Protein AF-K0SUC0-F1 (afdb_monomer_lite)

Sequence (479 aa):
MQIVLECLIGWDPQTQTCESGIFGDVEAYGLAVEEQARYTLHAHMILWIKNFSDIRRLLFSRDLNERTAARKEYLSYIGKVLCASYGKELVLEHSGCNENQTVTLSVDDLTCDNELLRRTRHKDHCSDIEGKVFRCPHCNVTFSSDDILNMSYQNEITTTGSSVELPLTTERQQIASIRFPYDILLEGHDQQNSPEDPLWKSPSVRRCILNNTENEHDSSHRRGCFKGGKAECRFVLPKMDSDDFELYEDLGEDDKNVVTVHHLDGTTSEIAPYSVIAQRDMGSQYLNEHNPVLTEVFGANSNVQVGNPAHLFYNTLYTSKNTQNDDQSKYVSIATSIIRRIARTQQEARSQQDGSQDQADYLEGLCRFLSGMTAAISKDIVSSTMAHWLLTHNGSRFMFSCGFQEVPLGQMLDTLLGKDVRTFRVRRNYSKLEGKSVTWGDSASNNYIYRPDELGRLCLYELTMKWAISFLQEVQGDE

Organism: Thalassiosira oceanica (NCBI:txid159749)

Structure (mmCIF, N/CA/C/O backbone):
data_AF-K0SUC0-F1
#
_entry.id   AF-K0SUC0-F1
#
loop_
_atom_site.group_PDB
_atom_site.id
_atom_site.type_symbol
_atom_site.label_atom_id
_atom_site.label_alt_id
_atom_site.label_comp_id
_atom_site.label_asym_id
_atom_site.label_entity_id
_atom_site.label_seq_id
_atom_site.pdbx_PDB_ins_code
_atom_site.Cartn_x
_atom_site.Cartn_y
_atom_site.Cartn_z
_atom_site.occupancy
_atom_site.B_iso_or_equiv
_atom_site.auth_seq_id
_atom_site.auth_comp_id
_atom_site.auth_asym_id
_atom_site.auth_atom_id
_atom_site.pdbx_PDB_model_num
ATOM 1 N N . MET A 1 1 ? 6.038 14.715 9.969 1.00 76.12 1 MET A N 1
ATOM 2 C CA . MET A 1 1 ? 4.697 14.096 9.893 1.00 76.12 1 MET A CA 1
ATOM 3 C C . MET A 1 1 ? 3.592 15.130 9.737 1.00 76.12 1 MET A C 1
ATOM 5 O O . MET A 1 1 ? 2.746 14.932 8.886 1.00 76.12 1 MET A O 1
ATOM 9 N N . GLN A 1 2 ? 3.621 16.251 10.465 1.00 81.06 2 GLN A N 1
ATOM 10 C CA . GLN A 1 2 ? 2.636 17.330 10.291 1.00 81.06 2 GLN A CA 1
ATOM 11 C C . GLN A 1 2 ? 2.524 17.838 8.840 1.00 81.06 2 GLN A C 1
ATOM 13 O O . GLN A 1 2 ? 1.424 17.912 8.320 1.00 81.06 2 GLN A O 1
ATOM 18 N N . ILE A 1 3 ? 3.649 18.036 8.141 1.00 86.75 3 ILE A N 1
ATOM 19 C CA . ILE A 1 3 ? 3.659 18.391 6.705 1.00 86.75 3 ILE A CA 1
ATOM 20 C C . ILE A 1 3 ? 2.937 17.343 5.838 1.00 86.75 3 ILE A C 1
ATOM 22 O O . ILE A 1 3 ? 2.262 17.696 4.882 1.00 86.75 3 ILE A O 1
ATOM 26 N N . VAL A 1 4 ? 3.045 16.051 6.169 1.00 88.19 4 VAL A N 1
ATOM 27 C CA . VAL A 1 4 ? 2.321 14.988 5.446 1.00 88.19 4 VAL A CA 1
ATOM 28 C C . VAL A 1 4 ? 0.815 15.154 5.649 1.00 88.19 4 VAL A C 1
ATOM 30 O O . VAL A 1 4 ? 0.055 15.069 4.690 1.00 88.19 4 VAL A O 1
ATOM 33 N N . LEU A 1 5 ? 0.390 15.414 6.889 1.00 89.69 5 LEU A N 1
ATOM 34 C CA . LEU A 1 5 ? -1.017 15.623 7.228 1.00 89.69 5 LEU A CA 1
ATOM 35 C C . LEU A 1 5 ? -1.576 16.869 6.532 1.00 89.69 5 LEU A C 1
ATOM 37 O O . LEU A 1 5 ? -2.586 16.774 5.848 1.00 89.69 5 LEU A O 1
ATOM 41 N N . GLU A 1 6 ? -0.899 18.005 6.648 1.00 90.56 6 GLU A N 1
ATOM 42 C CA . GLU A 1 6 ? -1.398 19.284 6.138 1.00 90.56 6 GLU A CA 1
ATOM 43 C C . GLU A 1 6 ? -1.256 19.400 4.616 1.00 90.56 6 GLU A C 1
ATOM 45 O O . GLU A 1 6 ? -2.215 19.749 3.940 1.00 90.56 6 GLU A O 1
ATOM 50 N N . CYS A 1 7 ? -0.090 19.079 4.047 1.00 89.94 7 CYS A N 1
ATOM 51 C CA . CYS A 1 7 ? 0.188 19.363 2.635 1.00 89.94 7 CYS A CA 1
ATOM 52 C C . CYS A 1 7 ? -0.196 18.228 1.683 1.00 89.94 7 CYS A C 1
ATOM 54 O O . CYS A 1 7 ? -0.546 18.497 0.539 1.00 89.94 7 CYS A O 1
ATOM 56 N N . LEU A 1 8 ? -0.091 16.965 2.112 1.00 91.31 8 LEU A N 1
ATOM 57 C CA . LEU A 1 8 ? -0.379 15.820 1.238 1.00 91.31 8 LEU A CA 1
ATOM 58 C C . LEU A 1 8 ? -1.776 15.269 1.485 1.00 91.31 8 LEU A C 1
ATOM 60 O O . LEU A 1 8 ? -2.523 15.035 0.542 1.00 91.31 8 LEU A O 1
ATOM 64 N N . ILE A 1 9 ? -2.147 15.077 2.749 1.00 93.31 9 ILE A N 1
ATOM 65 C CA . ILE A 1 9 ? -3.487 14.609 3.113 1.00 93.31 9 ILE A CA 1
ATOM 66 C C . ILE A 1 9 ? -4.503 15.760 3.078 1.00 93.31 9 ILE A C 1
ATOM 68 O O . ILE A 1 9 ? -5.688 15.500 2.897 1.00 93.31 9 ILE A O 1
ATOM 72 N N . GLY A 1 10 ? -4.058 17.016 3.188 1.00 93.19 10 GLY A N 1
ATOM 73 C CA . GLY A 1 10 ? -4.947 18.179 3.191 1.00 93.19 10 GLY A CA 1
ATOM 74 C C . GLY A 1 10 ? -5.704 18.346 4.508 1.00 93.19 10 GLY A C 1
ATOM 75 O O . GLY A 1 10 ? -6.775 18.938 4.512 1.00 93.19 10 GLY A O 1
ATOM 76 N N . TRP A 1 11 ? -5.222 17.761 5.609 1.00 93.75 11 TRP A N 1
ATOM 77 C CA . TRP A 1 11 ? -5.876 17.807 6.916 1.00 93.75 11 TRP A CA 1
ATOM 78 C C . TRP A 1 11 ? -5.492 19.063 7.698 1.00 93.75 11 TRP A C 1
ATOM 80 O O . TRP A 1 11 ? -4.319 19.263 8.015 1.00 93.75 11 TRP A O 1
ATOM 90 N N . ASP A 1 12 ? -6.488 19.842 8.110 1.00 90.31 12 ASP A N 1
ATOM 91 C CA . ASP A 1 12 ? -6.321 20.975 9.014 1.00 90.31 12 ASP A CA 1
ATOM 92 C C . ASP A 1 12 ? -6.558 20.542 10.478 1.00 90.31 12 ASP A C 1
ATOM 94 O O . ASP A 1 12 ? -7.688 20.223 10.874 1.00 90.31 12 ASP A O 1
ATOM 98 N N . PRO A 1 13 ? -5.514 20.543 11.329 1.00 83.56 13 PRO A N 1
ATOM 99 C CA . PRO A 1 13 ? -5.636 20.149 12.728 1.00 83.56 13 PRO A CA 1
ATOM 100 C C . PRO A 1 13 ? -6.450 21.130 13.586 1.00 83.56 13 PRO A C 1
ATOM 102 O O . PRO A 1 13 ? -6.903 20.733 14.660 1.00 83.56 13 PRO A O 1
ATOM 105 N N . GLN A 1 14 ? -6.633 22.386 13.161 1.00 85.81 14 GLN A N 1
ATOM 106 C CA . GLN A 1 14 ? -7.388 23.389 13.917 1.00 85.81 14 GLN A CA 1
ATOM 107 C C . GLN A 1 14 ? -8.890 23.236 13.707 1.00 85.81 14 GLN A C 1
ATOM 109 O O . GLN A 1 14 ? -9.653 23.225 14.673 1.00 85.81 14 GLN A O 1
ATOM 114 N N . THR A 1 15 ? -9.313 23.112 12.451 1.00 87.31 15 THR A N 1
ATOM 115 C CA . THR A 1 15 ? -10.730 22.937 12.109 1.00 87.31 15 THR A CA 1
ATOM 116 C C . THR A 1 15 ? -11.180 21.480 12.188 1.00 87.31 15 THR A C 1
ATOM 118 O O . THR A 1 15 ? -12.382 21.232 12.248 1.00 87.31 15 THR A O 1
ATOM 121 N N . GLN A 1 16 ? -10.238 20.527 12.231 1.00 87.12 16 GLN A N 1
ATOM 122 C CA . GLN A 1 16 ? -10.493 19.087 12.106 1.00 87.12 16 GLN A CA 1
ATOM 123 C C . GLN A 1 16 ? -11.248 18.745 10.816 1.00 87.12 16 GLN A C 1
ATOM 125 O O . GLN A 1 16 ? -12.161 17.920 10.807 1.00 87.12 16 GLN A O 1
ATOM 130 N N . THR A 1 17 ? -10.875 19.414 9.726 1.00 87.12 17 THR A N 1
ATOM 131 C CA . THR A 1 17 ? -11.455 19.202 8.398 1.00 87.12 17 THR A CA 1
ATOM 132 C C . THR A 1 17 ? -10.366 18.964 7.359 1.00 87.12 17 THR A C 1
ATOM 134 O O . THR A 1 17 ? -9.182 19.151 7.635 1.00 87.12 17 THR A O 1
ATOM 137 N N . CYS A 1 18 ? -10.761 18.507 6.171 1.00 89.50 18 CYS A N 1
ATOM 138 C CA . CYS A 1 18 ? -9.850 18.251 5.066 1.00 89.50 18 CYS A CA 1
ATOM 139 C C . CYS A 1 18 ? -10.210 19.113 3.851 1.00 89.50 18 CYS A C 1
ATOM 141 O O . CYS A 1 18 ? -11.348 19.077 3.381 1.00 89.50 18 CYS A O 1
ATOM 143 N N . GLU A 1 19 ? -9.229 19.843 3.322 1.00 80.19 19 GLU A N 1
ATOM 144 C CA . GLU A 1 19 ? -9.287 20.508 2.019 1.00 80.19 19 GLU A CA 1
ATOM 145 C C . GLU A 1 19 ? -8.678 19.566 0.962 1.00 80.19 19 GLU A C 1
ATOM 147 O O . GLU A 1 19 ? -7.542 19.753 0.545 1.00 80.19 19 GLU A O 1
ATOM 152 N N . SER A 1 20 ? -9.409 18.497 0.602 1.00 82.31 20 SER A N 1
ATOM 153 C CA . SER A 1 20 ? -9.094 17.484 -0.432 1.00 82.31 20 SER A CA 1
ATOM 154 C C . SER A 1 20 ? -7.599 17.289 -0.766 1.00 82.31 20 SER A C 1
ATOM 156 O O . SER A 1 20 ? -7.081 17.898 -1.705 1.00 82.31 20 SER A O 1
ATOM 158 N N . GLY A 1 21 ? -6.921 16.364 -0.083 1.00 91.56 21 GLY A N 1
ATOM 159 C CA . GLY A 1 21 ? -5.536 15.987 -0.399 1.00 91.56 21 GLY A CA 1
ATOM 160 C C . GLY A 1 21 ? -5.390 14.948 -1.519 1.00 91.56 21 GLY A C 1
ATOM 161 O O . GLY A 1 21 ? -6.333 14.621 -2.240 1.00 91.56 21 GLY A O 1
ATOM 162 N N . ILE A 1 22 ? -4.200 14.345 -1.624 1.00 93.69 22 ILE A N 1
ATOM 163 C CA . ILE A 1 22 ? -3.859 13.327 -2.642 1.00 93.69 22 ILE A CA 1
ATOM 164 C C . ILE A 1 22 ? -4.702 12.044 -2.537 1.00 93.69 22 ILE A C 1
ATOM 166 O O . ILE A 1 22 ? -4.750 11.254 -3.476 1.00 93.69 22 ILE A O 1
ATOM 170 N N . PHE A 1 23 ? -5.359 11.827 -1.393 1.00 93.81 23 PHE A N 1
ATOM 171 C CA . PHE A 1 23 ? -6.271 10.706 -1.147 1.00 93.81 23 PHE A CA 1
ATOM 172 C C . PHE A 1 23 ? -7.756 11.096 -1.253 1.00 93.81 23 PHE A C 1
ATOM 174 O O . PHE A 1 23 ? -8.616 10.237 -1.049 1.00 93.81 23 PHE A O 1
ATOM 181 N N . GLY A 1 24 ? -8.061 12.355 -1.588 1.00 92.69 24 GLY A N 1
ATOM 182 C CA . GLY A 1 24 ? -9.407 12.932 -1.599 1.00 92.69 24 GLY A CA 1
ATOM 183 C C . GLY A 1 24 ? -9.829 13.514 -0.246 1.00 92.69 24 GLY A C 1
ATOM 184 O O . GLY A 1 24 ? -8.990 13.866 0.583 1.00 92.69 24 GLY A O 1
ATOM 185 N N . ASP A 1 25 ? -11.143 13.607 -0.032 1.00 92.88 25 ASP A N 1
ATOM 186 C CA . ASP A 1 25 ? -11.742 14.133 1.199 1.00 92.88 25 ASP A CA 1
ATOM 187 C C . ASP A 1 25 ? -11.561 13.143 2.360 1.00 92.88 25 ASP A C 1
ATOM 189 O O . ASP A 1 25 ? -12.255 12.124 2.449 1.00 92.88 25 ASP A O 1
ATOM 193 N N . VAL A 1 26 ? -10.637 13.447 3.270 1.00 93.94 26 VAL A N 1
ATOM 194 C CA . VAL A 1 26 ? -10.390 12.650 4.478 1.00 93.94 26 VAL A CA 1
ATOM 195 C C . VAL A 1 26 ? -11.264 13.150 5.630 1.00 93.94 26 VAL A C 1
ATOM 197 O O . VAL A 1 26 ? -11.228 14.321 5.984 1.00 93.94 26 VAL A O 1
ATOM 200 N N . GLU A 1 27 ? -12.036 12.258 6.249 1.00 92.44 27 GLU A N 1
ATOM 201 C CA . GLU A 1 27 ? -12.904 12.566 7.399 1.00 92.44 27 GLU A CA 1
ATOM 202 C C . GLU A 1 27 ? -12.230 12.281 8.743 1.00 92.44 27 GLU A C 1
ATOM 204 O O . GLU A 1 27 ? -12.572 12.882 9.759 1.00 92.44 27 GLU A O 1
ATOM 209 N N . ALA A 1 28 ? -11.268 11.359 8.760 1.00 91.00 28 ALA A N 1
ATOM 210 C CA . ALA A 1 28 ? -10.472 11.058 9.939 1.00 91.00 28 ALA A CA 1
ATOM 211 C C . ALA A 1 28 ? -9.139 10.413 9.555 1.00 91.00 28 ALA A C 1
ATOM 213 O O . ALA A 1 28 ? -9.003 9.812 8.485 1.00 91.00 28 ALA A O 1
ATOM 214 N N . TYR A 1 29 ? -8.171 10.464 10.466 1.00 90.88 29 TYR A N 1
ATOM 215 C CA . TYR A 1 29 ? -6.943 9.690 10.361 1.00 90.88 29 TYR A CA 1
ATOM 216 C C . TYR A 1 29 ? -6.497 9.127 11.711 1.00 90.88 29 TYR A C 1
ATOM 218 O O . TYR A 1 29 ? -6.812 9.644 12.786 1.00 90.88 29 TYR A O 1
ATOM 226 N N . GLY A 1 30 ? -5.708 8.061 11.631 1.00 88.62 30 GLY A N 1
ATOM 227 C CA . GLY A 1 30 ? -5.003 7.455 12.748 1.00 88.62 30 GLY A CA 1
ATOM 228 C C . GLY A 1 30 ? -3.561 7.203 12.346 1.00 88.62 30 GLY A C 1
ATOM 229 O O . GLY A 1 30 ? -3.296 6.720 11.250 1.00 88.62 30 GLY A O 1
ATOM 230 N N . LEU A 1 31 ? -2.631 7.550 13.224 1.00 88.19 31 LEU A N 1
ATOM 231 C CA . LEU A 1 31 ? -1.199 7.417 13.013 1.00 88.19 31 LEU A CA 1
ATOM 232 C C . LEU A 1 31 ? -0.595 6.646 14.183 1.00 88.19 31 LEU A C 1
ATOM 234 O O . LEU A 1 31 ? -0.812 7.004 15.340 1.00 88.19 31 LEU A O 1
ATOM 238 N N . ALA A 1 32 ? 0.221 5.647 13.868 1.00 86.81 32 ALA A N 1
ATOM 239 C CA . ALA A 1 32 ? 1.063 4.941 14.820 1.00 86.81 32 ALA A CA 1
ATOM 240 C C . ALA A 1 32 ? 2.524 5.009 14.371 1.00 86.81 32 ALA A C 1
ATOM 242 O O . ALA A 1 32 ? 2.859 4.556 13.277 1.00 86.81 32 ALA A O 1
ATOM 243 N N . VAL A 1 33 ? 3.396 5.557 15.220 1.00 86.19 33 VAL A N 1
ATOM 244 C CA . VAL A 1 33 ? 4.835 5.646 14.948 1.00 86.19 33 VAL A CA 1
ATOM 245 C C . VAL A 1 33 ? 5.586 4.555 15.708 1.00 86.19 33 VAL A C 1
ATOM 247 O O . VAL A 1 33 ? 5.510 4.463 16.934 1.00 86.19 33 VAL A O 1
ATOM 250 N N . GLU A 1 34 ? 6.336 3.733 14.976 1.00 81.88 34 GLU A N 1
ATOM 251 C CA . GLU A 1 34 ? 7.233 2.713 15.519 1.00 81.88 34 GLU A CA 1
ATOM 252 C C . GLU A 1 34 ? 8.703 3.040 15.219 1.00 81.88 34 GLU A C 1
ATOM 254 O O . GLU A 1 34 ? 9.037 3.715 14.243 1.00 81.88 34 GLU A O 1
ATOM 259 N N . GLU A 1 35 ? 9.604 2.562 16.079 1.00 76.62 35 GLU A N 1
ATOM 260 C CA . GLU A 1 35 ? 11.030 2.561 15.764 1.00 76.62 35 GLU A CA 1
ATOM 261 C C . GLU A 1 35 ? 11.346 1.417 14.809 1.00 76.62 35 GLU A C 1
ATOM 263 O O . GLU A 1 35 ? 11.025 0.259 15.076 1.00 76.62 35 GLU A O 1
ATOM 268 N N . GLN A 1 36 ? 12.064 1.731 13.736 1.00 72.62 36 GLN A N 1
ATOM 269 C CA . GLN A 1 36 ? 12.606 0.741 12.826 1.00 72.62 36 GLN A CA 1
ATOM 270 C C . GLN A 1 36 ? 14.129 0.721 12.945 1.00 72.62 36 GLN A C 1
ATOM 272 O O . GLN A 1 36 ? 14.815 1.726 12.731 1.00 72.62 36 GLN A O 1
ATOM 277 N N . ALA A 1 37 ? 14.646 -0.445 13.346 1.00 64.31 37 ALA A N 1
ATOM 278 C CA . ALA A 1 37 ? 16.068 -0.706 13.570 1.00 64.31 37 ALA A CA 1
ATOM 279 C C . ALA A 1 37 ? 16.767 0.291 14.523 1.00 64.31 37 ALA A C 1
ATOM 281 O O . ALA A 1 37 ? 17.986 0.411 14.479 1.00 64.31 37 ALA A O 1
ATOM 282 N N . ARG A 1 38 ? 16.021 0.993 15.394 1.00 62.38 38 ARG A N 1
ATOM 283 C CA . ARG A 1 38 ? 16.499 2.018 16.354 1.00 62.38 38 ARG A CA 1
ATOM 284 C C . ARG A 1 38 ? 17.142 3.276 15.745 1.00 62.38 38 ARG A C 1
ATOM 286 O O . ARG A 1 38 ? 17.586 4.140 16.498 1.00 62.38 38 ARG A O 1
ATOM 293 N N . TYR A 1 39 ? 17.194 3.407 14.420 1.00 68.06 39 TYR A N 1
ATOM 294 C CA . TYR A 1 39 ? 17.781 4.575 13.742 1.00 68.06 39 TYR A CA 1
ATOM 295 C C . TYR A 1 39 ? 16.729 5.456 13.073 1.00 68.06 39 TYR A C 1
ATOM 297 O O . TYR A 1 39 ? 16.889 6.671 13.001 1.00 68.06 39 TYR A O 1
ATOM 305 N N . THR A 1 40 ? 15.635 4.850 12.623 1.00 78.50 40 THR A N 1
ATOM 306 C CA . THR A 1 40 ? 14.606 5.514 11.819 1.00 78.50 40 THR A CA 1
ATOM 307 C C . THR A 1 40 ? 13.237 5.359 12.460 1.00 78.50 40 THR A C 1
ATOM 309 O O . THR A 1 40 ? 12.992 4.392 13.184 1.00 78.50 40 THR A O 1
ATOM 312 N N . LEU A 1 41 ? 12.354 6.320 12.204 1.00 84.44 41 LEU A N 1
ATOM 313 C CA . LEU A 1 41 ? 10.943 6.216 12.557 1.00 84.44 41 LEU A CA 1
ATOM 314 C C . LEU A 1 41 ? 10.169 5.712 11.347 1.00 84.44 41 LEU A C 1
ATOM 316 O O . LEU A 1 41 ? 10.426 6.144 10.225 1.00 84.44 41 LEU A O 1
ATOM 320 N N . HIS A 1 42 ? 9.213 4.830 11.595 1.00 85.38 42 HIS A N 1
ATOM 321 C CA . HIS A 1 42 ? 8.289 4.329 10.595 1.00 85.38 42 HIS A CA 1
ATOM 322 C C . HIS A 1 42 ? 6.860 4.590 11.066 1.00 85.38 42 HIS A C 1
ATOM 324 O O . HIS A 1 42 ? 6.545 4.432 12.245 1.00 85.38 42 HIS A O 1
ATOM 330 N N . ALA A 1 43 ? 6.007 5.038 10.154 1.00 85.75 43 ALA A N 1
ATOM 331 C CA . ALA A 1 43 ? 4.662 5.486 10.464 1.00 85.75 43 ALA A CA 1
ATOM 332 C C . ALA A 1 43 ? 3.629 4.637 9.730 1.00 85.75 43 ALA A C 1
ATOM 334 O O . ALA A 1 43 ? 3.645 4.556 8.506 1.00 85.75 43 ALA A O 1
ATOM 335 N N . HIS A 1 44 ? 2.697 4.066 10.486 1.00 87.81 44 HIS A N 1
ATOM 336 C CA . HIS A 1 44 ? 1.508 3.412 9.955 1.00 87.81 44 HIS A CA 1
ATOM 337 C C . HIS A 1 44 ? 0.348 4.396 10.010 1.00 87.81 44 HIS A C 1
ATOM 339 O O . HIS A 1 44 ? -0.011 4.864 11.092 1.00 87.81 44 HIS A O 1
ATOM 345 N N . MET A 1 45 ? -0.267 4.688 8.866 1.00 88.50 45 MET A N 1
ATOM 346 C CA . MET A 1 45 ? -1.401 5.611 8.767 1.00 88.50 45 MET A CA 1
ATOM 347 C C . MET A 1 45 ? -2.668 4.877 8.319 1.00 88.50 45 MET A C 1
ATOM 349 O O . MET A 1 45 ? -2.615 4.015 7.447 1.00 88.50 45 MET A O 1
ATOM 353 N N . ILE A 1 46 ? -3.805 5.207 8.930 1.00 89.75 46 ILE A N 1
ATOM 354 C CA . ILE A 1 46 ? -5.149 4.855 8.454 1.00 89.75 46 ILE A CA 1
ATOM 355 C C . ILE A 1 46 ? -5.840 6.156 8.090 1.00 89.75 46 ILE A C 1
ATOM 357 O O . ILE A 1 46 ? -5.849 7.076 8.906 1.00 89.75 46 ILE A O 1
ATOM 361 N N . LEU A 1 47 ? -6.438 6.210 6.905 1.00 90.44 47 LEU A N 1
ATOM 362 C CA . LEU A 1 47 ? -7.252 7.331 6.454 1.00 90.44 47 LEU A CA 1
ATOM 363 C C . LEU A 1 47 ? -8.692 6.851 6.260 1.00 90.44 47 LEU A C 1
ATOM 365 O O . LEU A 1 47 ? -8.929 5.815 5.634 1.00 90.44 47 LEU A O 1
ATOM 369 N N . TRP A 1 48 ? -9.648 7.601 6.797 1.00 90.62 48 TRP A N 1
ATOM 370 C CA . TRP A 1 48 ? -11.068 7.413 6.530 1.00 90.62 48 TRP A CA 1
ATOM 371 C C . TRP A 1 48 ? -11.473 8.389 5.443 1.00 90.62 48 TRP A C 1
ATOM 373 O O . TRP A 1 48 ? -11.483 9.596 5.661 1.00 90.62 48 TRP A O 1
ATOM 383 N N . ILE A 1 49 ? -11.768 7.850 4.268 1.00 92.44 49 ILE A N 1
ATOM 384 C CA . ILE A 1 49 ? -12.143 8.635 3.098 1.00 92.44 49 ILE A CA 1
ATOM 385 C C . ILE A 1 49 ? -13.662 8.771 3.071 1.00 92.44 49 ILE A C 1
ATOM 387 O O . ILE A 1 49 ? -14.384 7.780 3.247 1.00 92.44 49 ILE A O 1
ATOM 391 N N . LYS A 1 50 ? -14.138 9.992 2.838 1.00 92.31 50 LYS A N 1
ATOM 392 C CA . LYS A 1 50 ? -15.558 10.331 2.772 1.00 92.31 50 LYS A CA 1
ATOM 393 C C . LYS A 1 50 ? -16.310 9.418 1.808 1.00 92.31 50 LYS A C 1
ATOM 395 O O . LYS A 1 50 ? -15.831 9.135 0.712 1.00 92.31 50 LYS A O 1
ATOM 400 N N . ASN A 1 51 ? -17.485 8.940 2.221 1.00 91.38 51 ASN A N 1
ATOM 401 C CA . ASN A 1 51 ? -18.365 8.019 1.476 1.00 91.38 51 ASN A CA 1
ATOM 402 C C . ASN A 1 51 ? -17.746 6.658 1.085 1.00 91.38 51 ASN A C 1
ATOM 404 O O . ASN A 1 51 ? -18.439 5.795 0.544 1.00 91.38 51 ASN A O 1
ATOM 408 N N . PHE A 1 52 ? -16.469 6.396 1.380 1.00 91.06 52 PHE A N 1
ATOM 409 C CA . PHE A 1 52 ? -15.806 5.159 0.960 1.00 91.06 52 PHE A CA 1
ATOM 410 C C . PHE A 1 52 ? -16.431 3.923 1.617 1.00 91.06 52 PHE A C 1
ATOM 412 O O . PHE A 1 52 ? -16.488 2.844 1.026 1.00 91.06 52 PHE A O 1
ATOM 419 N N . SER A 1 53 ? -16.949 4.070 2.841 1.00 87.31 53 SER A N 1
ATOM 420 C CA . SER A 1 53 ? -17.673 2.989 3.511 1.00 87.31 53 SER A CA 1
ATOM 421 C C . SER A 1 53 ? -19.000 2.653 2.829 1.00 87.31 53 SER A C 1
ATOM 423 O O . SER A 1 53 ? -19.340 1.473 2.736 1.00 87.31 53 SER A O 1
ATOM 425 N N . ASP A 1 54 ? -19.711 3.656 2.314 1.00 89.25 54 ASP A N 1
ATOM 426 C CA . ASP A 1 54 ? -20.963 3.451 1.584 1.00 89.25 54 ASP A CA 1
ATOM 427 C C . ASP A 1 54 ? -20.709 2.750 0.255 1.00 89.25 54 ASP A C 1
ATOM 429 O O . ASP A 1 54 ? -21.370 1.757 -0.046 1.00 89.25 54 ASP A O 1
ATOM 433 N N . ILE A 1 55 ? -19.686 3.186 -0.488 1.00 92.44 55 ILE A N 1
ATOM 434 C CA . ILE A 1 55 ? -19.263 2.522 -1.726 1.00 92.44 55 ILE A CA 1
ATOM 435 C C . ILE A 1 55 ? -18.921 1.055 -1.447 1.00 92.44 55 ILE A C 1
ATOM 437 O O . ILE A 1 55 ? -19.429 0.178 -2.141 1.00 92.44 55 ILE A O 1
ATOM 441 N N . ARG A 1 56 ? -18.139 0.758 -0.393 1.00 89.69 56 ARG A N 1
ATOM 442 C CA . ARG A 1 56 ? -17.811 -0.629 -0.004 1.00 89.69 56 ARG A CA 1
ATOM 443 C C . ARG A 1 56 ? -19.047 -1.480 0.275 1.00 89.69 56 ARG A C 1
ATOM 445 O O . ARG A 1 56 ? -19.080 -2.636 -0.132 1.00 89.69 56 ARG A O 1
ATOM 452 N N . ARG A 1 57 ? -20.061 -0.928 0.948 1.00 88.56 57 ARG A N 1
ATOM 453 C CA . ARG A 1 57 ? -21.337 -1.626 1.175 1.00 88.56 57 ARG A CA 1
ATOM 454 C C . ARG A 1 57 ? -22.044 -1.912 -0.152 1.00 88.56 57 ARG A C 1
ATOM 456 O O . ARG A 1 57 ? -22.569 -3.005 -0.345 1.00 88.56 57 ARG A O 1
ATOM 463 N N . LEU A 1 58 ? -22.038 -0.948 -1.069 1.00 92.94 58 LEU A N 1
ATOM 464 C CA . LEU A 1 58 ? -22.686 -1.068 -2.374 1.00 92.94 58 LEU A CA 1
ATOM 465 C C . LEU A 1 58 ? -21.959 -2.023 -3.338 1.00 92.94 58 LEU A C 1
ATOM 467 O O . LEU A 1 58 ? -22.613 -2.552 -4.234 1.00 92.94 58 LEU A O 1
ATOM 471 N N . LEU A 1 59 ? -20.674 -2.349 -3.122 1.00 92.81 59 LEU A N 1
ATOM 472 C CA . LEU A 1 59 ? -19.953 -3.387 -3.893 1.00 92.81 59 LEU A CA 1
ATOM 473 C C . LEU A 1 59 ? -20.654 -4.755 -3.886 1.00 92.81 59 LEU A C 1
ATOM 475 O O . LEU A 1 59 ? -20.445 -5.559 -4.802 1.00 92.81 59 LEU A O 1
ATOM 479 N N . PHE A 1 60 ? -21.491 -4.988 -2.873 1.00 91.62 60 PHE A N 1
ATOM 480 C CA . PHE A 1 60 ? -22.269 -6.205 -2.656 1.00 91.62 60 PHE A CA 1
ATOM 481 C C . PHE A 1 60 ? -23.779 -5.925 -2.616 1.00 91.62 60 PHE A C 1
ATOM 483 O O . PHE A 1 60 ? -24.544 -6.698 -2.037 1.00 91.62 60 PHE A O 1
ATOM 490 N N . SER A 1 61 ? -24.238 -4.820 -3.223 1.00 91.94 61 SER A N 1
ATOM 491 C CA . SER A 1 61 ? -25.677 -4.553 -3.319 1.00 91.94 61 SER A CA 1
ATOM 492 C C . SER A 1 61 ? -26.392 -5.700 -4.044 1.00 91.94 61 SER A C 1
ATOM 494 O O . SER A 1 61 ? -25.860 -6.330 -4.969 1.00 91.94 61 SER A O 1
ATOM 496 N N . ARG A 1 62 ? -27.626 -5.972 -3.607 1.00 90.75 62 ARG A N 1
ATOM 497 C CA . ARG A 1 62 ? -28.544 -6.888 -4.299 1.00 90.75 62 ARG A CA 1
ATOM 498 C C . ARG A 1 62 ? -29.032 -6.282 -5.614 1.00 90.75 62 ARG A C 1
ATOM 500 O O . ARG A 1 62 ? -29.380 -7.030 -6.524 1.00 90.75 62 ARG A O 1
ATOM 507 N N . ASP A 1 63 ? -29.042 -4.954 -5.711 1.00 94.56 63 ASP A N 1
ATOM 508 C CA . ASP A 1 63 ? -29.321 -4.246 -6.952 1.00 94.56 63 ASP A CA 1
ATOM 509 C C . ASP A 1 63 ? -28.073 -4.258 -7.847 1.00 94.56 63 ASP A C 1
ATOM 511 O O . ASP A 1 63 ? -26.995 -3.792 -7.470 1.00 94.56 63 ASP A O 1
ATOM 515 N N . LEU A 1 64 ? -28.223 -4.816 -9.049 1.00 94.94 64 LEU A N 1
ATOM 516 C CA . LEU A 1 64 ? -27.130 -4.948 -10.008 1.00 94.94 64 LEU A CA 1
ATOM 517 C C . LEU A 1 64 ? -26.610 -3.588 -10.497 1.00 94.94 64 LEU A C 1
ATOM 519 O O . LEU A 1 64 ? -25.410 -3.448 -10.717 1.00 94.94 64 LEU A O 1
ATOM 523 N N . ASN A 1 65 ? -27.484 -2.595 -10.671 1.00 97.00 65 ASN A N 1
ATOM 524 C CA . ASN A 1 65 ? -27.093 -1.275 -11.159 1.00 97.00 65 ASN A CA 1
ATOM 525 C C . ASN A 1 65 ? -26.302 -0.522 -10.092 1.00 97.00 65 ASN A C 1
ATOM 527 O O . ASN A 1 65 ? -25.243 0.023 -10.399 1.00 97.00 65 ASN A O 1
ATOM 531 N N . GLU A 1 66 ? -26.776 -0.544 -8.841 1.00 96.38 66 GLU A N 1
ATOM 532 C CA . GLU A 1 66 ? -26.036 0.028 -7.710 1.00 96.38 66 GLU A CA 1
ATOM 533 C C . GLU A 1 66 ? -24.669 -0.637 -7.562 1.00 96.38 66 GLU A C 1
ATOM 535 O O . GLU A 1 66 ? -23.653 0.046 -7.434 1.00 96.38 66 GLU A O 1
ATOM 540 N N . ARG A 1 67 ? -24.633 -1.972 -7.638 1.00 95.12 67 ARG A N 1
ATOM 541 C CA . ARG A 1 67 ? -23.400 -2.745 -7.510 1.00 95.12 67 ARG A CA 1
ATOM 542 C C . ARG A 1 67 ? -22.392 -2.424 -8.606 1.00 95.12 67 ARG A C 1
ATOM 544 O O . ARG A 1 67 ? -21.222 -2.187 -8.312 1.00 95.12 67 ARG A O 1
ATOM 551 N N . THR A 1 68 ? -22.825 -2.393 -9.863 1.00 96.19 68 THR A N 1
ATOM 552 C CA . THR A 1 68 ? -21.952 -2.064 -10.996 1.00 96.19 68 THR A CA 1
ATOM 553 C C . THR A 1 68 ? -21.456 -0.619 -10.922 1.00 96.19 68 THR A C 1
ATOM 555 O O . THR A 1 68 ? -20.272 -0.370 -11.155 1.00 96.19 68 THR A O 1
ATOM 558 N N . ALA A 1 69 ? -22.322 0.331 -10.553 1.00 97.19 69 ALA A N 1
ATOM 559 C CA . ALA A 1 69 ? -21.932 1.727 -10.372 1.00 97.19 69 ALA A CA 1
ATOM 560 C C . ALA A 1 69 ? -20.896 1.882 -9.248 1.00 97.19 69 ALA A C 1
ATOM 562 O O . ALA A 1 69 ? -19.851 2.497 -9.463 1.00 97.19 69 ALA A O 1
ATOM 563 N N . ALA A 1 70 ? -21.134 1.248 -8.096 1.00 96.25 70 ALA A N 1
ATOM 564 C CA . ALA A 1 70 ? -20.218 1.271 -6.963 1.00 96.25 70 ALA A CA 1
ATOM 565 C C . ALA A 1 70 ? -18.861 0.646 -7.301 1.00 96.25 70 ALA A C 1
ATOM 567 O O . ALA A 1 70 ? -17.832 1.220 -6.961 1.00 96.25 70 ALA A O 1
ATOM 568 N N . ARG A 1 71 ? -18.830 -0.488 -8.016 1.00 95.44 71 ARG A N 1
ATOM 569 C CA . ARG A 1 71 ? -17.573 -1.115 -8.467 1.00 95.44 71 ARG A CA 1
ATOM 570 C C . ARG A 1 71 ? -16.777 -0.195 -9.383 1.00 95.44 71 ARG A C 1
ATOM 572 O O . ARG A 1 71 ? -15.575 -0.045 -9.192 1.00 95.44 71 ARG A O 1
ATOM 579 N N . LYS A 1 72 ? -17.444 0.457 -10.337 1.00 96.25 72 LYS A N 1
ATOM 580 C CA . LYS A 1 72 ? -16.799 1.417 -11.238 1.00 96.25 72 LYS A CA 1
ATOM 581 C C . LYS A 1 72 ? -16.206 2.600 -10.471 1.00 96.25 72 LYS A C 1
ATOM 583 O O . LYS A 1 72 ? -15.060 2.968 -10.713 1.00 96.25 72 LYS A O 1
ATOM 588 N N . GLU A 1 73 ? -16.969 3.193 -9.557 1.00 95.94 73 GLU A N 1
ATOM 589 C CA . GLU A 1 73 ? -16.510 4.330 -8.752 1.00 95.94 73 GLU A CA 1
ATOM 590 C C . GLU A 1 73 ? -15.355 3.939 -7.822 1.00 95.94 73 GLU A C 1
ATOM 592 O O . GLU A 1 73 ? -14.345 4.637 -7.748 1.00 95.94 73 GLU A O 1
ATOM 597 N N . TYR A 1 74 ? -15.463 2.775 -7.186 1.00 95.06 74 TYR A N 1
ATOM 598 C CA . TYR A 1 74 ? -14.444 2.212 -6.312 1.00 95.06 74 TYR A CA 1
ATOM 599 C C . TYR A 1 74 ? -13.114 1.971 -7.032 1.00 95.06 74 TYR A C 1
ATOM 601 O O . TYR A 1 74 ? -12.073 2.441 -6.575 1.00 95.06 74 TYR A O 1
ATOM 609 N N . LEU A 1 75 ? -13.139 1.283 -8.176 1.00 95.19 75 LEU A N 1
ATOM 610 C CA . LEU A 1 75 ? -11.936 1.006 -8.965 1.00 95.19 75 LEU A CA 1
ATOM 611 C C . LEU A 1 75 ? -11.359 2.296 -9.564 1.00 95.19 75 LEU A C 1
ATOM 613 O O . LEU A 1 75 ? -10.145 2.481 -9.558 1.00 95.19 75 LEU A O 1
ATOM 617 N N . SER A 1 76 ? -12.216 3.237 -9.982 1.00 94.94 76 SER A N 1
ATOM 618 C CA . SER A 1 76 ? -11.780 4.560 -10.443 1.00 94.94 76 SER A CA 1
ATOM 619 C C . SER A 1 76 ? -11.069 5.357 -9.349 1.00 94.94 76 SER A C 1
ATOM 621 O O . SER A 1 76 ? -10.080 6.027 -9.637 1.00 94.94 76 SER A O 1
ATOM 623 N N . TYR A 1 77 ? -11.542 5.296 -8.102 1.00 94.62 77 TYR A N 1
ATOM 624 C CA . TYR A 1 77 ? -10.842 5.905 -6.974 1.00 94.62 77 TYR A CA 1
ATOM 625 C C . TYR A 1 77 ? -9.484 5.240 -6.740 1.00 94.62 77 TYR A C 1
ATOM 627 O O . TYR A 1 77 ? -8.478 5.936 -6.628 1.00 94.62 77 TYR A O 1
ATOM 635 N N . ILE A 1 78 ? -9.437 3.905 -6.712 1.00 94.00 78 ILE A N 1
ATOM 636 C CA . ILE A 1 78 ? -8.193 3.170 -6.465 1.00 94.00 78 ILE A CA 1
ATOM 637 C C . ILE A 1 78 ? -7.139 3.486 -7.526 1.00 94.00 78 ILE A C 1
ATOM 639 O O . ILE A 1 78 ? -6.005 3.784 -7.160 1.00 94.00 78 ILE A O 1
ATOM 643 N N . GLY A 1 79 ? -7.515 3.526 -8.806 1.00 93.69 79 GLY A N 1
ATOM 644 C CA . GLY A 1 79 ? -6.598 3.886 -9.890 1.00 93.69 79 GLY A CA 1
ATOM 645 C C . GLY A 1 79 ? -6.058 5.320 -9.828 1.00 93.69 79 GLY A C 1
ATOM 646 O O . GLY A 1 79 ? -5.064 5.621 -10.476 1.00 93.69 79 GLY A O 1
ATOM 647 N N . LYS A 1 80 ? -6.662 6.215 -9.030 1.00 93.38 80 LYS A N 1
ATOM 648 C CA . LYS A 1 80 ? -6.109 7.559 -8.772 1.00 93.38 80 LYS A CA 1
ATOM 649 C C . LYS A 1 80 ? -5.051 7.569 -7.673 1.00 93.38 80 LYS A C 1
ATOM 651 O O . LYS A 1 80 ? -4.233 8.483 -7.638 1.00 93.38 80 LYS A O 1
ATOM 656 N N . VAL A 1 81 ? -5.096 6.609 -6.748 1.00 94.00 81 VAL A N 1
ATOM 657 C CA . VAL A 1 81 ? -4.261 6.613 -5.535 1.00 94.00 81 VAL A CA 1
ATOM 658 C C . VAL A 1 81 ? -3.229 5.490 -5.498 1.00 94.00 81 VAL A C 1
ATOM 660 O O . VAL A 1 81 ? -2.308 5.569 -4.686 1.00 94.00 81 VAL A O 1
ATOM 663 N N . LEU A 1 82 ? -3.357 4.471 -6.349 1.00 94.25 82 LEU A N 1
ATOM 664 C CA . LEU A 1 82 ? -2.413 3.366 -6.484 1.00 94.25 82 LEU A CA 1
ATOM 665 C C . LEU A 1 82 ? -1.852 3.287 -7.903 1.00 94.25 82 LEU A C 1
ATOM 667 O O . LEU A 1 82 ? -2.559 3.492 -8.883 1.00 94.25 82 LEU A O 1
ATOM 671 N N . CYS A 1 83 ? -0.584 2.913 -7.983 1.00 94.44 83 CYS A N 1
ATOM 672 C CA . CYS A 1 83 ? 0.149 2.579 -9.189 1.00 94.44 83 CYS A CA 1
ATOM 673 C C . CYS A 1 83 ? 0.920 1.277 -8.950 1.00 94.44 83 CYS A C 1
ATOM 675 O O . CYS A 1 83 ? 1.429 1.032 -7.853 1.00 94.44 83 CYS A O 1
ATOM 677 N N . ALA A 1 84 ? 1.003 0.440 -9.979 1.00 95.12 84 ALA A N 1
ATOM 678 C CA . ALA A 1 84 ? 1.791 -0.786 -9.971 1.00 95.12 84 ALA A CA 1
ATOM 679 C C . ALA A 1 84 ? 2.518 -1.024 -11.306 1.00 95.12 84 ALA A C 1
ATOM 681 O O . ALA A 1 84 ? 2.910 -2.157 -11.593 1.00 95.12 84 ALA A O 1
ATOM 682 N N . SER A 1 85 ? 2.713 0.042 -12.092 1.00 94.94 85 SER A N 1
ATOM 683 C CA . SER A 1 85 ? 3.336 0.003 -13.418 1.00 94.94 85 SER A CA 1
ATOM 684 C C . SER A 1 85 ? 4.471 1.016 -13.565 1.00 94.94 85 SER A C 1
ATOM 686 O O . SER A 1 85 ? 4.415 2.105 -12.994 1.00 94.94 85 SER A O 1
ATOM 688 N N . TYR A 1 86 ? 5.467 0.682 -14.388 1.00 93.94 86 TYR A N 1
ATOM 689 C CA . TYR A 1 86 ? 6.438 1.650 -14.911 1.00 93.94 86 TYR A CA 1
ATOM 690 C C . TYR A 1 86 ? 5.840 2.546 -16.008 1.00 93.94 86 TYR A C 1
ATOM 692 O O . TYR A 1 86 ? 6.236 3.706 -16.116 1.00 93.94 86 TYR A O 1
ATOM 700 N N . GLY A 1 87 ? 4.868 2.015 -16.758 1.00 87.12 87 GLY A N 1
ATOM 701 C CA . GLY A 1 87 ? 4.167 2.675 -17.861 1.00 87.12 87 GLY A CA 1
ATOM 702 C C . GLY A 1 87 ? 4.250 1.873 -19.167 1.00 87.12 87 GLY A C 1
ATOM 703 O O . GLY A 1 87 ? 5.268 1.238 -19.449 1.00 87.12 87 GLY A O 1
ATOM 704 N N . LYS A 1 88 ? 3.185 1.901 -19.979 1.00 84.62 88 LYS A N 1
ATOM 705 C CA . LYS A 1 88 ? 3.127 1.232 -21.300 1.00 84.62 88 LYS A CA 1
ATOM 706 C C . LYS A 1 88 ? 3.951 1.944 -22.376 1.00 84.62 88 LYS A C 1
ATOM 708 O O . LYS A 1 88 ? 4.207 1.392 -23.441 1.00 84.62 88 LYS A O 1
ATOM 713 N N . GLU A 1 89 ? 4.367 3.181 -22.119 1.00 87.81 89 GLU A N 1
ATOM 714 C CA . GLU A 1 89 ? 5.127 4.012 -23.053 1.00 87.81 89 GLU A CA 1
ATOM 715 C C . GLU A 1 89 ? 6.590 3.580 -23.236 1.00 87.81 89 GLU A C 1
ATOM 717 O O . GLU A 1 89 ? 7.307 4.180 -24.038 1.00 87.81 89 GLU A O 1
ATOM 722 N N . LEU A 1 90 ? 7.049 2.564 -22.500 1.00 91.81 90 LEU A N 1
ATOM 723 C CA . LEU A 1 90 ? 8.419 2.079 -22.588 1.00 91.81 90 LEU A CA 1
ATOM 724 C C . LEU A 1 90 ? 8.698 1.455 -23.959 1.00 91.81 90 LEU A C 1
ATOM 726 O O . LEU A 1 90 ? 8.105 0.452 -24.363 1.00 91.81 90 LEU A O 1
ATOM 730 N N . VAL A 1 91 ? 9.664 2.056 -24.647 1.00 94.00 91 VAL A N 1
ATOM 731 C CA . VAL A 1 91 ? 10.226 1.570 -25.907 1.00 94.00 91 VAL A CA 1
ATOM 732 C C . VAL A 1 91 ? 11.562 0.906 -25.609 1.00 94.00 91 VAL A C 1
ATOM 734 O O . VAL A 1 91 ? 12.403 1.504 -24.943 1.00 94.00 91 VAL A O 1
ATOM 737 N N . LEU A 1 92 ? 11.749 -0.321 -26.086 1.00 95.06 92 LEU A N 1
ATOM 738 C CA . LEU A 1 92 ? 12.878 -1.190 -25.771 1.00 95.06 92 LEU A CA 1
ATOM 739 C C . LEU A 1 92 ? 13.787 -1.348 -26.988 1.00 95.06 92 LEU A C 1
ATOM 741 O O . LEU A 1 92 ? 13.321 -1.745 -28.055 1.00 95.06 92 LEU A O 1
ATOM 745 N N . GLU A 1 93 ? 15.087 -1.119 -26.822 1.00 94.62 93 GLU A N 1
ATOM 746 C CA . GLU A 1 93 ? 16.093 -1.442 -27.836 1.00 94.62 93 GLU A CA 1
ATOM 747 C C . GLU A 1 93 ? 16.705 -2.826 -27.555 1.00 94.62 93 GLU A C 1
ATOM 749 O O . GLU A 1 93 ? 17.630 -2.972 -26.754 1.00 94.62 93 GLU A O 1
ATOM 754 N N . HIS A 1 94 ? 16.189 -3.869 -28.213 1.00 93.31 94 HIS A N 1
ATOM 755 C CA . HIS A 1 94 ? 16.694 -5.236 -28.082 1.00 93.31 94 HIS A CA 1
ATOM 756 C C . HIS A 1 94 ? 17.744 -5.534 -29.162 1.00 93.31 94 HIS A C 1
ATOM 758 O O . HIS A 1 94 ? 17.426 -5.856 -30.311 1.00 93.31 94 HIS A O 1
ATOM 764 N N . SER A 1 95 ? 19.019 -5.448 -28.782 1.00 89.25 95 SER A N 1
ATOM 765 C CA . SER A 1 95 ? 20.145 -5.858 -29.626 1.00 89.25 95 SER A CA 1
ATOM 766 C C . SER A 1 95 ? 20.309 -7.383 -29.662 1.00 89.25 95 SER A C 1
ATOM 768 O O . SER A 1 95 ? 20.001 -8.087 -28.699 1.00 89.25 95 SER A O 1
ATOM 770 N N . GLY A 1 96 ? 20.808 -7.917 -30.781 1.00 85.06 96 GLY A N 1
ATOM 771 C CA . GLY A 1 96 ? 21.084 -9.355 -30.898 1.00 85.06 96 GLY A CA 1
ATOM 772 C C . GLY A 1 96 ? 19.867 -10.225 -31.235 1.00 85.06 96 GLY A C 1
ATOM 773 O O . GLY A 1 96 ? 19.962 -11.451 -31.182 1.00 85.06 96 GLY A O 1
ATOM 774 N N . CYS A 1 97 ? 18.731 -9.627 -31.595 1.00 88.12 97 CYS A N 1
ATOM 775 C CA . CYS A 1 97 ? 17.527 -10.354 -31.975 1.00 88.12 97 CYS A CA 1
ATOM 776 C C . CYS A 1 97 ? 17.715 -11.050 -33.334 1.00 88.12 97 CYS A C 1
ATOM 778 O O . CYS A 1 97 ? 18.277 -10.454 -34.249 1.00 88.12 97 CYS A O 1
ATOM 780 N N . ASN A 1 98 ? 17.248 -12.299 -33.475 1.00 79.19 98 ASN A N 1
ATOM 781 C CA . ASN A 1 98 ? 17.262 -13.075 -34.728 1.00 79.19 98 ASN A CA 1
ATOM 782 C C . ASN A 1 98 ? 18.559 -12.929 -35.552 1.00 79.19 98 ASN A C 1
ATOM 784 O O . ASN A 1 98 ? 18.545 -12.366 -36.643 1.00 79.19 98 ASN A O 1
ATOM 788 N N . GLU A 1 99 ? 19.676 -13.450 -35.037 1.00 73.19 99 GLU A N 1
ATOM 789 C CA . GLU A 1 99 ? 20.980 -13.430 -35.728 1.00 73.19 99 GLU A CA 1
ATOM 790 C C . GLU A 1 99 ? 21.586 -12.013 -35.893 1.00 73.19 99 GLU A C 1
ATOM 792 O O . GLU A 1 99 ? 22.109 -11.661 -36.949 1.00 73.19 99 GLU A O 1
ATOM 797 N N . ASN A 1 100 ? 21.599 -11.232 -34.801 1.00 77.88 100 ASN A N 1
ATOM 798 C CA . ASN A 1 100 ? 22.289 -9.935 -34.634 1.00 77.88 100 ASN A CA 1
ATOM 799 C C . ASN A 1 100 ? 21.600 -8.679 -35.194 1.00 77.88 100 ASN A C 1
ATOM 801 O O . ASN A 1 100 ? 22.271 -7.679 -35.454 1.00 77.88 100 ASN A O 1
ATOM 805 N N . GLN A 1 101 ? 20.276 -8.675 -35.326 1.00 85.88 101 GLN A N 1
ATOM 806 C CA . GLN A 1 101 ? 19.536 -7.441 -35.592 1.00 85.88 101 GLN A CA 1
ATOM 807 C C . GLN A 1 101 ? 19.209 -6.711 -34.286 1.00 85.88 101 GLN A C 1
ATOM 809 O O . GLN A 1 101 ? 18.899 -7.329 -33.268 1.00 85.88 101 GLN A O 1
ATOM 814 N N . THR A 1 102 ? 19.269 -5.382 -34.318 1.00 89.94 102 THR A N 1
ATOM 815 C CA . THR A 1 102 ? 18.671 -4.551 -33.270 1.00 89.94 102 THR A CA 1
ATOM 816 C C . THR A 1 102 ? 17.226 -4.288 -33.650 1.00 89.94 102 THR A C 1
ATOM 818 O O . THR A 1 102 ? 16.959 -3.789 -34.745 1.00 89.94 102 THR A O 1
ATOM 821 N N . VAL A 1 103 ? 16.303 -4.645 -32.762 1.00 92.31 103 VAL A N 1
ATOM 822 C CA . VAL A 1 103 ? 14.869 -4.411 -32.942 1.00 92.31 103 VAL A CA 1
ATOM 823 C C . VAL A 1 103 ? 14.350 -3.500 -31.843 1.00 92.31 103 VAL A C 1
ATOM 825 O O . VAL A 1 103 ? 14.771 -3.590 -30.691 1.00 92.31 103 VAL A O 1
ATOM 828 N N . THR A 1 104 ? 13.418 -2.633 -32.215 1.00 93.50 104 THR A N 1
ATOM 829 C CA . THR A 1 104 ? 12.678 -1.799 -31.275 1.00 93.50 104 THR A CA 1
ATOM 830 C C . THR A 1 104 ? 11.365 -2.497 -30.940 1.00 93.50 104 THR A C 1
ATOM 832 O O . THR A 1 104 ? 10.625 -2.855 -31.856 1.00 93.50 104 THR A O 1
ATOM 835 N N . LEU A 1 105 ? 11.090 -2.704 -29.653 1.00 93.12 105 LEU A N 1
ATOM 836 C CA . LEU A 1 105 ? 9.878 -3.364 -29.154 1.00 93.12 105 LEU A CA 1
ATOM 837 C C . LEU A 1 105 ? 9.126 -2.437 -28.198 1.00 93.12 105 LEU A C 1
ATOM 839 O O . LEU A 1 105 ? 9.741 -1.626 -27.507 1.00 93.12 105 LEU A O 1
ATOM 843 N N . SER A 1 106 ? 7.810 -2.580 -28.124 1.00 93.56 106 SER A N 1
ATOM 844 C CA . SER A 1 106 ? 7.032 -2.125 -26.972 1.00 93.56 106 SER A CA 1
ATOM 845 C C . SER A 1 106 ? 7.092 -3.179 -25.864 1.00 93.56 106 SER A C 1
ATOM 847 O O . SER A 1 106 ? 7.272 -4.369 -26.130 1.00 93.56 106 SER A O 1
ATOM 849 N N . VAL A 1 107 ? 6.901 -2.765 -24.610 1.00 92.19 107 VAL A N 1
ATOM 850 C CA . VAL A 1 107 ? 6.688 -3.714 -23.506 1.00 92.19 107 VAL A CA 1
ATOM 851 C C . VAL A 1 107 ? 5.498 -4.643 -23.755 1.00 92.19 107 VAL A C 1
ATOM 853 O O . VAL A 1 107 ? 5.579 -5.813 -23.391 1.00 92.19 107 VAL A O 1
ATOM 856 N N . ASP A 1 108 ? 4.454 -4.174 -24.445 1.00 92.00 108 ASP A N 1
ATOM 857 C CA . ASP A 1 108 ? 3.261 -4.971 -24.767 1.00 92.00 108 ASP A CA 1
ATOM 858 C C . ASP A 1 108 ? 3.540 -6.074 -25.811 1.00 92.00 108 ASP A C 1
ATOM 860 O O . ASP A 1 108 ? 2.764 -7.021 -25.934 1.00 92.00 108 ASP A O 1
ATOM 864 N N . ASP A 1 109 ? 4.663 -6.002 -26.538 1.00 91.88 109 ASP A N 1
ATOM 865 C CA . ASP A 1 109 ? 5.079 -7.060 -27.470 1.00 91.88 109 ASP A CA 1
ATOM 866 C C . ASP A 1 109 ? 5.669 -8.281 -26.739 1.00 91.88 109 ASP A C 1
ATOM 868 O O . ASP A 1 109 ? 5.828 -9.359 -27.324 1.00 91.88 109 ASP A O 1
ATOM 872 N N . LEU A 1 110 ? 6.052 -8.125 -25.467 1.00 93.88 110 LEU A N 1
ATOM 873 C CA . LEU A 1 110 ? 6.653 -9.192 -24.676 1.00 93.88 110 LEU A CA 1
ATOM 874 C C . LEU A 1 110 ? 5.601 -10.205 -24.225 1.00 93.88 110 LEU A C 1
ATOM 876 O O . LEU A 1 110 ? 4.427 -9.905 -24.040 1.00 93.88 110 LEU A O 1
ATOM 880 N N . THR A 1 111 ? 6.050 -11.434 -23.984 1.00 93.75 111 THR A N 1
ATOM 881 C CA . THR A 1 111 ? 5.192 -12.488 -23.430 1.00 93.75 111 THR A CA 1
ATOM 882 C C . THR A 1 111 ? 5.672 -12.908 -22.049 1.00 93.75 111 THR A C 1
ATOM 884 O O . THR A 1 111 ? 6.873 -12.945 -21.778 1.00 93.75 111 THR A O 1
ATOM 887 N N . CYS A 1 112 ? 4.734 -13.250 -21.169 1.00 93.62 112 CYS A N 1
ATOM 888 C CA . CYS A 1 112 ? 5.014 -13.706 -19.813 1.00 93.62 112 CYS A CA 1
ATOM 889 C C . CYS A 1 112 ? 4.107 -14.896 -19.472 1.00 93.62 112 CYS A C 1
ATOM 891 O O . CYS A 1 112 ? 2.930 -14.911 -19.824 1.00 93.62 112 CYS A O 1
ATOM 893 N N . ASP A 1 113 ? 4.666 -15.924 -18.830 1.00 92.56 113 ASP A N 1
ATOM 894 C CA . ASP A 1 113 ? 3.945 -17.159 -18.501 1.00 92.56 113 ASP A CA 1
ATOM 895 C C . ASP A 1 113 ? 3.583 -17.215 -17.015 1.00 92.56 113 ASP A C 1
ATOM 897 O O . ASP A 1 113 ? 4.444 -17.082 -16.144 1.00 92.56 113 ASP A O 1
ATOM 901 N N . ASN A 1 114 ? 2.308 -17.465 -16.719 1.00 91.31 114 ASN A N 1
ATOM 902 C CA . ASN A 1 114 ? 1.793 -17.481 -15.353 1.00 91.31 114 ASN A CA 1
ATOM 903 C C . ASN A 1 114 ? 2.398 -18.622 -14.513 1.00 91.31 114 ASN A C 1
ATOM 905 O O . ASN A 1 114 ? 2.660 -18.445 -13.322 1.00 91.31 114 ASN A O 1
ATOM 909 N N . GLU A 1 115 ? 2.689 -19.777 -15.120 1.00 92.50 115 GLU A N 1
ATOM 910 C CA . GLU A 1 115 ? 3.340 -20.872 -14.390 1.00 92.50 115 GLU A CA 1
ATOM 911 C C . GLU A 1 115 ? 4.788 -20.510 -14.032 1.00 92.50 115 GLU A C 1
ATOM 913 O O . GLU A 1 115 ? 5.235 -20.746 -12.905 1.00 92.50 115 GLU A O 1
ATOM 918 N N . LEU A 1 116 ? 5.508 -19.847 -14.944 1.00 93.56 116 LEU A N 1
ATOM 919 C CA . LEU A 1 116 ? 6.823 -19.283 -14.649 1.00 93.56 116 LEU A CA 1
ATOM 920 C C . LEU A 1 116 ? 6.754 -18.260 -13.503 1.00 93.56 116 LEU A C 1
ATOM 922 O O . LEU A 1 116 ? 7.523 -18.377 -12.546 1.00 93.56 116 LEU A O 1
ATOM 926 N N . LEU A 1 117 ? 5.800 -17.321 -13.538 1.00 94.88 117 LEU A N 1
ATOM 927 C CA . LEU A 1 117 ? 5.588 -16.358 -12.450 1.00 94.88 117 LEU A CA 1
ATOM 928 C C . LEU A 1 117 ? 5.346 -17.067 -11.118 1.00 94.88 117 LEU A C 1
ATOM 930 O O . LEU A 1 117 ? 5.990 -16.741 -10.122 1.00 94.88 117 LEU A O 1
ATOM 934 N N . ARG A 1 118 ? 4.482 -18.084 -11.079 1.00 93.31 118 ARG A N 1
ATOM 935 C CA . ARG A 1 118 ? 4.234 -18.854 -9.857 1.00 93.31 118 ARG A CA 1
ATOM 936 C C . ARG A 1 118 ? 5.507 -19.510 -9.328 1.00 93.31 118 ARG A C 1
ATOM 938 O O . ARG A 1 118 ? 5.794 -19.396 -8.136 1.00 93.31 118 ARG A O 1
ATOM 945 N N . ARG A 1 119 ? 6.308 -20.133 -10.197 1.00 93.94 119 ARG A N 1
ATOM 946 C CA . ARG A 1 119 ? 7.589 -20.740 -9.804 1.00 93.94 119 ARG A CA 1
ATOM 947 C C . ARG A 1 119 ? 8.543 -19.714 -9.201 1.00 93.94 119 ARG A C 1
ATOM 949 O O . ARG A 1 119 ? 9.145 -20.003 -8.173 1.00 93.94 119 ARG A O 1
ATOM 956 N N 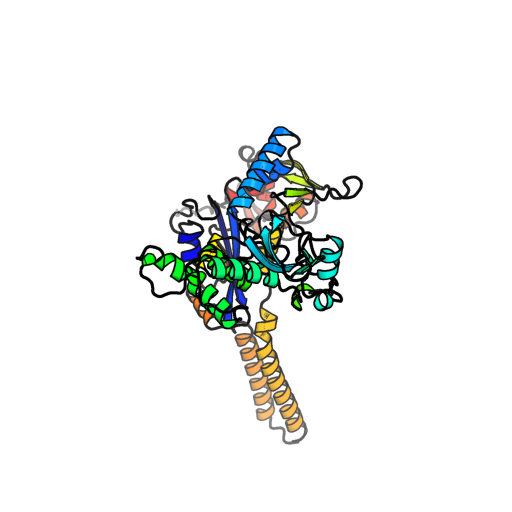. THR A 1 120 ? 8.624 -18.502 -9.750 1.00 94.94 120 THR A N 1
ATOM 957 C CA . THR A 1 120 ? 9.473 -17.442 -9.171 1.00 94.94 120 THR A CA 1
ATOM 958 C C . THR A 1 120 ? 9.026 -16.945 -7.797 1.00 94.94 120 THR A C 1
ATOM 960 O O . THR A 1 120 ? 9.812 -16.308 -7.100 1.00 94.94 120 THR A O 1
ATOM 963 N N . ARG A 1 121 ? 7.791 -17.226 -7.359 1.00 95.81 121 ARG A N 1
ATOM 964 C CA . ARG A 1 121 ? 7.351 -16.924 -5.985 1.00 95.81 121 ARG A CA 1
ATOM 965 C C . ARG A 1 121 ? 7.921 -17.917 -4.981 1.00 95.81 121 ARG A C 1
ATOM 967 O O . ARG A 1 121 ? 7.956 -17.608 -3.791 1.00 95.81 121 ARG A O 1
ATOM 974 N N . HIS A 1 122 ? 8.310 -19.108 -5.431 1.00 95.31 122 HIS A N 1
ATOM 975 C CA . HIS A 1 122 ? 8.750 -20.195 -4.573 1.00 95.31 122 HIS A CA 1
ATOM 976 C C . HIS A 1 122 ? 10.219 -20.033 -4.171 1.00 95.31 122 HIS A C 1
ATOM 978 O O . HIS A 1 122 ? 11.089 -19.810 -5.014 1.00 95.31 122 HIS A O 1
ATOM 984 N N . LYS A 1 123 ? 10.503 -20.215 -2.880 1.00 93.69 123 LYS A N 1
ATOM 985 C CA . LYS A 1 123 ? 11.827 -20.018 -2.274 1.00 93.69 123 LYS A CA 1
ATOM 986 C C . LYS A 1 123 ? 12.944 -20.826 -2.940 1.00 93.69 123 LYS A C 1
ATOM 988 O O . LYS A 1 123 ? 14.074 -20.360 -3.005 1.00 93.69 123 LYS A O 1
ATOM 993 N N . ASP A 1 124 ? 12.624 -22.026 -3.410 1.00 92.62 124 ASP A N 1
ATOM 994 C CA . ASP A 1 124 ? 13.613 -22.942 -3.991 1.00 92.62 124 ASP A CA 1
ATOM 995 C C . ASP A 1 124 ? 13.855 -22.706 -5.490 1.00 92.62 124 ASP A C 1
ATOM 997 O O . ASP A 1 124 ? 14.713 -23.356 -6.072 1.00 92.62 124 ASP A O 1
ATOM 1001 N N . HIS A 1 125 ? 13.084 -21.827 -6.135 1.00 92.44 125 HIS A N 1
ATOM 1002 C CA . HIS A 1 125 ? 13.147 -21.620 -7.588 1.00 92.44 125 HIS A CA 1
ATOM 1003 C C . HIS A 1 125 ? 13.435 -20.173 -7.979 1.00 92.44 125 HIS A C 1
ATOM 1005 O O . HIS A 1 125 ? 13.914 -19.928 -9.083 1.00 92.44 125 HIS A O 1
ATOM 1011 N N . CYS A 1 126 ? 13.149 -19.208 -7.103 1.00 92.06 126 CYS A N 1
ATOM 1012 C CA . CYS A 1 126 ? 13.310 -17.792 -7.416 1.00 92.06 126 CYS A CA 1
ATOM 1013 C C . CYS A 1 126 ? 14.749 -17.421 -7.796 1.00 92.06 126 CYS A C 1
ATOM 1015 O O . CYS A 1 126 ? 14.953 -16.678 -8.752 1.00 92.06 126 CYS A O 1
ATOM 1017 N N . SER A 1 127 ? 15.737 -17.987 -7.098 1.00 90.06 127 SER A N 1
ATOM 1018 C CA . SER A 1 127 ? 17.154 -17.734 -7.366 1.00 90.06 127 SER A CA 1
ATOM 1019 C C . SER A 1 127 ? 17.624 -18.302 -8.703 1.00 90.06 127 SER A C 1
ATOM 1021 O O . SER A 1 127 ? 18.448 -17.670 -9.345 1.00 90.06 127 SER A O 1
ATOM 1023 N N . ASP A 1 128 ? 17.084 -19.441 -9.144 1.00 91.69 128 ASP A N 1
ATOM 1024 C CA . ASP A 1 128 ? 17.487 -20.076 -10.408 1.00 91.69 128 ASP A CA 1
ATOM 1025 C C . ASP A 1 128 ? 16.930 -19.338 -11.635 1.00 91.69 128 ASP A C 1
ATOM 1027 O O . ASP A 1 128 ? 17.510 -19.393 -12.716 1.00 91.69 128 ASP A O 1
ATOM 1031 N N . ILE A 1 129 ? 15.775 -18.682 -11.483 1.00 92.44 129 ILE A N 1
ATOM 1032 C CA . ILE A 1 129 ? 15.097 -17.961 -12.571 1.00 92.44 129 ILE A CA 1
ATOM 1033 C C . ILE A 1 129 ? 15.619 -16.520 -12.694 1.00 92.44 129 ILE A C 1
ATOM 1035 O O . ILE A 1 129 ? 15.500 -15.917 -13.758 1.00 92.44 129 ILE A O 1
ATOM 1039 N N . GLU A 1 130 ? 16.193 -15.958 -11.623 1.00 93.31 130 GLU A N 1
ATOM 1040 C CA . GLU A 1 130 ? 16.801 -14.614 -11.605 1.00 93.31 130 GLU A CA 1
ATOM 1041 C C . GLU A 1 130 ? 15.849 -13.499 -12.087 1.00 93.31 130 GLU A C 1
ATOM 1043 O O . GLU A 1 130 ? 16.264 -12.511 -12.684 1.00 93.31 130 GLU A O 1
ATOM 1048 N N . GLY A 1 131 ? 14.539 -13.671 -11.886 1.00 94.19 131 GLY A N 1
ATOM 1049 C CA . GLY A 1 131 ? 13.526 -12.715 -12.344 1.00 94.19 131 GLY A CA 1
ATOM 1050 C C . GLY A 1 131 ? 13.309 -12.654 -13.858 1.00 94.19 131 GLY A C 1
ATOM 1051 O O . GLY A 1 131 ? 12.524 -11.823 -14.307 1.00 94.19 131 GLY A O 1
ATOM 1052 N N . LYS A 1 132 ? 13.945 -13.528 -14.651 1.00 96.25 132 LYS A N 1
ATOM 1053 C CA . LYS A 1 132 ? 13.832 -13.549 -16.116 1.00 96.25 132 LYS A CA 1
ATOM 1054 C C . LYS A 1 132 ? 12.514 -14.176 -16.577 1.00 96.25 132 LYS A C 1
ATOM 1056 O O . LYS A 1 132 ? 12.465 -15.336 -16.986 1.00 96.25 132 LYS A O 1
ATOM 1061 N N . VAL A 1 133 ? 11.429 -13.417 -16.452 1.00 96.00 133 VAL A N 1
ATOM 1062 C CA . VAL A 1 133 ? 10.051 -13.886 -16.688 1.00 96.00 133 VAL A CA 1
ATOM 1063 C C . VAL A 1 133 ? 9.459 -13.426 -18.019 1.00 96.00 133 VAL A C 1
ATOM 1065 O O . VAL A 1 133 ? 8.492 -14.019 -18.496 1.00 96.00 133 VAL A O 1
ATOM 1068 N N . PHE A 1 134 ? 10.063 -12.416 -18.639 1.00 96.12 134 PHE A N 1
ATOM 1069 C CA . PHE A 1 134 ? 9.628 -11.845 -19.910 1.00 96.12 134 PHE A CA 1
ATOM 1070 C C . PHE A 1 134 ? 10.299 -12.544 -21.074 1.00 96.12 134 PHE A C 1
ATOM 1072 O O . PHE A 1 134 ? 11.458 -12.918 -20.954 1.00 96.12 134 PHE A O 1
ATOM 1079 N N . ARG A 1 135 ? 9.618 -12.695 -22.208 1.00 95.69 135 ARG A N 1
ATOM 1080 C CA . ARG A 1 135 ? 10.169 -13.321 -23.413 1.00 95.69 135 ARG A CA 1
ATOM 1081 C C . ARG A 1 135 ? 9.974 -12.453 -24.643 1.00 95.69 135 ARG A C 1
ATOM 1083 O O . ARG A 1 135 ? 8.859 -12.010 -24.918 1.00 95.69 135 ARG A O 1
ATOM 1090 N N . CYS A 1 136 ? 11.053 -12.291 -25.410 1.00 94.56 136 CYS A N 1
ATOM 1091 C CA . CYS A 1 136 ? 10.996 -11.705 -26.744 1.00 94.56 136 CYS A CA 1
ATOM 1092 C C . CYS A 1 136 ? 10.139 -12.586 -27.673 1.00 94.56 136 CYS A C 1
ATOM 1094 O O . CYS A 1 136 ? 10.434 -13.782 -27.789 1.00 94.56 136 CYS A O 1
ATOM 1096 N N . PRO A 1 137 ? 9.158 -12.025 -28.402 1.00 91.06 137 PRO A N 1
ATOM 1097 C CA . PRO A 1 137 ? 8.309 -12.795 -29.316 1.00 91.06 137 PRO A CA 1
ATOM 1098 C C . PRO A 1 137 ? 9.064 -13.331 -30.544 1.00 91.06 137 PRO A C 1
ATOM 1100 O O . PRO A 1 137 ? 8.582 -14.235 -31.224 1.00 91.06 137 PRO A O 1
ATOM 1103 N N . HIS A 1 138 ? 10.242 -12.780 -30.849 1.00 91.00 138 HIS A N 1
ATOM 1104 C CA . HIS A 1 138 ? 11.004 -13.110 -32.052 1.00 91.00 138 HIS A CA 1
ATOM 1105 C C . HIS A 1 138 ? 12.076 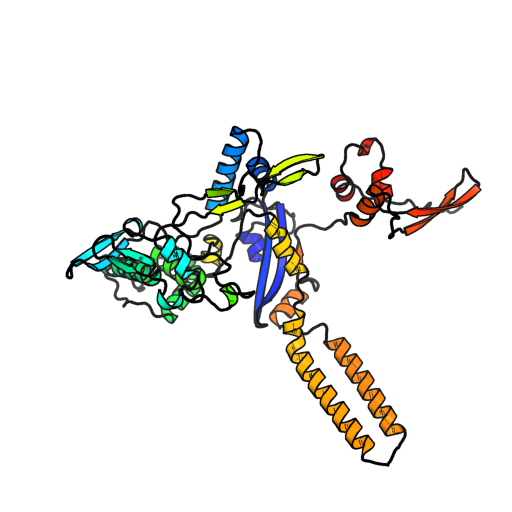-14.175 -31.812 1.00 91.00 138 HIS A C 1
ATOM 1107 O O . HIS A 1 138 ? 12.136 -15.155 -32.550 1.00 91.00 138 HIS A O 1
ATOM 1113 N N . CYS A 1 139 ? 12.905 -14.001 -30.777 1.00 91.44 139 CYS A N 1
ATOM 1114 C CA . CYS A 1 139 ? 14.072 -14.851 -30.520 1.00 91.44 139 CYS A CA 1
ATOM 1115 C C . CYS A 1 139 ? 13.943 -15.726 -29.260 1.00 91.44 139 CYS A C 1
ATOM 1117 O O . CYS A 1 139 ? 14.851 -16.502 -28.967 1.00 91.44 139 CYS A O 1
ATOM 1119 N N . ASN A 1 140 ? 12.838 -15.613 -28.506 1.00 88.56 140 ASN A N 1
ATOM 1120 C CA . ASN A 1 140 ? 12.582 -16.306 -27.233 1.00 88.56 140 ASN A CA 1
ATOM 1121 C C . ASN A 1 140 ? 13.606 -16.053 -26.110 1.00 88.56 140 ASN A C 1
ATOM 1123 O O . ASN A 1 140 ? 13.555 -16.729 -25.080 1.00 88.56 140 ASN A O 1
ATOM 1127 N N . VAL A 1 141 ? 14.509 -15.080 -26.267 1.00 93.25 141 VAL A N 1
ATOM 1128 C CA . VAL A 1 141 ? 15.391 -14.642 -25.178 1.00 93.25 141 VAL A CA 1
ATOM 1129 C C . VAL A 1 141 ? 14.538 -14.109 -24.030 1.00 93.25 141 VAL A C 1
ATOM 1131 O O . VAL A 1 141 ? 13.533 -13.427 -24.252 1.00 93.25 141 VAL A O 1
ATOM 1134 N N . THR A 1 142 ? 14.928 -14.470 -22.808 1.00 95.06 142 THR A N 1
ATOM 1135 C CA . THR A 1 142 ? 14.230 -14.083 -21.584 1.00 95.06 142 THR A CA 1
ATOM 1136 C C . THR A 1 142 ? 14.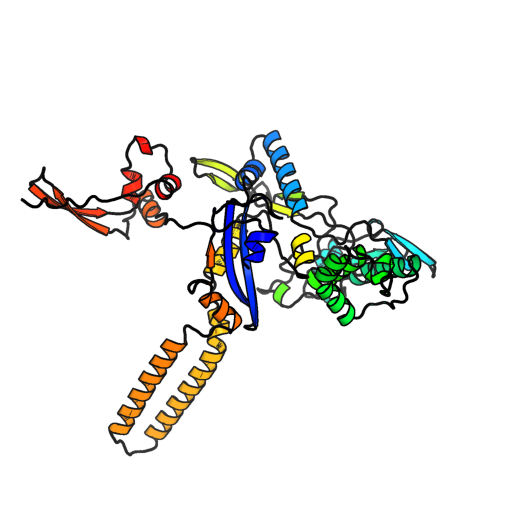862 -12.859 -20.933 1.00 95.06 142 THR A C 1
ATOM 1138 O O . THR A 1 142 ? 16.088 -12.795 -20.845 1.00 95.06 142 THR A O 1
ATOM 1141 N N . PHE A 1 143 ? 14.040 -11.966 -20.392 1.00 96.00 143 PHE A N 1
ATOM 1142 C CA . PHE A 1 143 ? 14.458 -10.728 -19.736 1.00 96.00 143 PHE A CA 1
ATOM 1143 C C . PHE A 1 143 ? 13.889 -10.637 -18.321 1.00 96.00 143 PHE A C 1
ATOM 1145 O O . PHE A 1 143 ? 12.803 -11.154 -18.044 1.00 96.00 143 PHE A O 1
ATOM 1152 N N . SER A 1 144 ? 14.630 -9.978 -17.436 1.00 95.81 144 SER A N 1
ATOM 1153 C CA . SER A 1 144 ? 14.165 -9.472 -16.141 1.00 95.81 144 SER A CA 1
ATOM 1154 C C . SER A 1 144 ? 13.584 -8.055 -16.268 1.00 95.81 144 SER A C 1
ATOM 1156 O O . SER A 1 144 ? 13.697 -7.435 -17.327 1.00 95.81 144 SER A O 1
ATOM 1158 N N . SER A 1 145 ? 12.978 -7.519 -15.200 1.00 94.81 145 SER A N 1
ATOM 1159 C CA . SER A 1 145 ? 12.555 -6.108 -15.170 1.00 94.81 145 SER A CA 1
ATOM 1160 C C . SER A 1 145 ? 13.744 -5.163 -15.401 1.00 94.81 145 SER A C 1
ATOM 1162 O O . SER A 1 145 ? 13.639 -4.218 -16.177 1.00 94.81 145 SER A O 1
ATOM 1164 N N . ASP A 1 146 ? 14.902 -5.455 -14.796 1.00 94.19 146 ASP A N 1
ATOM 1165 C CA . ASP A 1 146 ? 16.129 -4.668 -14.974 1.00 94.19 146 ASP A CA 1
ATOM 1166 C C . ASP A 1 146 ? 16.618 -4.679 -16.428 1.00 94.19 146 ASP A C 1
ATOM 1168 O O . ASP A 1 146 ? 17.066 -3.653 -16.942 1.00 94.19 146 ASP A O 1
ATOM 1172 N N . ASP A 1 147 ? 16.518 -5.819 -17.116 1.00 95.56 147 ASP A N 1
ATOM 1173 C CA . ASP A 1 147 ? 16.866 -5.911 -18.537 1.00 95.56 147 ASP A CA 1
ATOM 1174 C C . ASP A 1 147 ? 15.931 -5.035 -19.386 1.00 95.56 147 ASP A C 1
ATOM 1176 O O . ASP A 1 147 ? 16.397 -4.306 -20.261 1.00 95.56 147 ASP A O 1
ATOM 1180 N N . ILE A 1 148 ? 14.622 -5.058 -19.103 1.00 95.69 148 ILE A N 1
ATOM 1181 C CA . ILE A 1 148 ? 13.622 -4.216 -19.781 1.00 95.69 148 ILE A CA 1
ATOM 1182 C C . ILE A 1 148 ? 13.943 -2.735 -19.586 1.00 95.69 148 ILE A C 1
ATOM 1184 O O . ILE A 1 148 ? 14.003 -1.983 -20.560 1.00 95.69 148 ILE A O 1
ATOM 1188 N N . LEU A 1 149 ? 14.201 -2.314 -18.348 1.00 95.62 149 LEU A N 1
ATOM 1189 C CA . LEU A 1 149 ? 14.525 -0.923 -18.050 1.00 95.62 149 LEU A CA 1
ATOM 1190 C C . LEU A 1 149 ? 15.826 -0.487 -18.732 1.00 95.62 149 LEU A C 1
ATOM 1192 O O . LEU A 1 149 ? 15.857 0.576 -19.345 1.00 95.62 149 LEU A O 1
ATOM 1196 N N . ASN A 1 150 ? 16.875 -1.315 -18.713 1.00 95.31 150 ASN A N 1
ATOM 1197 C CA . ASN A 1 150 ? 18.123 -1.002 -19.412 1.00 95.31 150 ASN A CA 1
ATOM 1198 C C . ASN A 1 150 ? 17.941 -0.927 -20.935 1.00 95.31 150 ASN A C 1
ATOM 1200 O O . ASN A 1 150 ? 18.496 -0.025 -21.557 1.00 95.31 150 ASN A O 1
ATOM 1204 N N . MET A 1 151 ? 17.138 -1.807 -21.546 1.00 95.94 151 MET A N 1
ATOM 1205 C CA . MET A 1 151 ? 16.794 -1.694 -22.971 1.00 95.94 151 MET A CA 1
ATOM 1206 C C . MET A 1 151 ? 16.028 -0.401 -23.270 1.00 95.94 151 MET A C 1
ATOM 1208 O O . MET A 1 151 ? 16.203 0.183 -24.341 1.00 95.94 151 MET A O 1
ATOM 1212 N N . SER A 1 152 ? 15.207 0.072 -22.329 1.00 95.75 152 SER A N 1
ATOM 1213 C CA . SER A 1 152 ? 14.506 1.347 -22.471 1.00 95.75 152 SER A CA 1
ATOM 1214 C C . SER A 1 152 ? 15.430 2.556 -22.333 1.00 95.75 152 SER A C 1
ATOM 1216 O O . SER A 1 152 ? 15.379 3.477 -23.149 1.00 95.75 152 SER A O 1
ATOM 1218 N N . TYR A 1 153 ? 16.352 2.528 -21.369 1.00 95.75 153 TYR A N 1
ATOM 1219 C CA . TYR A 1 153 ? 17.382 3.556 -21.227 1.00 95.75 153 TYR A CA 1
ATOM 1220 C C . TYR A 1 153 ? 18.305 3.594 -22.446 1.00 95.75 153 TYR A C 1
ATOM 1222 O O . TYR A 1 153 ? 18.684 4.676 -22.885 1.00 95.75 153 TYR A O 1
ATOM 1230 N N . GLN A 1 154 ? 18.622 2.436 -23.032 1.00 95.81 154 GLN A N 1
ATOM 1231 C CA . GLN A 1 154 ? 19.423 2.358 -24.250 1.00 95.81 154 GLN A CA 1
ATOM 1232 C C . GLN A 1 154 ? 18.721 3.050 -25.422 1.00 95.81 154 GLN A C 1
ATOM 1234 O O . GLN A 1 154 ? 19.348 3.844 -26.118 1.00 95.81 154 GLN A O 1
ATOM 1239 N N . ASN A 1 155 ? 17.416 2.820 -25.592 1.00 95.06 155 ASN A N 1
ATOM 1240 C CA . ASN A 1 155 ? 16.627 3.506 -26.613 1.00 95.06 155 ASN A CA 1
ATOM 1241 C C . ASN A 1 155 ? 16.650 5.038 -26.427 1.00 95.06 155 ASN A C 1
ATOM 1243 O O . ASN A 1 155 ? 16.820 5.781 -27.399 1.00 95.06 155 ASN A O 1
ATOM 1247 N N . GLU A 1 156 ? 16.520 5.521 -25.186 1.00 94.88 156 GLU A N 1
ATOM 1248 C CA . GLU A 1 156 ? 16.621 6.954 -24.875 1.00 94.88 156 GLU A CA 1
ATOM 1249 C C . GLU A 1 156 ? 18.023 7.499 -25.188 1.00 94.88 156 GLU A C 1
ATOM 1251 O O . GLU A 1 156 ? 18.150 8.571 -25.784 1.00 94.88 156 GLU A O 1
ATOM 1256 N N . ILE A 1 157 ? 19.083 6.753 -24.855 1.00 95.44 157 ILE A N 1
ATOM 1257 C CA . ILE A 1 157 ? 20.471 7.130 -25.156 1.00 95.44 157 ILE A CA 1
ATOM 1258 C C . ILE A 1 157 ? 20.678 7.280 -26.662 1.00 95.44 157 ILE A C 1
ATOM 1260 O O . ILE A 1 157 ? 21.163 8.321 -27.112 1.00 95.44 157 ILE A O 1
ATOM 1264 N N . THR A 1 158 ? 20.262 6.280 -27.443 1.00 94.25 158 THR A N 1
ATOM 1265 C CA . THR A 1 158 ? 20.376 6.275 -28.906 1.00 94.25 158 THR A CA 1
ATOM 1266 C C . THR A 1 158 ? 19.608 7.445 -29.526 1.00 94.25 158 THR A C 1
ATOM 1268 O O . THR A 1 158 ? 20.110 8.110 -30.433 1.00 94.25 158 THR A O 1
ATOM 1271 N N . THR A 1 159 ? 18.405 7.733 -29.021 1.00 93.69 159 THR A N 1
ATOM 1272 C CA . THR A 1 159 ? 17.516 8.767 -29.574 1.00 93.69 159 THR A CA 1
ATOM 1273 C C . THR A 1 159 ? 17.980 10.183 -29.233 1.00 93.69 159 THR A C 1
ATOM 1275 O O . THR A 1 159 ? 17.885 11.088 -30.063 1.00 93.69 159 THR A O 1
ATOM 1278 N N . THR A 1 160 ? 18.488 10.391 -28.018 1.00 93.12 160 THR A N 1
ATOM 1279 C CA . THR A 1 160 ? 18.877 11.720 -27.517 1.00 93.12 160 THR A CA 1
ATOM 1280 C C . THR A 1 160 ? 20.356 12.048 -27.725 1.00 93.12 160 THR A C 1
ATOM 1282 O O . THR A 1 160 ? 20.749 13.205 -27.575 1.00 93.12 160 THR A O 1
ATOM 1285 N N . GLY A 1 161 ? 21.181 11.055 -28.075 1.00 92.88 161 GLY A N 1
ATOM 1286 C CA . GLY A 1 161 ? 22.633 11.205 -28.164 1.00 92.88 161 GLY A CA 1
ATOM 1287 C C . GLY A 1 161 ? 23.301 11.370 -26.795 1.00 92.88 161 GLY A C 1
ATOM 1288 O O . GLY A 1 161 ? 24.319 12.055 -26.693 1.00 92.88 161 GLY A O 1
ATOM 1289 N N . SER A 1 162 ? 22.712 10.788 -25.746 1.00 93.50 162 SER A N 1
ATOM 1290 C CA . SER A 1 162 ? 23.304 10.738 -24.405 1.00 93.50 162 SER A CA 1
ATOM 1291 C C . SER A 1 162 ? 24.667 10.039 -24.422 1.00 93.50 162 SER A C 1
ATOM 1293 O O . SER A 1 162 ? 24.938 9.157 -25.235 1.00 93.50 162 SER A O 1
ATOM 1295 N N . SER A 1 163 ? 25.533 10.440 -23.496 1.00 93.25 163 SER A N 1
ATOM 1296 C CA . SER A 1 163 ? 26.863 9.863 -23.289 1.00 93.25 163 SER A CA 1
ATOM 1297 C C . SER A 1 163 ? 26.924 8.878 -22.118 1.00 93.25 163 SER A C 1
ATOM 1299 O O . SER A 1 163 ? 28.005 8.405 -21.768 1.00 93.25 163 SER A O 1
ATOM 1301 N N . VAL A 1 164 ? 25.787 8.592 -21.475 1.00 93.81 164 VAL A N 1
ATOM 1302 C CA . VAL A 1 164 ? 25.728 7.694 -20.319 1.00 93.81 164 VAL A CA 1
ATOM 1303 C C . VAL A 1 164 ? 25.968 6.250 -20.752 1.00 93.81 164 VAL A C 1
ATOM 1305 O O . VAL A 1 164 ? 25.381 5.768 -21.714 1.00 93.81 164 VAL A O 1
ATOM 1308 N N . GLU A 1 165 ? 26.816 5.544 -20.008 1.00 92.94 165 GLU A N 1
ATOM 1309 C CA . GLU A 1 165 ? 27.079 4.120 -20.217 1.00 92.94 165 GLU A CA 1
ATOM 1310 C C . GLU A 1 165 ? 26.126 3.259 -19.374 1.00 92.94 165 GLU A C 1
ATOM 1312 O O . GLU A 1 165 ? 25.874 3.554 -18.201 1.00 92.94 165 GLU A O 1
ATOM 1317 N N . LEU A 1 166 ? 25.618 2.178 -19.974 1.00 93.38 166 LEU A N 1
ATOM 1318 C CA . LEU A 1 166 ? 24.772 1.176 -19.323 1.00 93.38 166 LEU A CA 1
ATOM 1319 C C . LEU A 1 166 ? 25.539 -0.139 -19.075 1.00 93.38 166 LEU A C 1
ATOM 1321 O O . LEU A 1 166 ? 26.462 -0.457 -19.829 1.00 93.38 166 LEU A O 1
ATOM 1325 N N . PRO A 1 167 ? 25.144 -0.943 -18.067 1.00 92.38 167 PRO A N 1
ATOM 1326 C CA . PRO A 1 167 ? 24.075 -0.676 -17.101 1.00 92.38 167 PRO A CA 1
ATOM 1327 C C . PRO A 1 167 ? 24.476 0.400 -16.084 1.00 92.38 167 PRO A C 1
ATOM 1329 O O . PRO A 1 167 ? 25.649 0.549 -15.738 1.00 92.38 167 PRO A O 1
ATOM 1332 N N . LEU A 1 168 ? 23.489 1.145 -15.578 1.00 92.56 168 LEU A N 1
ATOM 1333 C CA . LEU A 1 168 ? 23.730 2.120 -14.513 1.00 92.56 168 LEU A CA 1
ATOM 1334 C C . LEU A 1 168 ? 24.239 1.411 -13.254 1.00 92.56 168 LEU A C 1
ATOM 1336 O O . LEU A 1 168 ? 23.695 0.383 -12.852 1.00 92.56 168 LEU A O 1
ATOM 1340 N N . THR A 1 169 ? 25.244 1.984 -12.589 1.00 92.88 169 THR A N 1
ATOM 1341 C CA . THR A 1 169 ? 25.667 1.458 -11.285 1.00 92.88 169 THR A CA 1
ATOM 1342 C C . THR A 1 169 ? 24.590 1.705 -10.232 1.00 92.88 169 THR A C 1
ATOM 1344 O O . THR A 1 169 ? 23.828 2.674 -10.310 1.00 92.88 169 THR A O 1
ATOM 1347 N N . THR A 1 170 ? 24.558 0.865 -9.200 1.00 90.94 170 THR A N 1
ATOM 1348 C CA . THR A 1 170 ? 23.624 1.009 -8.078 1.00 90.94 170 THR A CA 1
ATOM 1349 C C . THR A 1 170 ? 23.744 2.380 -7.411 1.00 90.94 170 THR A C 1
ATOM 1351 O O . THR A 1 170 ? 22.738 2.997 -7.077 1.00 90.94 170 THR A O 1
ATOM 1354 N N . GLU A 1 171 ? 24.959 2.916 -7.280 1.00 93.56 171 GLU A N 1
ATOM 1355 C CA . GLU A 1 171 ? 25.186 4.250 -6.718 1.00 93.56 171 GLU A CA 1
ATOM 1356 C C . GLU A 1 171 ? 24.569 5.340 -7.599 1.00 93.56 171 GLU A C 1
ATOM 1358 O O . GLU A 1 171 ? 24.000 6.299 -7.083 1.00 93.56 171 GLU A O 1
ATOM 1363 N N . ARG A 1 172 ? 24.643 5.203 -8.930 1.00 92.75 172 ARG A N 1
ATOM 1364 C CA . ARG A 1 172 ? 24.019 6.153 -9.863 1.00 92.75 172 ARG A CA 1
ATOM 1365 C C . ARG A 1 172 ? 22.497 6.116 -9.770 1.00 92.75 172 ARG A C 1
ATOM 1367 O O . ARG A 1 172 ? 21.885 7.181 -9.728 1.00 92.75 172 ARG A O 1
ATOM 1374 N N . GLN A 1 173 ? 21.909 4.926 -9.682 1.00 92.75 173 GLN A N 1
ATOM 1375 C CA . GLN A 1 173 ? 20.465 4.753 -9.496 1.00 92.75 173 GLN A CA 1
ATOM 1376 C C . GLN A 1 173 ? 19.986 5.350 -8.162 1.00 92.75 173 GLN A C 1
ATOM 1378 O O . GLN A 1 173 ? 19.011 6.100 -8.130 1.00 92.75 173 GLN A O 1
ATOM 1383 N N . GLN A 1 174 ? 20.718 5.107 -7.070 1.00 91.44 174 GLN A N 1
ATOM 1384 C CA . GLN A 1 174 ? 20.414 5.680 -5.754 1.00 91.44 174 GLN A CA 1
ATOM 1385 C C . GLN A 1 174 ? 20.539 7.206 -5.740 1.00 91.44 174 GLN A C 1
ATOM 1387 O O . GLN A 1 174 ? 19.667 7.888 -5.208 1.00 91.44 174 GLN A O 1
ATOM 1392 N N . ILE A 1 175 ? 21.594 7.762 -6.348 1.00 91.69 175 ILE A N 1
ATOM 1393 C CA . ILE A 1 175 ? 21.761 9.218 -6.460 1.00 91.69 175 ILE A CA 1
ATOM 1394 C C . ILE A 1 175 ? 20.588 9.832 -7.228 1.00 91.69 175 ILE A C 1
ATOM 1396 O O . ILE A 1 175 ? 20.057 10.849 -6.789 1.00 91.69 175 ILE A O 1
ATOM 1400 N N . ALA A 1 176 ? 20.173 9.224 -8.342 1.00 90.69 176 ALA A N 1
ATOM 1401 C CA . ALA A 1 176 ? 19.030 9.696 -9.119 1.00 90.69 176 ALA A CA 1
ATOM 1402 C C . ALA A 1 176 ? 17.724 9.637 -8.308 1.00 90.69 176 ALA A C 1
ATOM 1404 O O . ALA A 1 176 ? 16.983 10.615 -8.283 1.00 90.69 176 ALA A O 1
ATOM 1405 N N . SER A 1 177 ? 17.486 8.548 -7.573 1.00 91.19 177 SER A N 1
ATOM 1406 C CA . SER A 1 177 ? 16.289 8.382 -6.734 1.00 91.19 177 SER A CA 1
ATOM 1407 C C . SER A 1 177 ? 16.221 9.412 -5.599 1.00 91.19 177 SER A C 1
ATOM 1409 O O . SER A 1 177 ? 15.189 10.044 -5.399 1.00 91.19 177 SER A O 1
ATOM 1411 N N . ILE A 1 178 ? 17.340 9.667 -4.909 1.00 89.75 178 ILE A N 1
ATOM 1412 C CA . ILE A 1 178 ? 17.423 10.672 -3.831 1.00 89.75 178 ILE A CA 1
ATOM 1413 C C . ILE A 1 178 ? 17.263 12.098 -4.377 1.00 89.75 178 ILE A C 1
ATOM 1415 O O . ILE A 1 178 ? 16.694 12.962 -3.708 1.00 89.75 178 ILE A O 1
ATOM 1419 N N . ARG A 1 179 ? 17.791 12.371 -5.577 1.00 89.19 179 ARG A N 1
ATOM 1420 C CA . ARG A 1 179 ? 17.683 13.685 -6.224 1.00 89.19 179 ARG A CA 1
ATOM 1421 C C . ARG A 1 179 ? 16.300 13.956 -6.807 1.00 89.19 179 ARG A C 1
ATOM 1423 O O . ARG A 1 179 ? 15.945 15.125 -6.927 1.00 89.19 179 ARG A O 1
ATOM 1430 N N . PHE A 1 180 ? 15.525 12.918 -7.114 1.00 90.44 180 PHE A N 1
ATOM 1431 C CA . PHE A 1 180 ? 14.263 13.023 -7.841 1.00 90.44 180 PHE A CA 1
ATOM 1432 C C . PHE A 1 180 ? 13.317 14.129 -7.325 1.00 90.44 180 PHE A C 1
ATOM 1434 O O . PHE A 1 180 ? 12.917 14.967 -8.140 1.00 90.44 180 PHE A O 1
ATOM 1441 N N . PRO A 1 181 ? 13.019 14.242 -6.008 1.00 86.88 181 PRO A N 1
ATOM 1442 C CA . PRO A 1 181 ? 12.120 15.290 -5.513 1.00 86.88 181 PRO A CA 1
ATOM 1443 C C . PRO A 1 181 ? 12.657 16.710 -5.748 1.00 86.88 181 PRO A C 1
ATOM 1445 O O . PRO A 1 181 ? 11.890 17.659 -5.894 1.00 86.88 181 PRO A O 1
ATOM 1448 N N . TYR A 1 182 ? 13.982 16.870 -5.788 1.00 85.38 182 TYR A N 1
ATOM 1449 C CA . TYR A 1 182 ? 14.643 18.147 -6.050 1.00 85.38 182 TYR A CA 1
ATOM 1450 C C . TYR A 1 182 ? 14.699 18.462 -7.541 1.00 85.38 182 TYR A C 1
ATOM 1452 O O . TYR A 1 182 ? 14.531 19.618 -7.918 1.00 85.38 182 TYR A O 1
ATOM 1460 N N . ASP A 1 183 ? 14.904 17.452 -8.387 1.00 82.88 183 ASP A N 1
ATOM 1461 C CA . ASP A 1 183 ? 14.955 17.644 -9.834 1.00 82.88 183 ASP A CA 1
ATOM 1462 C C . ASP A 1 183 ? 13.595 18.141 -10.367 1.00 82.88 183 ASP A C 1
ATOM 1464 O O . ASP A 1 183 ? 13.582 19.038 -11.206 1.00 82.88 183 ASP A O 1
ATOM 1468 N N . ILE A 1 184 ? 12.464 17.686 -9.798 1.00 72.50 184 ILE A N 1
ATOM 1469 C CA . ILE A 1 184 ? 11.119 18.233 -10.090 1.00 72.50 184 ILE A CA 1
ATOM 1470 C C . ILE A 1 184 ? 11.028 19.729 -9.760 1.00 72.50 184 ILE A C 1
ATOM 1472 O O . ILE A 1 184 ? 10.509 20.517 -10.547 1.00 72.50 184 ILE A O 1
ATOM 1476 N N . LEU A 1 185 ? 11.544 20.160 -8.605 1.00 69.19 185 LEU A N 1
ATOM 1477 C CA . LEU A 1 185 ? 11.521 21.579 -8.223 1.00 69.19 185 LEU A CA 1
ATOM 1478 C C . LEU A 1 185 ? 12.367 22.444 -9.169 1.00 69.19 185 LEU A C 1
ATOM 1480 O O . LEU A 1 185 ? 12.096 23.633 -9.340 1.00 69.19 185 LEU A O 1
ATOM 1484 N N . LEU A 1 186 ? 13.387 21.847 -9.787 1.00 66.69 186 LEU A N 1
ATOM 1485 C CA . LEU A 1 186 ? 14.272 22.502 -10.743 1.00 66.69 186 LEU A CA 1
ATOM 1486 C C . LEU A 1 186 ? 13.712 22.510 -12.175 1.00 66.69 186 LEU A C 1
ATOM 1488 O O . LEU A 1 186 ? 14.172 23.322 -12.973 1.00 66.69 186 LEU A O 1
ATOM 1492 N N . GLU A 1 187 ? 12.707 21.688 -12.505 1.00 64.12 187 GLU A N 1
ATOM 1493 C CA . GLU A 1 187 ? 12.038 21.671 -13.823 1.00 64.12 187 GLU A CA 1
ATOM 1494 C C . GLU A 1 187 ? 11.357 22.999 -14.182 1.00 64.12 187 GLU A C 1
ATOM 1496 O O . GLU A 1 187 ? 11.232 23.332 -15.359 1.00 64.12 187 GLU A O 1
ATOM 1501 N N . GLY A 1 188 ? 10.975 23.804 -13.185 1.00 55.91 188 GLY A N 1
ATOM 1502 C CA . GLY A 1 188 ? 10.443 25.155 -13.396 1.00 55.91 188 GLY A CA 1
ATOM 1503 C C . GLY A 1 188 ? 11.493 26.209 -13.781 1.00 55.91 188 GLY A C 1
ATOM 1504 O O . GLY A 1 188 ? 11.128 27.325 -14.155 1.00 55.91 188 GLY A O 1
ATOM 1505 N N . HIS A 1 189 ? 12.785 25.884 -13.693 1.00 56.84 189 HIS A N 1
ATOM 1506 C CA . HIS A 1 189 ? 13.901 26.742 -14.090 1.00 56.84 189 HIS A CA 1
ATOM 1507 C C . HIS A 1 189 ? 14.539 26.224 -15.389 1.00 56.84 189 HIS A C 1
ATOM 1509 O O . HIS A 1 189 ? 14.441 25.047 -15.695 1.00 56.84 189 HIS A O 1
ATOM 1515 N N . ASP A 1 190 ? 15.165 27.113 -16.169 1.00 55.44 190 ASP A N 1
ATOM 1516 C CA . ASP A 1 190 ? 15.657 26.920 -17.549 1.00 55.44 190 ASP A CA 1
ATOM 1517 C C . ASP A 1 190 ? 16.501 25.635 -17.788 1.00 55.44 190 ASP A C 1
ATOM 1519 O O . ASP A 1 190 ? 17.730 25.670 -17.873 1.00 55.44 190 ASP A O 1
ATOM 1523 N N . GLN A 1 191 ? 15.839 24.475 -17.903 1.00 58.72 191 GLN A N 1
ATOM 1524 C CA . GLN A 1 191 ? 16.467 23.164 -18.114 1.00 58.72 191 GLN A CA 1
ATOM 1525 C C . GLN A 1 191 ? 17.067 23.008 -19.514 1.00 58.72 191 GLN A C 1
ATOM 1527 O O . GLN A 1 191 ? 17.974 22.190 -19.703 1.00 58.72 191 GLN A O 1
ATOM 1532 N N . GLN A 1 192 ? 16.610 23.804 -20.489 1.00 57.34 192 GLN A N 1
ATOM 1533 C CA . GLN A 1 192 ? 17.131 23.771 -21.859 1.00 57.34 192 GLN A CA 1
ATOM 1534 C C . GLN A 1 192 ? 18.622 24.132 -21.909 1.00 57.34 192 GLN A C 1
ATOM 1536 O O . GLN A 1 192 ? 19.342 23.595 -22.748 1.00 57.34 192 GLN A O 1
ATOM 1541 N N . ASN A 1 193 ? 19.100 24.946 -20.961 1.00 59.66 193 ASN A N 1
ATOM 1542 C CA . ASN A 1 193 ? 20.501 25.359 -20.854 1.00 59.66 193 ASN A CA 1
ATOM 1543 C C . ASN A 1 193 ? 21.304 24.605 -19.774 1.00 59.66 193 ASN A C 1
ATOM 1545 O O . ASN A 1 193 ? 22.471 24.929 -19.544 1.00 59.66 193 ASN A O 1
ATOM 1549 N N . SER A 1 194 ? 20.721 23.599 -19.108 1.00 68.12 194 SER A N 1
ATOM 1550 C CA . SER A 1 194 ? 21.458 22.789 -18.128 1.00 68.12 194 SER A CA 1
ATOM 1551 C C . SER A 1 194 ? 22.548 21.959 -18.829 1.00 68.12 194 SER A C 1
ATOM 1553 O O . SER A 1 194 ? 22.249 21.311 -19.837 1.00 68.12 194 SER A O 1
ATOM 1555 N N . PRO A 1 195 ? 23.790 21.905 -18.306 1.00 77.62 195 PRO A N 1
ATOM 1556 C CA . PRO A 1 195 ? 24.855 21.050 -18.839 1.00 77.62 195 PRO A CA 1
ATOM 1557 C C . PRO A 1 195 ? 24.640 19.556 -18.537 1.00 77.62 195 PRO A C 1
ATOM 1559 O O . PRO A 1 195 ? 25.507 18.741 -18.842 1.00 77.62 195 PRO A O 1
ATOM 1562 N N . GLU A 1 196 ? 23.526 19.190 -17.899 1.00 83.94 196 GLU A N 1
ATOM 1563 C CA . GLU A 1 196 ? 23.204 17.807 -17.564 1.00 83.94 196 GLU A CA 1
ATOM 1564 C C . GLU A 1 196 ? 22.907 16.974 -18.822 1.00 83.94 196 GLU A C 1
ATOM 1566 O O . GLU A 1 196 ? 22.323 17.461 -19.800 1.00 83.94 196 GLU A O 1
ATOM 1571 N N . ASP A 1 197 ? 23.348 15.717 -18.793 1.00 90.25 197 ASP A N 1
ATOM 1572 C CA . ASP A 1 197 ? 23.206 14.784 -19.908 1.00 90.25 197 ASP A CA 1
ATOM 1573 C C . ASP A 1 197 ? 21.713 14.493 -20.200 1.00 90.25 197 ASP A C 1
ATOM 1575 O O . ASP A 1 197 ? 20.916 14.420 -19.255 1.00 90.25 197 ASP A O 1
ATOM 1579 N N . PRO A 1 198 ? 21.312 14.349 -21.483 1.00 90.81 198 PRO A N 1
ATOM 1580 C CA . PRO A 1 198 ? 19.915 14.153 -21.874 1.00 90.81 198 PRO A CA 1
ATOM 1581 C C . PRO A 1 198 ? 19.172 13.039 -21.128 1.00 90.81 198 PRO A C 1
ATOM 1583 O O . PRO A 1 198 ? 18.001 13.227 -20.800 1.00 90.81 198 PRO A O 1
ATOM 1586 N N . LEU A 1 199 ? 19.841 11.927 -20.796 1.00 91.56 199 LEU A N 1
ATOM 1587 C CA . LEU A 1 199 ? 19.202 10.802 -20.107 1.00 91.56 199 LEU A CA 1
ATOM 1588 C C . LEU A 1 199 ? 18.636 11.220 -18.741 1.00 91.56 199 LEU A C 1
ATOM 1590 O O . LEU A 1 199 ? 17.512 10.865 -18.394 1.00 91.56 199 LEU A O 1
ATOM 1594 N N . TRP A 1 200 ? 19.390 12.012 -17.973 1.00 89.75 200 TRP A N 1
ATOM 1595 C CA . TRP A 1 200 ? 18.975 12.455 -16.635 1.00 89.75 200 TRP A CA 1
ATOM 1596 C C . TRP A 1 200 ? 17.908 13.549 -16.683 1.00 89.75 200 TRP A C 1
ATOM 1598 O O . TRP A 1 200 ? 17.158 13.718 -15.725 1.00 89.75 200 TRP A O 1
ATOM 1608 N N . LYS A 1 201 ? 17.795 14.270 -17.804 1.00 86.81 201 LYS A N 1
ATOM 1609 C CA . LYS A 1 201 ? 16.724 15.255 -18.008 1.00 86.81 201 LYS A CA 1
ATOM 1610 C C . LYS A 1 201 ? 15.370 14.582 -18.213 1.00 86.81 201 LYS A C 1
ATOM 1612 O O . LYS A 1 201 ? 14.357 15.134 -17.786 1.00 86.81 201 LYS A O 1
ATOM 1617 N N . SER A 1 202 ? 15.358 13.389 -18.808 1.00 88.38 202 SER A N 1
ATOM 1618 C CA . SER A 1 202 ? 14.144 12.647 -19.147 1.00 88.38 202 SER A CA 1
ATOM 1619 C C . SER A 1 202 ? 13.320 12.289 -17.893 1.00 88.38 202 SER A C 1
ATOM 1621 O O . SER A 1 202 ? 13.774 11.494 -17.059 1.00 88.38 202 SER A O 1
ATOM 1623 N N . PRO A 1 203 ? 12.112 12.869 -17.705 1.00 87.81 203 PRO A N 1
ATOM 1624 C CA . PRO A 1 203 ? 11.293 12.606 -16.519 1.00 87.81 203 PRO A CA 1
ATOM 1625 C C . PRO A 1 203 ? 10.833 11.147 -16.423 1.00 87.81 203 PRO A C 1
ATOM 1627 O O . PRO A 1 203 ? 10.778 10.588 -15.329 1.00 87.81 203 PRO A O 1
ATOM 1630 N N . SER A 1 204 ? 10.547 10.508 -17.563 1.00 89.50 204 SER A N 1
ATOM 1631 C CA . SER A 1 204 ? 10.156 9.095 -17.631 1.00 89.50 204 SER A CA 1
ATOM 1632 C C . SER A 1 204 ? 11.278 8.182 -17.137 1.00 89.50 204 SER A C 1
ATOM 1634 O O . SER A 1 204 ? 11.032 7.316 -16.297 1.00 89.50 204 SER A O 1
ATOM 1636 N N . VAL A 1 205 ? 12.519 8.422 -17.576 1.00 92.06 205 VAL A N 1
ATOM 1637 C CA . VAL A 1 205 ? 13.702 7.672 -17.126 1.00 92.06 205 VAL A CA 1
ATOM 1638 C C . VAL A 1 205 ? 13.930 7.865 -15.634 1.00 92.06 205 VAL A C 1
ATOM 1640 O O . VAL A 1 205 ? 14.065 6.884 -14.905 1.00 92.06 205 VAL A O 1
ATOM 1643 N N . ARG A 1 206 ? 13.909 9.113 -15.149 1.00 91.56 206 ARG A N 1
ATOM 1644 C CA . ARG A 1 206 ? 14.051 9.405 -13.715 1.00 91.56 206 ARG A CA 1
ATOM 1645 C C . ARG A 1 206 ? 12.990 8.685 -12.877 1.00 91.56 206 ARG A C 1
ATOM 1647 O O . ARG A 1 206 ? 13.327 8.111 -11.843 1.00 91.56 206 ARG A O 1
ATOM 1654 N N . ARG A 1 207 ? 11.736 8.655 -13.341 1.00 92.75 207 ARG A N 1
ATOM 1655 C CA . ARG A 1 207 ? 10.636 7.964 -12.651 1.00 92.75 207 ARG A CA 1
ATOM 1656 C C . ARG A 1 207 ? 10.811 6.446 -12.665 1.00 92.75 207 ARG A C 1
ATOM 1658 O O . ARG A 1 207 ? 10.558 5.801 -11.651 1.00 92.75 207 ARG A O 1
ATOM 1665 N N . CYS A 1 208 ? 11.291 5.877 -13.770 1.00 94.81 208 CYS A N 1
ATOM 1666 C CA . CYS A 1 208 ? 11.615 4.453 -13.847 1.00 94.81 208 CYS A CA 1
ATOM 1667 C C . CYS A 1 208 ? 12.748 4.074 -12.891 1.00 94.81 208 CYS A C 1
ATOM 1669 O O . CYS A 1 208 ? 12.625 3.087 -12.173 1.00 94.81 208 CYS A O 1
ATOM 1671 N N . ILE A 1 209 ? 13.809 4.881 -12.813 1.00 95.06 209 ILE A N 1
ATOM 1672 C CA . ILE A 1 209 ? 14.919 4.652 -11.878 1.00 95.06 209 ILE A CA 1
ATOM 1673 C C . ILE A 1 209 ? 14.433 4.720 -10.427 1.00 95.06 209 ILE A C 1
ATOM 1675 O O . ILE A 1 209 ? 14.783 3.848 -9.630 1.00 95.06 209 ILE A O 1
ATOM 1679 N N . LEU A 1 210 ? 13.602 5.715 -10.100 1.00 94.88 210 LEU A N 1
ATOM 1680 C CA . LEU A 1 210 ? 13.007 5.852 -8.773 1.00 94.88 210 LEU A CA 1
ATOM 1681 C C . LEU A 1 210 ? 12.175 4.618 -8.405 1.00 94.88 210 LEU A C 1
ATOM 1683 O O . LEU A 1 210 ? 12.377 4.024 -7.349 1.00 94.88 210 LEU A O 1
ATOM 1687 N N . ASN A 1 211 ? 11.274 4.195 -9.292 1.00 95.31 211 ASN A N 1
ATOM 1688 C CA . ASN A 1 211 ? 10.439 3.020 -9.058 1.00 95.31 211 ASN A CA 1
ATOM 1689 C C . ASN A 1 211 ? 11.257 1.728 -8.972 1.00 95.31 211 ASN A C 1
ATOM 1691 O O . ASN A 1 211 ? 10.974 0.905 -8.105 1.00 95.31 211 ASN A O 1
ATOM 1695 N N . ASN A 1 212 ? 12.302 1.580 -9.787 1.00 94.88 212 ASN A N 1
ATOM 1696 C CA . ASN A 1 212 ? 13.172 0.409 -9.729 1.00 94.88 212 ASN A CA 1
ATOM 1697 C C . ASN A 1 212 ? 13.937 0.334 -8.403 1.00 94.88 212 ASN A C 1
ATOM 1699 O O . ASN A 1 212 ? 14.090 -0.729 -7.812 1.00 94.88 212 ASN A O 1
ATOM 1703 N N . THR A 1 213 ? 14.389 1.483 -7.903 1.00 93.56 213 THR A N 1
ATOM 1704 C CA . THR A 1 213 ? 15.180 1.544 -6.669 1.00 93.56 213 THR A CA 1
ATOM 1705 C C . THR A 1 213 ? 14.308 1.370 -5.425 1.00 93.56 213 THR A C 1
ATOM 1707 O O . THR A 1 213 ? 14.701 0.675 -4.488 1.00 93.56 213 THR A O 1
ATOM 1710 N N . GLU A 1 214 ? 13.122 1.985 -5.407 1.00 92.88 214 GLU A N 1
ATOM 1711 C CA . GLU A 1 214 ? 12.306 2.106 -4.194 1.00 92.88 214 GLU A CA 1
ATOM 1712 C C . GLU A 1 214 ? 11.107 1.148 -4.162 1.00 92.88 214 GLU A C 1
ATOM 1714 O O . GLU A 1 214 ? 10.702 0.675 -3.097 1.00 92.88 214 GLU A O 1
ATOM 1719 N N . ASN A 1 215 ? 10.506 0.848 -5.314 1.00 94.56 215 ASN A N 1
ATOM 1720 C CA . ASN A 1 215 ? 9.245 0.113 -5.392 1.00 94.56 215 ASN A CA 1
ATOM 1721 C C . ASN A 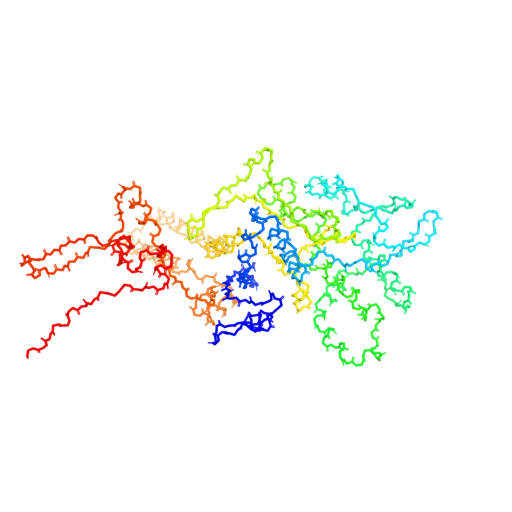1 215 ? 9.387 -1.314 -5.930 1.00 94.56 215 ASN A C 1
ATOM 1723 O O . ASN A 1 215 ? 8.511 -2.136 -5.645 1.00 94.56 215 ASN A O 1
ATOM 1727 N N . GLU A 1 216 ? 10.454 -1.649 -6.654 1.00 94.44 216 GLU A N 1
ATOM 1728 C CA . GLU A 1 216 ? 10.644 -2.993 -7.203 1.00 94.44 216 GLU A CA 1
ATOM 1729 C C . GLU A 1 216 ? 10.799 -4.041 -6.093 1.00 94.44 216 GLU A C 1
ATOM 1731 O O . GLU A 1 216 ? 11.578 -3.907 -5.143 1.00 94.44 216 GLU A O 1
ATOM 1736 N N . HIS A 1 217 ? 10.037 -5.127 -6.201 1.00 94.94 217 HIS A N 1
ATOM 1737 C CA . HIS A 1 217 ? 10.226 -6.290 -5.352 1.00 94.94 217 HIS A CA 1
ATOM 1738 C C . HIS A 1 217 ? 11.356 -7.149 -5.901 1.00 94.94 217 HIS A C 1
ATOM 1740 O O . HIS A 1 217 ? 11.234 -7.757 -6.958 1.00 94.94 217 HIS A O 1
ATOM 1746 N N . ASP A 1 218 ? 12.426 -7.266 -5.124 1.00 93.81 218 ASP A N 1
ATOM 1747 C CA . ASP A 1 218 ? 13.597 -8.066 -5.473 1.00 93.81 218 ASP A CA 1
ATOM 1748 C C . ASP A 1 218 ? 13.224 -9.497 -5.909 1.00 93.81 218 ASP A C 1
ATOM 1750 O O . ASP A 1 218 ? 12.628 -10.266 -5.141 1.00 93.81 218 ASP A O 1
ATOM 1754 N N . SER A 1 219 ? 13.609 -9.864 -7.134 1.00 94.94 219 SER A N 1
ATOM 1755 C CA . SER A 1 219 ? 13.300 -11.160 -7.742 1.00 94.94 219 SER A CA 1
ATOM 1756 C C . SER A 1 219 ? 13.931 -12.343 -7.004 1.00 94.94 219 SER A C 1
ATOM 1758 O O . SER A 1 219 ? 13.388 -13.451 -7.028 1.00 94.94 219 SER A O 1
ATOM 1760 N N . SER A 1 220 ? 15.027 -12.102 -6.277 1.00 93.00 220 SER A N 1
ATOM 1761 C CA . SER A 1 220 ? 15.673 -13.096 -5.417 1.00 93.00 220 SER A CA 1
ATOM 1762 C C . SER A 1 220 ? 14.924 -13.332 -4.102 1.00 93.00 220 SER A C 1
ATOM 1764 O O . SER A 1 220 ? 15.184 -14.325 -3.421 1.00 93.00 220 SER A O 1
ATOM 1766 N N . HIS A 1 221 ? 13.962 -12.460 -3.775 1.00 94.38 221 HIS A N 1
ATOM 1767 C CA . HIS A 1 221 ? 13.237 -12.370 -2.509 1.00 94.38 221 HIS A CA 1
ATOM 1768 C C . HIS A 1 221 ? 14.135 -12.173 -1.283 1.00 94.38 221 HIS A C 1
ATOM 1770 O O . HIS A 1 221 ? 15.190 -12.771 -1.088 1.00 94.38 221 HIS A O 1
ATOM 1776 N N . ARG A 1 222 ? 13.654 -11.376 -0.330 1.00 91.44 222 ARG A N 1
ATOM 1777 C CA . ARG A 1 222 ? 14.318 -11.229 0.972 1.00 91.44 222 ARG A CA 1
ATOM 1778 C C . ARG A 1 222 ? 13.821 -12.294 1.945 1.00 91.44 222 ARG A C 1
ATOM 1780 O O . ARG A 1 222 ? 12.705 -12.795 1.842 1.00 91.44 222 ARG A O 1
ATOM 1787 N N . ARG A 1 223 ? 14.594 -12.580 3.000 1.00 89.31 223 ARG A N 1
ATOM 1788 C CA . ARG A 1 223 ? 14.194 -13.525 4.070 1.00 89.31 223 ARG A CA 1
ATOM 1789 C C . ARG A 1 223 ? 12.794 -13.233 4.638 1.00 89.31 223 ARG A C 1
ATOM 1791 O O . ARG A 1 223 ? 12.078 -14.154 5.026 1.00 89.31 223 ARG A O 1
ATOM 1798 N N . GLY A 1 224 ? 12.401 -11.958 4.680 1.00 89.94 224 GLY A N 1
ATOM 1799 C CA . GLY A 1 224 ? 11.079 -11.517 5.129 1.00 89.94 224 GLY A CA 1
ATOM 1800 C C . GLY A 1 224 ? 9.912 -11.956 4.233 1.00 89.94 224 GLY A C 1
ATOM 1801 O O . GLY A 1 224 ? 8.789 -12.056 4.730 1.00 89.94 224 GLY A O 1
ATOM 1802 N N . CYS A 1 225 ? 10.153 -12.264 2.957 1.00 94.19 225 CYS A N 1
ATOM 1803 C CA . CYS A 1 225 ? 9.143 -12.752 2.012 1.00 94.19 225 CYS A CA 1
ATOM 1804 C C . CYS A 1 225 ? 8.595 -14.124 2.424 1.00 94.19 225 CYS A C 1
ATOM 1806 O O . CYS A 1 225 ? 7.405 -14.379 2.271 1.00 94.19 225 CYS A O 1
ATOM 1808 N N . PHE A 1 226 ? 9.432 -14.952 3.053 1.00 94.69 226 PHE A N 1
ATOM 1809 C CA . PHE A 1 226 ? 9.108 -16.314 3.500 1.00 94.69 226 PHE A CA 1
ATOM 1810 C C . PHE A 1 226 ? 8.811 -16.394 5.009 1.00 94.69 226 PHE A C 1
ATOM 1812 O O . PHE A 1 226 ? 8.898 -17.455 5.638 1.00 94.69 226 PHE A O 1
ATOM 1819 N N . LYS A 1 227 ? 8.492 -15.251 5.639 1.00 91.50 227 LYS A N 1
ATOM 1820 C CA . LYS A 1 227 ? 8.200 -15.175 7.077 1.00 91.50 227 LYS A CA 1
ATOM 1821 C C . LYS A 1 227 ? 7.049 -16.117 7.446 1.00 91.50 227 LYS A C 1
ATOM 1823 O O . LYS A 1 227 ? 6.020 -16.147 6.777 1.00 91.50 227 LYS A O 1
ATOM 1828 N N . GLY A 1 228 ? 7.224 -16.850 8.548 1.00 87.19 228 GLY A N 1
ATOM 1829 C CA . GLY A 1 228 ? 6.272 -17.871 8.998 1.00 87.19 228 GLY A CA 1
ATOM 1830 C C . GLY A 1 228 ? 6.480 -19.245 8.355 1.00 87.19 228 GLY A C 1
ATOM 1831 O O . GLY A 1 228 ? 5.588 -20.075 8.441 1.00 87.19 228 GLY A O 1
ATOM 1832 N N . GLY A 1 229 ? 7.632 -19.483 7.713 1.00 87.94 229 GLY A N 1
ATOM 1833 C CA . GLY A 1 229 ? 7.938 -20.766 7.072 1.00 87.94 229 GLY A CA 1
ATOM 1834 C C . GLY A 1 229 ? 7.196 -20.976 5.751 1.00 87.94 229 GLY A C 1
ATOM 1835 O O . GLY A 1 229 ? 7.035 -22.112 5.320 1.00 87.94 229 GLY A O 1
ATOM 1836 N N . LYS A 1 230 ? 6.724 -19.893 5.123 1.00 89.94 230 LYS A N 1
ATOM 1837 C CA . LYS A 1 230 ? 6.023 -19.954 3.838 1.00 89.94 230 LYS A CA 1
ATOM 1838 C C . LYS A 1 230 ? 6.994 -20.353 2.729 1.00 89.94 230 LYS A C 1
ATOM 1840 O O . LYS A 1 230 ? 8.097 -19.816 2.662 1.00 89.94 230 LYS A O 1
ATOM 1845 N N . ALA A 1 231 ? 6.563 -21.271 1.871 1.00 93.44 231 ALA A N 1
ATOM 1846 C CA . ALA A 1 231 ? 7.334 -21.705 0.709 1.00 93.44 231 ALA A CA 1
ATOM 1847 C C . ALA A 1 231 ? 7.260 -20.692 -0.447 1.00 93.44 231 ALA A C 1
ATOM 1849 O O . ALA A 1 231 ? 8.226 -20.523 -1.183 1.00 93.44 231 ALA A O 1
ATOM 1850 N N . GLU A 1 232 ? 6.143 -19.971 -0.557 1.00 94.31 232 GLU A N 1
ATOM 1851 C CA . GLU A 1 232 ? 5.940 -18.909 -1.543 1.00 94.31 232 GLU A CA 1
ATOM 1852 C C . GLU A 1 232 ? 6.020 -17.510 -0.911 1.00 94.31 232 GLU A C 1
ATOM 1854 O O . GLU A 1 232 ? 5.774 -17.322 0.289 1.00 94.31 232 GLU A O 1
ATOM 1859 N N . CYS A 1 233 ? 6.348 -16.516 -1.738 1.00 94.88 233 CYS A N 1
ATOM 1860 C CA . CYS A 1 233 ? 6.390 -15.109 -1.364 1.00 94.88 233 CYS A CA 1
ATOM 1861 C C . CYS A 1 233 ? 5.060 -14.655 -0.750 1.00 94.88 233 CYS A C 1
ATOM 1863 O O . CYS A 1 233 ? 4.012 -14.664 -1.396 1.00 94.88 233 CYS A O 1
ATOM 1865 N N . ARG A 1 234 ? 5.104 -14.171 0.497 1.00 92.75 234 ARG A N 1
ATOM 1866 C CA . ARG A 1 234 ? 3.911 -13.705 1.225 1.00 92.75 234 ARG A CA 1
ATOM 1867 C C . ARG A 1 234 ? 3.208 -12.498 0.596 1.00 92.75 234 ARG A C 1
ATOM 1869 O O . ARG A 1 234 ? 2.090 -12.211 1.006 1.00 92.75 234 ARG A O 1
ATOM 1876 N N . PHE A 1 235 ? 3.885 -11.782 -0.300 1.00 89.94 235 PHE A N 1
ATOM 1877 C CA . PHE A 1 235 ? 3.354 -10.626 -1.028 1.00 89.94 235 PHE A CA 1
ATOM 1878 C C . PHE A 1 235 ? 2.768 -11.010 -2.393 1.00 89.94 235 PHE A C 1
ATOM 1880 O O . PHE A 1 235 ? 2.198 -10.164 -3.070 1.00 89.94 235 PHE A O 1
ATOM 1887 N N . VAL A 1 236 ? 2.881 -12.287 -2.787 1.00 92.12 236 VAL A N 1
ATOM 1888 C CA . VAL A 1 236 ? 2.348 -12.822 -4.052 1.00 92.12 236 VAL A CA 1
ATOM 1889 C C . VAL A 1 236 ? 2.935 -12.109 -5.284 1.00 92.12 236 VAL A C 1
ATOM 1891 O O . VAL A 1 236 ? 2.289 -11.999 -6.320 1.00 92.12 236 VAL A O 1
ATOM 1894 N N . LEU A 1 237 ? 4.181 -11.638 -5.176 1.00 93.88 237 LEU A N 1
ATOM 1895 C CA . LEU A 1 237 ? 4.950 -11.078 -6.288 1.00 93.88 237 LEU A CA 1
ATOM 1896 C C . LEU A 1 237 ? 5.943 -12.112 -6.829 1.00 93.88 237 LEU A C 1
ATOM 1898 O O . LEU A 1 237 ? 6.521 -12.848 -6.023 1.00 93.88 237 LEU A O 1
ATOM 1902 N N . PRO A 1 238 ? 6.144 -12.176 -8.154 1.00 95.69 238 PRO A N 1
ATOM 1903 C CA . PRO A 1 238 ? 5.572 -11.277 -9.164 1.00 95.69 238 PRO A CA 1
ATOM 1904 C C . PRO A 1 238 ? 4.098 -11.574 -9.495 1.00 95.69 238 PRO A C 1
ATOM 1906 O O . PRO A 1 238 ? 3.644 -12.703 -9.302 1.00 95.69 238 PRO A O 1
ATOM 1909 N N . LYS A 1 239 ? 3.351 -10.581 -9.992 1.00 94.25 239 LYS A N 1
ATOM 1910 C CA . LYS A 1 239 ? 1.944 -10.676 -10.439 1.00 94.25 239 LYS A CA 1
ATOM 1911 C C . LYS A 1 239 ? 1.850 -10.566 -11.965 1.00 94.25 239 LYS A C 1
ATOM 1913 O O . LYS A 1 239 ? 2.718 -9.963 -12.579 1.00 94.25 239 LYS A O 1
ATOM 1918 N N . MET A 1 240 ? 0.804 -11.149 -12.548 1.00 93.25 240 MET A N 1
ATOM 1919 C CA . MET A 1 240 ? 0.499 -11.059 -13.983 1.00 93.25 240 MET A CA 1
ATOM 1920 C C . MET A 1 240 ? 0.147 -9.615 -14.386 1.00 93.25 240 MET A C 1
ATOM 1922 O O . MET A 1 240 ? -0.302 -8.864 -13.517 1.00 93.25 240 MET A O 1
ATOM 1926 N N . ASP A 1 241 ? 0.348 -9.229 -15.654 1.00 93.19 241 ASP A N 1
ATOM 1927 C CA . ASP A 1 241 ? -0.201 -7.963 -16.158 1.00 93.19 241 ASP A CA 1
ATOM 1928 C C . ASP A 1 241 ? -1.734 -7.987 -16.163 1.00 93.19 241 ASP A C 1
ATOM 1930 O O . ASP A 1 241 ? -2.368 -9.046 -16.145 1.00 93.19 241 ASP A O 1
ATOM 1934 N N . SER A 1 242 ? -2.300 -6.789 -16.099 1.00 93.25 242 SER A N 1
ATOM 1935 C CA . SER A 1 242 ? -3.729 -6.511 -16.069 1.00 93.25 242 SER A CA 1
ATOM 1936 C C . SER A 1 242 ? -3.954 -5.146 -16.701 1.00 93.25 242 SER A C 1
ATOM 1938 O O . SER A 1 242 ? -3.367 -4.161 -16.249 1.00 93.25 242 SER A O 1
ATOM 1940 N N . ASP A 1 243 ? -4.813 -5.079 -17.716 1.00 91.62 243 ASP A N 1
ATOM 1941 C CA . ASP A 1 243 ? -5.093 -3.833 -18.439 1.00 91.62 243 ASP A CA 1
ATOM 1942 C C . ASP A 1 243 ? -5.840 -2.801 -17.594 1.00 91.62 243 ASP A C 1
ATOM 1944 O O . ASP A 1 243 ? -5.650 -1.601 -17.780 1.00 91.62 243 ASP A O 1
ATOM 1948 N N . ASP A 1 244 ? -6.643 -3.269 -16.640 1.00 93.25 244 ASP A N 1
ATOM 1949 C CA . ASP A 1 244 ? -7.465 -2.444 -15.767 1.00 93.25 244 ASP A CA 1
ATOM 1950 C C . ASP A 1 244 ? -7.339 -2.890 -14.304 1.00 93.25 244 ASP A C 1
ATOM 1952 O O . ASP A 1 244 ? -6.848 -3.978 -13.984 1.00 93.25 244 ASP A O 1
ATOM 1956 N N . PHE A 1 245 ? -7.799 -2.031 -13.391 1.00 93.81 245 PHE A N 1
ATOM 1957 C CA . PHE A 1 245 ? -8.046 -2.429 -12.009 1.00 93.81 245 PHE A CA 1
ATOM 1958 C C . PHE A 1 245 ? -9.287 -3.316 -11.948 1.00 93.81 245 PHE A C 1
ATOM 1960 O O . PHE A 1 245 ? -10.353 -2.927 -12.425 1.00 93.81 245 PHE A O 1
ATOM 1967 N N . GLU A 1 246 ? -9.185 -4.455 -11.271 1.00 93.19 246 GLU A N 1
ATOM 1968 C CA . GLU A 1 246 ? -10.288 -5.408 -11.149 1.00 93.19 246 GLU A CA 1
ATOM 1969 C C . GLU A 1 246 ? -10.618 -5.720 -9.690 1.00 93.19 246 GLU A C 1
ATOM 1971 O O . GLU A 1 246 ? -9.748 -5.769 -8.817 1.00 93.19 246 GLU A O 1
ATOM 1976 N N . LEU A 1 247 ? -11.902 -5.963 -9.417 1.00 92.75 247 LEU A N 1
ATOM 1977 C CA . LEU A 1 247 ? -12.362 -6.476 -8.130 1.00 92.75 247 LEU A CA 1
ATOM 1978 C C . LEU A 1 247 ? -12.501 -7.997 -8.228 1.00 92.75 247 LEU A C 1
ATOM 1980 O O . LEU A 1 247 ? -13.442 -8.491 -8.847 1.00 92.75 247 LEU A O 1
ATOM 1984 N N . TYR A 1 248 ? -11.592 -8.724 -7.589 1.00 91.38 248 TYR A N 1
ATOM 1985 C CA . TYR A 1 248 ? -11.661 -10.176 -7.483 1.00 91.38 248 TYR A CA 1
ATOM 1986 C C . TYR A 1 248 ? -12.413 -10.581 -6.216 1.00 91.38 248 TYR A C 1
ATOM 1988 O O . TYR A 1 248 ? -11.995 -10.235 -5.110 1.00 91.38 248 TYR A O 1
ATOM 1996 N N . GLU A 1 249 ? -13.500 -11.331 -6.376 1.00 91.94 249 GLU A N 1
ATOM 1997 C CA . GLU A 1 249 ? -14.284 -11.913 -5.284 1.00 91.94 249 GLU A CA 1
ATOM 1998 C C . GLU A 1 249 ? -13.951 -13.397 -5.132 1.00 91.94 249 GLU A C 1
ATOM 2000 O O . GLU A 1 249 ? -14.056 -14.175 -6.078 1.00 91.94 249 GLU A O 1
ATOM 2005 N N . ASP A 1 250 ? -13.587 -13.801 -3.921 1.00 92.06 250 ASP A N 1
ATOM 2006 C CA . ASP A 1 250 ? -13.380 -15.198 -3.567 1.00 92.06 250 ASP A CA 1
ATOM 2007 C C . ASP A 1 250 ? -14.681 -15.784 -3.014 1.00 92.06 250 ASP A C 1
ATOM 2009 O O . ASP A 1 250 ? -14.915 -15.797 -1.806 1.00 92.06 250 ASP A O 1
ATOM 2013 N N . LEU A 1 251 ? -15.539 -16.263 -3.916 1.00 92.81 251 LEU A N 1
ATOM 2014 C CA . LEU A 1 251 ? -16.774 -16.972 -3.562 1.00 92.81 251 LEU A CA 1
ATOM 2015 C C . LEU A 1 251 ? -16.489 -18.355 -2.948 1.00 92.81 251 LEU A C 1
ATOM 2017 O O . LEU A 1 251 ? -17.274 -18.869 -2.151 1.00 92.81 251 LEU A O 1
ATOM 2021 N N . GLY A 1 252 ? -15.334 -18.948 -3.263 1.00 91.88 252 GLY A N 1
ATOM 2022 C CA . GLY A 1 252 ? -15.057 -20.356 -3.008 1.00 91.88 252 GLY A CA 1
ATOM 2023 C C . GLY A 1 252 ? -15.935 -21.295 -3.851 1.00 91.88 252 GLY A C 1
ATOM 2024 O O . GLY A 1 252 ? -16.723 -20.873 -4.691 1.00 91.88 252 GLY A O 1
ATOM 2025 N N . GLU A 1 253 ? -15.777 -22.602 -3.647 1.00 92.25 253 GLU A N 1
ATOM 2026 C CA . GLU A 1 253 ? -16.674 -23.601 -4.246 1.00 92.25 253 GLU A CA 1
ATOM 2027 C C . GLU A 1 253 ? -18.061 -23.499 -3.607 1.00 92.25 253 GLU A C 1
ATOM 2029 O O . GLU A 1 253 ? -18.155 -23.443 -2.379 1.00 92.25 253 GLU A O 1
ATOM 2034 N N . ASP A 1 254 ? -19.110 -23.495 -4.434 1.00 90.75 254 ASP A N 1
ATOM 2035 C CA . ASP A 1 254 ? -20.512 -23.399 -4.006 1.00 90.75 254 ASP A CA 1
ATOM 2036 C C . ASP A 1 254 ? -20.778 -22.233 -3.030 1.00 90.75 254 ASP A C 1
ATOM 2038 O O . ASP A 1 254 ? -21.512 -22.381 -2.054 1.00 90.75 254 ASP A O 1
ATOM 2042 N N . ASP A 1 255 ? -20.142 -21.079 -3.267 1.00 92.69 255 ASP A N 1
ATOM 2043 C CA . ASP A 1 255 ? -20.277 -19.855 -2.463 1.00 92.69 255 ASP A CA 1
ATOM 2044 C C . ASP A 1 255 ? -19.898 -20.019 -0.973 1.00 92.69 255 ASP A C 1
ATOM 2046 O O . ASP A 1 255 ? -20.296 -19.221 -0.121 1.00 92.69 255 ASP A O 1
ATOM 2050 N N . LYS A 1 256 ? -19.088 -21.032 -0.623 1.00 94.88 256 LYS A N 1
ATOM 2051 C CA . LYS A 1 256 ? -18.719 -21.351 0.773 1.00 94.88 256 LYS A CA 1
ATOM 2052 C C . LYS A 1 256 ? -18.023 -20.223 1.540 1.00 94.88 256 LYS A C 1
ATOM 2054 O O . LYS A 1 256 ? -17.992 -20.261 2.769 1.00 94.88 256 LYS A O 1
ATOM 2059 N N . ASN A 1 257 ? -17.415 -19.269 0.835 1.00 93.56 257 ASN A N 1
ATOM 2060 C CA . ASN A 1 257 ? -16.718 -18.140 1.447 1.00 93.56 257 ASN A CA 1
ATOM 2061 C C . ASN A 1 257 ? -17.630 -16.920 1.647 1.00 93.56 257 ASN A C 1
ATOM 2063 O O . ASN A 1 257 ? -17.211 -15.957 2.289 1.00 93.56 257 ASN A O 1
ATOM 2067 N N . VAL A 1 258 ? -18.861 -16.941 1.128 1.00 93.12 258 VAL A N 1
ATOM 2068 C CA . VAL A 1 258 ? -19.833 -15.866 1.334 1.00 93.12 258 VAL A CA 1
ATOM 2069 C C . VAL A 1 258 ? -20.293 -15.866 2.791 1.00 93.12 258 VAL A C 1
ATOM 2071 O O . VAL A 1 258 ? -20.655 -16.899 3.355 1.00 93.12 258 VAL A O 1
ATOM 2074 N N . VAL A 1 259 ? -20.259 -14.690 3.416 1.00 91.31 259 VAL A N 1
ATOM 2075 C CA . VAL A 1 259 ? -20.650 -14.495 4.812 1.00 91.31 259 VAL A CA 1
ATOM 2076 C C . VAL A 1 259 ? -21.735 -13.433 4.942 1.00 91.31 259 VAL A C 1
ATOM 2078 O O . VAL A 1 259 ? -21.669 -12.362 4.331 1.00 91.31 259 VAL A O 1
ATOM 2081 N N . THR A 1 260 ? -22.695 -13.693 5.828 1.00 92.75 260 THR A N 1
ATOM 2082 C CA . THR A 1 260 ? -23.686 -12.700 6.238 1.00 92.75 260 THR A CA 1
ATOM 2083 C C . THR A 1 260 ? -23.043 -11.682 7.178 1.00 92.75 260 THR A C 1
ATOM 2085 O O . THR A 1 260 ? -22.604 -12.006 8.284 1.00 92.75 260 THR A O 1
ATOM 2088 N N . VAL A 1 261 ? -23.020 -10.421 6.757 1.00 88.50 261 VAL A N 1
ATOM 2089 C CA . VAL A 1 261 ? -22.561 -9.282 7.556 1.00 88.50 261 VAL A CA 1
ATOM 2090 C C . VAL A 1 261 ? -23.766 -8.528 8.109 1.00 88.50 261 VAL A C 1
ATOM 2092 O O . VAL A 1 261 ? -24.698 -8.201 7.374 1.00 88.50 261 VAL A O 1
ATOM 2095 N N . HIS A 1 262 ? -23.731 -8.242 9.411 1.00 86.75 262 HIS A N 1
ATOM 2096 C CA . HIS A 1 262 ? -24.752 -7.472 10.120 1.00 86.75 262 HIS A CA 1
ATOM 2097 C C . HIS A 1 262 ? -24.340 -6.000 10.227 1.00 86.75 262 HIS A C 1
ATOM 2099 O O . HIS A 1 262 ? -23.251 -5.692 10.714 1.00 86.75 262 HIS A O 1
ATOM 2105 N N . HIS A 1 263 ? -25.222 -5.097 9.803 1.00 82.56 263 HIS A N 1
ATOM 2106 C CA . HIS A 1 263 ? -25.001 -3.650 9.835 1.00 82.56 263 HIS A CA 1
ATOM 2107 C C . HIS A 1 263 ? -25.549 -3.017 11.119 1.00 82.56 263 HIS A C 1
ATOM 2109 O O . HIS A 1 263 ? -26.390 -3.588 11.815 1.00 82.56 263 HIS A O 1
ATOM 2115 N N . LEU A 1 264 ? -25.080 -1.805 11.435 1.00 77.06 264 LEU A N 1
ATOM 2116 C CA . LEU A 1 264 ? -25.486 -1.070 12.643 1.00 77.06 264 LEU A CA 1
ATOM 2117 C C . LEU A 1 264 ? -26.963 -0.644 12.644 1.00 77.06 264 LEU A C 1
ATOM 2119 O O . LEU A 1 264 ? -27.513 -0.388 13.713 1.00 77.06 264 LEU A O 1
ATOM 2123 N N . ASP A 1 265 ? -27.592 -0.575 11.471 1.00 76.88 265 ASP A N 1
ATOM 2124 C CA . ASP A 1 265 ? -29.018 -0.282 11.289 1.00 76.88 265 ASP A CA 1
ATOM 2125 C C . ASP A 1 265 ? -29.914 -1.533 11.416 1.00 76.88 265 ASP A C 1
ATOM 2127 O O . ASP A 1 265 ? -31.131 -1.451 11.260 1.00 76.88 265 ASP A O 1
ATOM 2131 N N . GLY A 1 266 ? -29.319 -2.696 11.709 1.00 79.69 266 GLY A N 1
ATOM 2132 C CA . GLY A 1 266 ? -30.009 -3.979 11.834 1.00 79.69 266 GLY A CA 1
ATOM 2133 C C . GLY A 1 266 ? -30.222 -4.716 10.510 1.00 79.69 266 GLY A C 1
ATOM 2134 O O . GLY A 1 266 ? -30.744 -5.832 10.520 1.00 79.69 266 GLY A O 1
ATOM 2135 N N . THR A 1 267 ? -29.815 -4.141 9.375 1.00 84.75 267 THR A N 1
ATOM 2136 C CA . THR A 1 267 ? -29.869 -4.823 8.077 1.00 84.75 267 THR A CA 1
ATOM 2137 C C . THR A 1 267 ? -28.741 -5.847 7.929 1.00 84.75 267 THR A C 1
ATOM 2139 O O . THR A 1 267 ? -27.796 -5.903 8.721 1.00 84.75 267 THR A O 1
ATOM 2142 N N . THR A 1 268 ? -28.848 -6.698 6.908 1.00 90.19 268 THR A N 1
ATOM 2143 C CA . THR A 1 268 ? -27.838 -7.711 6.580 1.00 90.19 268 THR A CA 1
ATOM 2144 C C . THR A 1 268 ? -27.462 -7.659 5.107 1.00 90.19 268 THR A C 1
ATOM 2146 O O . THR A 1 268 ? -28.287 -7.332 4.250 1.00 90.19 268 THR A O 1
ATOM 2149 N N . SER A 1 269 ? -26.213 -8.005 4.809 1.00 88.75 269 SER A N 1
ATOM 2150 C CA . SER A 1 269 ? -25.713 -8.189 3.445 1.00 88.75 269 SER A CA 1
ATOM 2151 C C . SER A 1 269 ? -24.887 -9.460 3.346 1.00 88.75 269 SER A C 1
ATOM 2153 O O . SER A 1 269 ? -24.159 -9.786 4.278 1.00 88.75 269 SER A O 1
ATOM 2155 N N . GLU A 1 270 ? -24.941 -10.115 2.193 1.00 91.75 270 GLU A N 1
ATOM 2156 C CA . GLU A 1 270 ? -24.040 -11.216 1.858 1.00 91.75 270 GLU A CA 1
ATOM 2157 C C . GLU A 1 270 ? -22.789 -10.637 1.203 1.00 91.75 270 GLU A C 1
ATOM 2159 O O . GLU A 1 270 ? -22.895 -9.870 0.246 1.00 91.75 270 GLU A O 1
ATOM 2164 N N . ILE A 1 271 ? -21.619 -10.953 1.751 1.00 90.44 271 ILE A N 1
ATOM 2165 C CA . ILE A 1 271 ? -20.336 -10.425 1.286 1.00 90.44 271 ILE A CA 1
ATOM 2166 C C . ILE A 1 271 ? -19.364 -11.585 1.104 1.00 90.44 271 ILE A C 1
ATOM 2168 O O . ILE A 1 271 ? -19.225 -12.426 1.989 1.00 90.44 271 ILE A O 1
ATOM 2172 N N . ALA A 1 272 ? -18.657 -11.601 -0.022 1.00 90.38 272 ALA A N 1
ATOM 2173 C CA . ALA A 1 272 ? -17.513 -12.479 -0.230 1.00 90.38 272 ALA A CA 1
ATOM 2174 C C . ALA A 1 272 ? -16.210 -11.744 0.127 1.00 90.38 272 ALA A C 1
ATOM 2176 O O . ALA A 1 272 ? -16.117 -10.529 -0.084 1.00 90.38 272 ALA A O 1
ATOM 2177 N N . PRO A 1 273 ? -15.178 -12.439 0.638 1.00 89.88 273 PRO A N 1
ATOM 2178 C CA . PRO A 1 273 ? -13.826 -11.905 0.668 1.00 89.88 273 PRO A CA 1
ATOM 2179 C C . PRO A 1 273 ? -13.433 -11.415 -0.723 1.00 89.88 273 PRO A C 1
ATOM 2181 O O . PRO A 1 273 ? -13.711 -12.069 -1.724 1.00 89.88 273 PRO A O 1
ATOM 2184 N N . TYR A 1 274 ? -12.785 -10.261 -0.793 1.00 89.75 274 TYR A N 1
ATOM 2185 C CA . TYR A 1 274 ? -12.391 -9.683 -2.067 1.00 89.75 274 TYR A CA 1
ATOM 2186 C C . TYR A 1 274 ? -11.005 -9.061 -1.987 1.00 89.75 274 TYR A C 1
ATOM 2188 O O . TYR A 1 274 ? -10.481 -8.755 -0.912 1.00 89.75 274 TYR A O 1
ATOM 2196 N N . SER A 1 275 ? -10.390 -8.893 -3.147 1.00 89.12 275 SER A N 1
ATOM 2197 C CA . SER A 1 275 ? -9.121 -8.200 -3.325 1.00 89.12 275 SER A CA 1
ATOM 2198 C C . SER A 1 275 ? -9.174 -7.371 -4.593 1.00 89.12 275 SER A C 1
ATOM 2200 O O . SER A 1 275 ? -9.928 -7.673 -5.516 1.00 89.12 275 SER A O 1
ATOM 2202 N N . VAL A 1 276 ? -8.376 -6.312 -4.628 1.00 90.62 276 VAL A N 1
ATOM 2203 C CA . VAL A 1 276 ? -8.227 -5.498 -5.829 1.00 90.62 276 VAL A CA 1
ATOM 2204 C C . VAL A 1 276 ? -6.986 -5.974 -6.558 1.00 90.62 276 VAL A C 1
ATOM 2206 O O . VAL A 1 276 ? -5.902 -6.036 -5.977 1.00 90.62 276 VAL A O 1
ATOM 2209 N N . ILE A 1 277 ? -7.162 -6.360 -7.813 1.00 91.81 277 ILE A N 1
ATOM 2210 C CA . ILE A 1 277 ? -6.064 -6.629 -8.728 1.00 91.81 277 ILE A CA 1
ATOM 2211 C C . ILE A 1 277 ? -5.714 -5.283 -9.348 1.00 91.81 277 ILE A C 1
ATOM 2213 O O . ILE A 1 277 ? -6.556 -4.649 -9.981 1.00 91.81 277 ILE A O 1
ATOM 2217 N N . ALA A 1 278 ? -4.501 -4.804 -9.080 1.00 93.12 278 ALA A N 1
ATOM 2218 C CA . ALA A 1 278 ? -4.037 -3.547 -9.639 1.00 93.12 278 ALA A CA 1
ATOM 2219 C C . ALA A 1 278 ? -3.825 -3.675 -11.150 1.00 93.12 278 ALA A C 1
ATOM 2221 O O . ALA A 1 278 ? -3.283 -4.690 -11.596 1.00 93.12 278 ALA A O 1
ATOM 2222 N N . GLN A 1 279 ? -4.178 -2.623 -11.894 1.00 94.75 279 GLN A N 1
ATOM 2223 C CA . GLN A 1 279 ? -3.680 -2.451 -13.255 1.00 94.75 279 GLN A CA 1
ATOM 2224 C C . GLN A 1 279 ? -2.154 -2.547 -13.226 1.00 94.75 279 GLN A C 1
ATOM 2226 O O . GLN A 1 279 ? -1.500 -1.931 -12.375 1.00 94.75 279 GLN A O 1
ATOM 2231 N N . ARG A 1 280 ? -1.600 -3.352 -14.125 1.00 94.81 280 ARG A N 1
ATOM 2232 C CA . ARG A 1 280 ? -0.179 -3.662 -14.163 1.00 94.81 280 ARG A CA 1
ATOM 2233 C C . ARG A 1 280 ? 0.234 -3.900 -15.595 1.00 94.81 280 ARG A C 1
ATOM 2235 O O . ARG A 1 280 ? -0.254 -4.828 -16.220 1.00 94.81 280 ARG A O 1
ATOM 2242 N N . ASP A 1 281 ? 1.166 -3.101 -16.074 1.00 94.88 281 ASP A N 1
ATOM 2243 C CA . ASP A 1 281 ? 1.651 -3.207 -17.441 1.00 94.88 281 ASP A CA 1
ATOM 2244 C C . ASP A 1 281 ? 2.717 -4.301 -17.547 1.00 94.88 281 ASP A C 1
ATOM 2246 O O . ASP A 1 281 ? 3.394 -4.643 -16.564 1.00 94.88 281 ASP A O 1
ATOM 2250 N N . MET A 1 282 ? 2.898 -4.836 -18.754 1.00 94.81 282 MET A N 1
ATOM 2251 C CA . MET A 1 282 ? 3.995 -5.753 -19.043 1.00 94.81 282 MET A CA 1
ATOM 2252 C C . MET A 1 282 ? 5.344 -5.094 -18.703 1.00 94.81 282 MET A C 1
ATOM 2254 O O . MET A 1 282 ? 5.546 -3.899 -18.903 1.00 94.81 282 MET A O 1
ATOM 2258 N N . GLY A 1 283 ? 6.264 -5.861 -18.122 1.00 93.81 283 GLY A N 1
ATOM 2259 C CA . GLY A 1 283 ? 7.534 -5.355 -17.590 1.00 93.81 283 GLY A CA 1
ATOM 2260 C C . GLY A 1 283 ? 7.476 -4.910 -16.125 1.00 93.81 283 GLY A C 1
ATOM 2261 O O . GLY A 1 283 ? 8.519 -4.747 -15.503 1.00 93.81 283 GLY A O 1
ATOM 2262 N N . SER A 1 284 ? 6.284 -4.774 -15.536 1.00 96.06 284 SER A N 1
ATOM 2263 C CA . SER A 1 284 ? 6.102 -4.305 -14.154 1.00 96.06 284 SER A CA 1
ATOM 2264 C C . SER A 1 284 ? 5.766 -5.427 -13.167 1.00 96.06 284 SER A C 1
ATOM 2266 O O . SER A 1 284 ? 5.297 -5.162 -12.070 1.00 96.06 284 SER A O 1
ATOM 2268 N N . GLN A 1 285 ? 5.960 -6.697 -13.522 1.00 96.00 285 GLN A N 1
ATOM 2269 C CA . GLN A 1 285 ? 5.476 -7.894 -12.811 1.00 96.00 285 GLN A CA 1
ATOM 2270 C C . GLN A 1 285 ? 5.937 -7.952 -11.342 1.00 96.00 285 GLN A C 1
ATOM 2272 O O . GLN A 1 285 ? 5.222 -8.481 -10.487 1.00 96.00 285 GLN A O 1
ATOM 2277 N N . TYR A 1 286 ? 7.105 -7.389 -11.038 1.00 96.38 286 TYR A N 1
ATOM 2278 C CA . TYR A 1 286 ? 7.700 -7.338 -9.702 1.00 96.38 286 TYR A CA 1
ATOM 2279 C C . TYR A 1 286 ? 7.455 -6.011 -8.963 1.00 96.38 286 TYR A C 1
ATOM 2281 O O . TYR A 1 286 ? 7.772 -5.910 -7.781 1.00 96.38 286 TYR A O 1
ATOM 2289 N N . LEU A 1 287 ? 6.833 -5.010 -9.583 1.00 95.19 287 LEU A N 1
ATOM 2290 C CA . LEU A 1 287 ? 6.666 -3.695 -8.968 1.00 95.19 287 LEU A CA 1
ATOM 2291 C C . LEU A 1 287 ? 5.639 -3.729 -7.819 1.00 95.19 287 LEU A C 1
ATOM 2293 O O . LEU A 1 287 ? 4.507 -4.200 -7.983 1.00 95.19 287 LEU A O 1
ATOM 2297 N N . ASN A 1 288 ? 5.990 -3.233 -6.634 1.00 94.25 288 ASN A N 1
ATOM 2298 C CA . ASN A 1 288 ? 5.011 -3.117 -5.553 1.00 94.25 288 ASN A CA 1
ATOM 2299 C C . ASN A 1 288 ? 3.944 -2.060 -5.881 1.00 94.25 288 ASN A C 1
ATOM 2301 O O . ASN A 1 288 ? 4.202 -1.059 -6.554 1.00 94.25 288 ASN A O 1
ATOM 2305 N N . GLU A 1 289 ? 2.738 -2.275 -5.357 1.00 93.25 289 GLU A N 1
ATOM 2306 C CA . GLU A 1 289 ? 1.695 -1.250 -5.351 1.00 93.25 289 GLU A CA 1
ATOM 2307 C C . GLU A 1 289 ? 2.141 -0.080 -4.461 1.00 93.25 289 GLU A C 1
ATOM 2309 O O . GLU A 1 289 ? 2.541 -0.268 -3.309 1.00 93.25 289 GLU A O 1
ATOM 2314 N N . HIS A 1 290 ? 2.091 1.131 -5.004 1.00 94.44 290 HIS A N 1
ATOM 2315 C CA . HIS A 1 290 ? 2.521 2.355 -4.335 1.00 94.44 290 HIS A CA 1
ATOM 2316 C C . HIS A 1 290 ? 1.617 3.524 -4.740 1.00 94.44 290 HIS A C 1
ATOM 2318 O O . HIS A 1 290 ? 0.909 3.459 -5.739 1.00 94.44 290 HIS A O 1
ATOM 2324 N N . ASN A 1 291 ? 1.627 4.612 -3.977 1.00 94.69 291 ASN A N 1
ATOM 2325 C CA . ASN A 1 291 ? 1.061 5.880 -4.421 1.00 94.69 291 ASN A CA 1
ATOM 2326 C C . ASN A 1 291 ? 2.135 6.675 -5.188 1.00 94.69 291 ASN A C 1
ATOM 2328 O O . ASN A 1 291 ? 3.183 6.965 -4.599 1.00 94.69 291 ASN A O 1
ATOM 2332 N N . PRO A 1 292 ? 1.891 7.045 -6.459 1.00 92.44 292 PRO A N 1
ATOM 2333 C CA . PRO A 1 292 ? 2.901 7.691 -7.296 1.00 92.44 292 PRO A CA 1
ATOM 2334 C C . PRO A 1 292 ? 3.329 9.049 -6.731 1.00 92.44 292 PRO A C 1
ATOM 2336 O O . PRO A 1 292 ? 4.519 9.320 -6.645 1.00 92.44 292 PRO A O 1
ATOM 2339 N N . VAL A 1 293 ? 2.388 9.857 -6.229 1.00 92.38 293 VAL A N 1
ATOM 2340 C CA . VAL A 1 293 ? 2.694 11.182 -5.664 1.00 92.38 293 VAL A CA 1
ATOM 2341 C C . VAL A 1 293 ? 3.575 11.070 -4.419 1.00 92.38 293 VAL A C 1
ATOM 2343 O O . VAL A 1 293 ? 4.553 11.798 -4.283 1.00 92.38 293 VAL A O 1
ATOM 2346 N N . LEU A 1 294 ? 3.271 10.140 -3.507 1.00 91.62 294 LEU A N 1
ATOM 2347 C CA . LEU A 1 294 ? 4.103 9.911 -2.321 1.00 91.62 294 LEU A CA 1
ATOM 2348 C C . LEU A 1 294 ? 5.511 9.449 -2.694 1.00 91.62 294 LEU A C 1
ATOM 2350 O O . LEU A 1 294 ? 6.478 9.903 -2.083 1.00 91.62 294 LEU A O 1
ATOM 2354 N N . THR A 1 295 ? 5.627 8.562 -3.680 1.00 92.06 295 THR A N 1
ATOM 2355 C CA . THR A 1 295 ? 6.927 8.106 -4.169 1.00 92.06 295 THR A CA 1
ATOM 2356 C C . THR A 1 295 ? 7.721 9.258 -4.778 1.00 92.06 295 THR A C 1
ATOM 2358 O O . THR A 1 295 ? 8.880 9.429 -4.417 1.00 92.06 295 THR A O 1
ATOM 2361 N N . GLU A 1 296 ? 7.102 10.093 -5.610 1.00 90.12 296 GLU A N 1
ATOM 2362 C CA . GLU A 1 296 ? 7.750 11.250 -6.238 1.00 90.12 296 GLU A CA 1
ATOM 2363 C C . GLU A 1 296 ? 8.180 12.321 -5.217 1.00 90.12 296 GLU A C 1
ATOM 2365 O O . GLU A 1 296 ? 9.255 12.903 -5.348 1.00 90.12 296 GLU A O 1
ATOM 2370 N N . VAL A 1 297 ? 7.382 12.557 -4.169 1.00 89.12 297 VAL A N 1
ATOM 2371 C CA . VAL A 1 297 ? 7.682 13.559 -3.130 1.00 89.12 297 VAL A CA 1
ATOM 2372 C C . VAL A 1 297 ? 8.752 13.079 -2.149 1.00 89.12 297 VAL A C 1
ATOM 2374 O O . VAL A 1 297 ? 9.609 13.866 -1.745 1.00 89.12 297 VAL A O 1
ATOM 2377 N N . PHE A 1 298 ? 8.700 11.815 -1.721 1.00 87.31 298 PHE A N 1
ATOM 2378 C CA . PHE A 1 298 ? 9.604 11.299 -0.687 1.00 87.31 298 PHE A CA 1
ATOM 2379 C C . PHE A 1 298 ? 10.810 10.540 -1.228 1.00 87.31 298 PHE A C 1
ATOM 2381 O O . PHE A 1 298 ? 11.737 10.294 -0.459 1.00 87.31 298 PHE A O 1
ATOM 2388 N N . GLY A 1 299 ? 10.804 10.163 -2.507 1.00 87.88 299 GLY A N 1
ATOM 2389 C CA . GLY A 1 299 ? 11.824 9.286 -3.072 1.00 87.88 299 GLY A CA 1
ATOM 2390 C C . GLY A 1 299 ? 11.852 7.928 -2.367 1.00 87.88 299 GLY A C 1
ATOM 2391 O O . GLY A 1 299 ? 12.926 7.444 -2.033 1.00 87.88 299 GLY A O 1
ATOM 2392 N N . ALA A 1 300 ? 10.682 7.376 -2.024 1.00 86.50 300 ALA A N 1
ATOM 2393 C CA . ALA A 1 300 ? 10.572 6.184 -1.185 1.00 86.50 300 ALA A CA 1
ATOM 2394 C C . ALA A 1 300 ? 9.330 5.340 -1.503 1.00 86.50 300 ALA A C 1
ATOM 2396 O O . ALA A 1 300 ? 8.329 5.820 -2.049 1.00 86.50 300 ALA A O 1
ATOM 2397 N N . ASN A 1 301 ? 9.368 4.077 -1.075 1.00 87.44 301 ASN A N 1
ATOM 2398 C CA . ASN A 1 301 ? 8.211 3.192 -1.115 1.00 87.44 301 ASN A CA 1
ATOM 2399 C C . ASN A 1 301 ? 7.110 3.661 -0.158 1.00 87.44 301 ASN A C 1
ATOM 2401 O O . ASN A 1 301 ? 7.333 3.782 1.049 1.00 87.44 301 ASN A O 1
ATOM 2405 N N . SER A 1 302 ? 5.904 3.877 -0.681 1.00 85.00 302 SER A N 1
ATOM 2406 C CA . SER A 1 302 ? 4.757 4.317 0.121 1.00 85.00 302 SER A CA 1
ATOM 2407 C C . SER A 1 302 ? 3.891 3.173 0.660 1.00 85.00 302 SER A C 1
ATOM 2409 O O . SER A 1 302 ? 3.116 3.405 1.587 1.00 85.00 302 SER A O 1
ATOM 2411 N N . ASN A 1 303 ? 4.033 1.952 0.124 1.00 82.38 303 ASN A N 1
ATOM 2412 C CA . ASN A 1 303 ? 3.333 0.721 0.523 1.00 82.38 303 ASN A CA 1
ATOM 2413 C C . ASN A 1 303 ? 1.846 0.942 0.866 1.00 82.38 303 ASN A C 1
ATOM 2415 O O . ASN A 1 303 ? 1.347 0.491 1.904 1.00 82.38 303 ASN A O 1
ATOM 2419 N N . VAL A 1 304 ? 1.149 1.704 0.020 1.00 87.94 304 VAL A N 1
ATOM 2420 C CA . VAL A 1 304 ? -0.256 2.056 0.232 1.00 87.94 304 VAL A CA 1
ATOM 2421 C C . VAL A 1 304 ? -1.123 0.847 -0.085 1.00 87.94 304 VAL A C 1
ATOM 2423 O O . VAL A 1 304 ? -0.979 0.217 -1.126 1.00 87.94 304 VAL A O 1
ATOM 2426 N N . GLN A 1 305 ? -2.060 0.542 0.810 1.00 85.75 305 GLN A N 1
ATOM 2427 C CA . GLN A 1 305 ? -3.024 -0.534 0.617 1.00 85.75 305 GLN A CA 1
ATOM 2428 C C . GLN A 1 305 ? -4.436 0.008 0.793 1.00 85.75 305 GLN A C 1
ATOM 2430 O O . GLN A 1 305 ? -4.797 0.529 1.851 1.00 85.75 305 GLN A O 1
ATOM 2435 N N . VAL A 1 306 ? -5.263 -0.159 -0.234 1.00 84.31 306 VAL A N 1
ATOM 2436 C CA . VAL A 1 306 ? -6.655 0.292 -0.233 1.00 84.31 306 VAL A CA 1
ATOM 2437 C C . VAL A 1 306 ? -7.570 -0.919 -0.309 1.00 84.31 306 VAL A C 1
ATOM 2439 O O . VAL A 1 306 ? -7.276 -1.911 -0.966 1.00 84.31 306 VAL A O 1
ATOM 2442 N N . GLY A 1 307 ? -8.701 -0.837 0.384 1.00 70.31 307 GLY A N 1
ATOM 2443 C CA . GLY A 1 307 ? -9.860 -1.619 -0.013 1.00 70.31 307 GLY A CA 1
ATOM 2444 C C . GLY A 1 307 ? -10.300 -2.748 0.902 1.00 70.31 307 GLY A C 1
ATOM 2445 O O . GLY A 1 307 ? -11.489 -3.053 0.887 1.00 70.31 307 GLY A O 1
ATOM 2446 N N . ASN A 1 308 ? -9.436 -3.290 1.762 1.00 71.62 308 ASN A N 1
ATOM 2447 C CA . ASN A 1 308 ? -9.826 -4.332 2.712 1.00 71.62 308 ASN A CA 1
ATOM 2448 C C . ASN A 1 308 ? -10.096 -3.738 4.113 1.00 71.62 308 ASN A C 1
ATOM 2450 O O . ASN A 1 308 ? -9.196 -3.127 4.696 1.00 71.62 308 ASN A O 1
ATOM 2454 N N . PRO A 1 309 ? -11.293 -3.931 4.709 1.00 72.69 309 PRO A N 1
ATOM 2455 C CA . PRO A 1 309 ? -11.559 -3.559 6.103 1.00 72.69 309 PRO A CA 1
ATOM 2456 C C . PRO A 1 309 ? -10.544 -4.135 7.103 1.00 72.69 309 PRO A C 1
ATOM 2458 O O . PRO A 1 309 ? -10.307 -3.533 8.149 1.00 72.69 309 PRO A O 1
ATOM 2461 N N . ALA A 1 310 ? -9.890 -5.253 6.775 1.00 73.94 310 ALA A N 1
ATOM 2462 C CA . ALA A 1 310 ? -8.857 -5.862 7.603 1.00 73.94 310 ALA A CA 1
ATOM 2463 C C . ALA A 1 310 ? -7.617 -4.979 7.815 1.00 73.94 310 ALA A C 1
ATOM 2465 O O . ALA A 1 310 ? -6.896 -5.175 8.796 1.00 73.94 310 ALA A O 1
ATOM 2466 N N . HIS A 1 311 ? -7.385 -3.974 6.961 1.00 72.81 311 HIS A N 1
ATOM 2467 C CA . HIS A 1 311 ? -6.314 -2.995 7.170 1.00 72.81 311 HIS A CA 1
ATOM 2468 C C . HIS A 1 311 ? -6.500 -2.214 8.480 1.00 72.81 311 HIS A C 1
ATOM 2470 O O . HIS A 1 311 ? -5.508 -1.849 9.113 1.00 72.81 311 HIS A O 1
ATOM 2476 N N . LEU A 1 312 ? -7.751 -2.036 8.938 1.00 71.94 312 LEU A N 1
ATOM 2477 C CA . LEU A 1 312 ? -8.040 -1.463 10.253 1.00 71.94 312 LEU A CA 1
ATOM 2478 C C . LEU A 1 312 ? -7.398 -2.311 11.351 1.00 71.94 312 LEU A C 1
ATOM 2480 O O . LEU A 1 312 ? -6.613 -1.796 12.141 1.00 71.94 312 LEU A O 1
ATOM 2484 N N . PHE A 1 313 ? -7.660 -3.622 11.352 1.00 75.19 313 PHE A N 1
ATOM 2485 C CA . PHE A 1 313 ? -7.080 -4.533 12.338 1.00 75.19 313 PHE A CA 1
ATOM 2486 C C . PHE A 1 313 ? -5.559 -4.552 12.259 1.00 75.19 313 PHE A C 1
ATOM 2488 O O . PHE A 1 313 ? -4.908 -4.550 13.299 1.00 75.19 313 PHE A O 1
ATOM 2495 N N . TYR A 1 314 ? -4.987 -4.538 11.052 1.00 72.56 314 TYR A N 1
ATOM 2496 C CA . TYR A 1 314 ? -3.538 -4.501 10.880 1.00 72.56 314 TYR A CA 1
ATOM 2497 C C . TYR A 1 314 ? -2.926 -3.292 11.588 1.00 72.56 314 TYR A C 1
ATOM 2499 O O . TYR A 1 314 ? -2.082 -3.474 12.456 1.00 72.56 314 TYR A O 1
ATOM 2507 N N . ASN A 1 315 ? -3.380 -2.073 11.299 1.00 68.06 315 ASN A N 1
ATOM 2508 C CA . ASN A 1 315 ? -2.801 -0.877 11.910 1.00 68.06 315 ASN A CA 1
ATOM 2509 C C . ASN A 1 315 ? -3.155 -0.768 13.412 1.00 68.06 315 ASN A C 1
ATOM 2511 O O . ASN A 1 315 ? -2.280 -0.477 14.228 1.00 68.06 315 ASN A O 1
ATOM 2515 N N . THR A 1 316 ? -4.361 -1.173 13.835 1.00 68.94 316 THR A N 1
ATOM 2516 C CA . THR A 1 316 ? -4.679 -1.308 15.269 1.00 68.94 316 THR A CA 1
ATOM 2517 C C . THR A 1 316 ? -3.741 -2.294 15.972 1.00 68.94 316 THR A C 1
ATOM 2519 O O . THR A 1 316 ? -3.318 -2.027 17.096 1.00 68.94 316 THR A O 1
ATOM 2522 N N . LEU A 1 317 ? -3.315 -3.389 15.333 1.00 74.25 317 LEU A N 1
ATOM 2523 C CA . LEU A 1 317 ? -2.316 -4.281 15.928 1.00 74.25 317 LEU A CA 1
ATOM 2524 C C . LEU A 1 317 ? -1.003 -3.545 16.189 1.00 74.25 317 LEU A C 1
ATOM 2526 O O . LEU A 1 317 ? -0.434 -3.763 17.253 1.00 74.25 317 LEU A O 1
ATOM 2530 N N . TYR A 1 318 ? -0.560 -2.635 15.313 1.00 70.19 318 TYR A N 1
ATOM 2531 C CA . TYR A 1 318 ? 0.632 -1.809 15.561 1.00 70.19 318 TYR A CA 1
ATOM 2532 C C . TYR A 1 318 ? 0.472 -0.865 16.749 1.00 70.19 318 TYR A C 1
ATOM 2534 O O . TYR A 1 318 ? 1.457 -0.607 17.437 1.00 70.19 318 TYR A O 1
ATOM 2542 N N . THR A 1 319 ? -0.754 -0.444 17.076 1.00 60.84 319 THR A N 1
ATOM 2543 C CA . THR A 1 319 ? -1.004 0.300 18.324 1.00 60.84 319 THR A CA 1
ATOM 2544 C C . THR A 1 319 ? -0.785 -0.528 19.587 1.00 60.84 319 THR A C 1
ATOM 2546 O O . THR A 1 319 ? -0.448 0.003 20.641 1.00 60.84 319 THR A O 1
ATOM 2549 N N . SER A 1 320 ? -0.911 -1.849 19.470 1.00 58.38 320 SER A N 1
ATOM 2550 C CA . SER A 1 320 ? -0.743 -2.801 20.572 1.00 58.38 320 SER A CA 1
ATOM 2551 C C . SER A 1 320 ? 0.540 -3.633 20.478 1.00 58.38 320 SER A C 1
ATOM 2553 O O . SER A 1 320 ? 0.832 -4.442 21.362 1.00 58.38 320 SER A O 1
ATOM 2555 N N . LYS A 1 321 ? 1.306 -3.477 19.391 1.00 61.50 321 LYS A N 1
ATOM 2556 C CA . LYS A 1 321 ? 2.456 -4.319 19.084 1.00 61.50 321 LYS A CA 1
ATOM 2557 C C . LYS A 1 321 ? 3.577 -3.977 20.044 1.00 61.50 321 LYS A C 1
ATOM 2559 O O . LYS A 1 321 ? 4.071 -2.855 20.111 1.00 61.50 321 LYS A O 1
ATOM 2564 N N . ASN A 1 322 ? 3.994 -4.992 20.782 1.00 54.72 322 ASN A N 1
ATOM 2565 C CA . ASN A 1 322 ? 5.019 -4.841 21.785 1.00 54.72 322 ASN A CA 1
ATOM 2566 C C . ASN A 1 322 ? 6.398 -4.658 21.113 1.00 54.72 322 ASN A C 1
ATOM 2568 O O . ASN A 1 322 ? 6.949 -5.621 20.579 1.00 54.72 322 ASN A O 1
ATOM 2572 N N . THR A 1 323 ? 6.966 -3.443 21.128 1.00 54.88 323 THR A N 1
ATOM 2573 C CA . THR A 1 323 ? 8.339 -3.171 20.631 1.00 54.88 323 THR A CA 1
ATOM 2574 C C . THR A 1 323 ? 9.424 -3.731 21.563 1.00 54.88 323 THR A C 1
ATOM 2576 O O . THR A 1 323 ? 10.606 -3.743 21.224 1.00 54.88 323 THR A O 1
ATOM 2579 N N . GLN A 1 324 ? 9.014 -4.293 22.708 1.00 53.12 324 GLN A N 1
ATOM 2580 C CA . GLN A 1 324 ? 9.887 -4.711 23.800 1.00 53.12 324 GLN A CA 1
ATOM 2581 C C . GLN A 1 324 ? 10.996 -5.691 23.429 1.00 53.12 324 GLN A C 1
ATOM 2583 O O . GLN A 1 324 ? 12.028 -5.638 24.075 1.00 53.12 324 GLN A O 1
ATOM 2588 N N . ASN A 1 325 ? 10.847 -6.592 22.454 1.00 52.78 325 ASN A N 1
ATOM 2589 C CA . ASN A 1 325 ? 11.911 -7.578 22.203 1.00 52.78 325 ASN A CA 1
ATOM 2590 C C . ASN A 1 325 ? 13.203 -6.925 21.690 1.00 52.78 325 ASN A C 1
ATOM 2592 O O . ASN A 1 325 ? 14.294 -7.270 22.154 1.00 52.78 325 ASN A O 1
ATOM 2596 N N . ASP A 1 326 ? 13.085 -5.944 20.794 1.00 52.50 326 ASP A N 1
ATOM 2597 C CA . ASP A 1 326 ? 14.246 -5.188 20.336 1.00 52.50 326 ASP A CA 1
ATOM 2598 C C . ASP A 1 326 ? 14.743 -4.270 21.452 1.00 52.50 326 ASP A C 1
ATOM 2600 O O . ASP A 1 326 ? 15.955 -4.234 21.690 1.00 52.50 326 ASP A O 1
ATOM 2604 N N . ASP A 1 327 ? 13.834 -3.632 22.202 1.00 52.41 327 ASP A N 1
ATOM 2605 C CA . ASP A 1 327 ? 14.116 -2.722 23.326 1.00 52.41 327 ASP A CA 1
ATOM 2606 C C . ASP A 1 327 ? 14.830 -3.430 24.502 1.00 52.41 327 ASP A C 1
ATOM 2608 O O . ASP A 1 327 ? 15.776 -2.880 25.077 1.00 52.41 327 ASP A O 1
ATOM 2612 N N . GLN A 1 328 ? 14.471 -4.689 24.786 1.00 53.22 328 GLN A N 1
ATOM 2613 C CA . GLN A 1 328 ? 14.977 -5.521 25.884 1.00 53.22 328 GLN A CA 1
ATOM 2614 C C . GLN A 1 328 ? 16.302 -6.226 25.570 1.00 53.22 328 GLN A C 1
ATOM 2616 O O . GLN A 1 328 ? 16.973 -6.665 26.497 1.00 53.22 328 GLN A O 1
ATOM 2621 N N . SER A 1 329 ? 16.739 -6.340 24.314 1.00 55.91 329 SER A N 1
ATOM 2622 C CA . SER A 1 329 ? 17.956 -7.101 23.960 1.00 55.91 329 SER A CA 1
ATOM 2623 C C . SER A 1 329 ? 19.226 -6.627 24.700 1.00 55.91 329 SER A C 1
ATOM 2625 O O . SER A 1 329 ? 19.969 -7.430 25.274 1.00 55.91 329 SER A O 1
ATOM 2627 N N . LYS A 1 330 ? 19.449 -5.306 24.774 1.00 55.56 330 LYS A N 1
ATOM 2628 C CA . LYS A 1 330 ? 20.556 -4.702 25.543 1.00 55.56 330 LYS A CA 1
ATOM 2629 C C . LYS A 1 330 ? 20.353 -4.854 27.053 1.00 55.56 330 LYS A C 1
ATOM 2631 O O . LYS A 1 330 ? 21.313 -5.083 27.785 1.00 55.56 330 LYS A O 1
ATOM 2636 N N . TYR A 1 331 ? 19.105 -4.790 27.507 1.00 56.81 331 TYR A N 1
ATOM 2637 C CA . TYR A 1 331 ? 18.731 -4.975 28.904 1.00 56.81 331 TYR A CA 1
ATOM 2638 C C . TYR A 1 331 ? 18.962 -6.412 29.379 1.00 56.81 331 TYR A C 1
ATOM 2640 O O . TYR A 1 331 ? 19.546 -6.608 30.436 1.00 56.81 331 TYR A O 1
ATOM 2648 N N . VAL A 1 332 ? 18.608 -7.419 28.580 1.00 60.03 332 VAL A N 1
ATOM 2649 C CA . VAL A 1 332 ? 18.878 -8.832 28.867 1.00 60.03 332 VAL A CA 1
ATOM 2650 C C . VAL A 1 332 ? 20.382 -9.065 28.986 1.00 60.03 332 VAL A C 1
ATOM 2652 O O . VAL A 1 332 ? 20.806 -9.785 29.885 1.00 60.03 332 VAL A O 1
ATOM 2655 N N . SER A 1 333 ? 21.208 -8.416 28.160 1.00 60.72 333 SER A N 1
ATOM 2656 C CA . SER A 1 333 ? 22.673 -8.492 28.273 1.00 60.72 333 SER A CA 1
ATOM 2657 C C . SER A 1 333 ? 23.204 -7.890 29.587 1.00 60.72 333 SER A C 1
ATOM 2659 O O . SER A 1 333 ? 24.018 -8.513 30.280 1.00 60.72 333 SER A O 1
ATOM 2661 N N . ILE A 1 334 ? 22.696 -6.717 29.983 1.00 61.59 334 ILE A N 1
ATOM 2662 C CA . ILE A 1 334 ? 23.058 -6.049 31.245 1.00 61.59 334 ILE A CA 1
ATOM 2663 C C . ILE A 1 334 ? 22.556 -6.856 32.450 1.00 61.59 334 ILE A C 1
ATOM 2665 O O . ILE A 1 334 ? 23.340 -7.165 33.346 1.00 61.59 334 ILE A O 1
ATOM 2669 N N . ALA A 1 335 ? 21.292 -7.277 32.446 1.00 61.38 335 ALA A N 1
ATOM 2670 C CA . ALA A 1 335 ? 20.686 -8.110 33.479 1.00 61.38 335 ALA A CA 1
ATOM 2671 C C . ALA A 1 335 ? 21.420 -9.449 33.614 1.00 61.38 335 ALA A C 1
ATOM 2673 O O . ALA A 1 335 ? 21.747 -9.858 34.722 1.00 61.38 335 ALA A O 1
ATOM 2674 N N . THR A 1 336 ? 21.786 -10.095 32.503 1.00 64.12 336 THR A N 1
ATOM 2675 C CA . THR A 1 336 ? 22.591 -11.328 32.511 1.00 64.12 336 THR A CA 1
ATOM 2676 C C . THR A 1 336 ? 23.976 -11.087 33.112 1.00 64.12 336 THR A C 1
ATOM 2678 O O . THR A 1 336 ? 24.468 -11.913 33.879 1.00 64.12 336 THR A O 1
ATOM 2681 N N . SER A 1 337 ? 2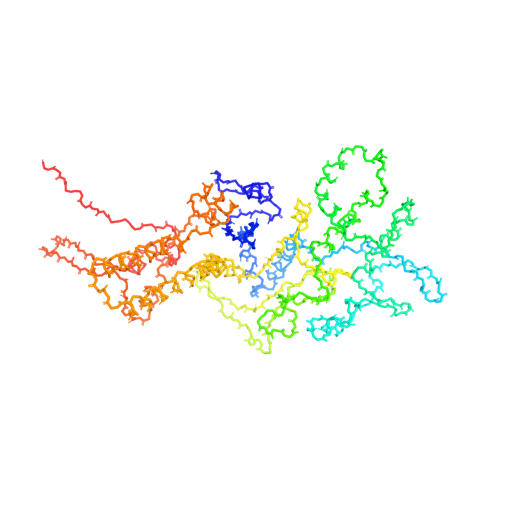4.612 -9.953 32.810 1.00 64.88 337 SER A N 1
ATOM 2682 C CA . SER A 1 337 ? 25.914 -9.585 33.384 1.00 64.88 337 SER A CA 1
ATOM 2683 C C . SER A 1 337 ? 25.823 -9.310 34.890 1.00 64.88 337 SER A C 1
ATOM 2685 O O . SER A 1 337 ? 26.689 -9.751 35.647 1.00 64.88 337 SER A O 1
ATOM 2687 N N . ILE A 1 338 ? 24.745 -8.658 35.337 1.00 65.06 338 ILE A N 1
ATOM 2688 C CA . ILE A 1 338 ? 24.436 -8.429 36.754 1.00 65.06 338 ILE A CA 1
ATOM 2689 C C . ILE A 1 338 ? 24.167 -9.758 37.468 1.00 65.06 338 ILE A C 1
ATOM 2691 O O . ILE A 1 338 ? 24.804 -10.033 38.479 1.00 65.06 338 ILE A O 1
ATOM 2695 N N . ILE A 1 339 ? 23.307 -10.620 36.917 1.00 66.31 339 ILE A N 1
ATOM 2696 C CA . ILE A 1 339 ? 22.997 -11.950 37.465 1.00 66.31 339 ILE A CA 1
ATOM 2697 C C . ILE A 1 339 ? 24.271 -12.792 37.590 1.00 66.31 339 ILE A C 1
ATOM 2699 O O . ILE A 1 339 ? 24.507 -13.392 38.635 1.00 66.31 339 ILE A O 1
ATOM 2703 N N . ARG A 1 340 ? 25.137 -12.803 36.566 1.00 68.00 340 ARG A N 1
ATOM 2704 C CA . ARG A 1 340 ? 26.429 -13.512 36.612 1.00 68.00 340 ARG A CA 1
ATOM 2705 C C . ARG A 1 340 ? 27.350 -12.970 37.703 1.00 68.00 340 ARG A C 1
ATOM 2707 O O . ARG A 1 340 ? 28.045 -13.755 38.345 1.00 68.00 340 ARG A O 1
ATOM 2714 N N . ARG A 1 341 ? 27.365 -11.651 37.922 1.00 66.19 341 ARG A N 1
ATOM 2715 C CA . ARG A 1 341 ? 28.155 -11.022 38.989 1.00 66.19 341 ARG A CA 1
ATOM 2716 C C . ARG A 1 341 ? 27.594 -11.359 40.370 1.00 66.19 341 ARG A C 1
ATOM 2718 O O . ARG A 1 341 ? 28.367 -11.761 41.226 1.00 66.19 341 ARG A O 1
ATOM 2725 N N . ILE A 1 342 ? 26.273 -11.292 40.551 1.00 65.31 342 ILE A N 1
ATOM 2726 C CA . ILE A 1 342 ? 25.583 -11.704 41.784 1.00 65.31 342 ILE A CA 1
ATOM 2727 C C . ILE A 1 342 ? 25.894 -13.170 42.099 1.00 65.31 342 ILE A C 1
ATOM 2729 O O . ILE A 1 342 ? 26.305 -13.476 43.213 1.00 65.31 342 ILE A O 1
ATOM 2733 N N . ALA A 1 343 ? 25.772 -14.065 41.116 1.00 66.00 343 ALA A N 1
ATOM 2734 C CA . ALA A 1 343 ? 26.070 -15.484 41.292 1.00 66.00 343 ALA A CA 1
ATOM 2735 C C . ALA A 1 343 ? 27.536 -15.719 41.693 1.00 66.00 343 ALA A C 1
ATOM 2737 O O . ALA A 1 343 ? 27.804 -16.497 42.606 1.00 66.00 343 ALA A O 1
ATOM 2738 N N . ARG A 1 344 ? 28.481 -15.008 41.062 1.00 68.50 344 ARG A N 1
ATOM 2739 C CA . ARG A 1 344 ? 29.911 -15.097 41.388 1.00 68.50 344 ARG A CA 1
ATOM 2740 C C . ARG A 1 344 ? 30.205 -14.595 42.801 1.00 68.50 344 ARG A C 1
ATOM 2742 O O . ARG A 1 344 ? 30.865 -15.292 43.559 1.00 68.50 344 ARG A O 1
ATOM 2749 N N . THR A 1 345 ? 29.658 -13.446 43.186 1.00 63.06 345 THR A N 1
ATOM 2750 C CA . THR A 1 345 ? 29.854 -12.878 44.525 1.00 63.06 345 THR A CA 1
ATOM 2751 C C . THR A 1 345 ? 29.167 -13.716 45.609 1.00 63.06 345 THR A C 1
ATOM 2753 O O . THR A 1 345 ? 29.731 -13.893 46.681 1.00 63.06 345 THR A O 1
ATOM 2756 N N . GLN A 1 346 ? 28.002 -14.317 45.336 1.00 62.47 346 GLN A N 1
ATOM 2757 C CA . GLN A 1 346 ? 27.383 -15.299 46.238 1.00 62.47 346 GLN A CA 1
ATOM 2758 C C . GLN A 1 346 ? 28.243 -16.560 46.391 1.00 62.47 346 GLN A C 1
ATOM 2760 O O . GLN A 1 346 ? 28.304 -17.137 47.473 1.00 62.47 346 GLN A O 1
ATOM 2765 N N . GLN A 1 347 ? 28.912 -16.999 45.326 1.00 65.38 347 GLN A N 1
ATOM 2766 C CA . GLN A 1 347 ? 29.813 -18.149 45.359 1.00 65.38 347 GLN A CA 1
ATOM 2767 C C . GLN A 1 347 ? 31.117 -17.835 46.115 1.00 65.38 347 GLN A C 1
ATOM 2769 O O . GLN A 1 347 ? 31.583 -18.661 46.898 1.00 65.38 347 GLN A O 1
ATOM 2774 N N . GLU A 1 348 ? 31.660 -16.628 45.953 1.00 62.81 348 GLU A N 1
ATOM 2775 C CA . GLU A 1 348 ? 32.812 -16.108 46.705 1.00 62.81 348 GLU A CA 1
ATOM 2776 C C . GLU A 1 348 ? 32.478 -15.931 48.197 1.00 62.81 348 GLU A C 1
ATOM 2778 O O . GLU A 1 348 ? 33.238 -16.390 49.047 1.00 62.81 348 GLU A O 1
ATOM 2783 N N . ALA A 1 349 ? 31.301 -15.386 48.526 1.00 57.72 349 ALA A N 1
ATOM 2784 C CA . ALA A 1 349 ? 30.806 -15.253 49.900 1.00 57.72 349 ALA A CA 1
ATOM 2785 C C . ALA A 1 349 ? 30.534 -16.610 50.575 1.00 57.72 349 ALA A C 1
ATOM 2787 O O . ALA A 1 349 ? 30.735 -16.757 51.772 1.00 57.72 349 ALA A O 1
ATOM 2788 N N . ARG A 1 350 ? 30.127 -17.638 49.816 1.00 59.03 350 ARG A N 1
ATOM 2789 C CA . ARG A 1 350 ? 30.034 -19.024 50.321 1.00 59.03 350 ARG A CA 1
ATOM 2790 C C . ARG A 1 350 ? 31.401 -19.676 50.547 1.00 59.03 350 ARG A C 1
ATOM 2792 O O . ARG A 1 350 ? 31.480 -20.662 51.273 1.00 59.03 350 ARG A O 1
ATOM 2799 N N . SER A 1 351 ? 32.448 -19.161 49.902 1.00 58.25 351 SER A N 1
ATOM 2800 C CA . SER A 1 351 ? 33.816 -19.688 49.983 1.00 58.25 351 SER A CA 1
ATOM 2801 C C . SER A 1 351 ? 34.644 -19.008 51.080 1.00 58.25 351 SER A C 1
ATOM 2803 O O . SER A 1 351 ? 35.569 -19.621 51.608 1.00 58.25 351 SER A O 1
ATOM 2805 N N . GLN A 1 352 ? 34.314 -17.767 51.453 1.00 56.84 352 GLN A N 1
ATOM 2806 C CA . GLN A 1 352 ? 34.890 -17.072 52.605 1.00 56.84 352 GLN A CA 1
ATOM 2807 C C . GLN A 1 352 ? 34.010 -17.307 53.841 1.00 56.84 352 GLN A C 1
ATOM 2809 O O . GLN A 1 352 ? 32.947 -16.715 53.982 1.00 56.84 352 GLN A O 1
ATOM 2814 N N . GLN A 1 353 ? 34.447 -18.184 54.749 1.00 53.00 353 GLN A N 1
ATOM 2815 C CA . GLN A 1 353 ? 33.830 -18.376 56.070 1.00 53.00 353 GLN A CA 1
ATOM 2816 C C . GLN A 1 353 ? 34.132 -17.196 57.017 1.00 53.00 353 GLN A C 1
ATOM 2818 O O . GLN A 1 353 ? 34.660 -17.401 58.105 1.00 53.00 353 GLN A O 1
ATOM 2823 N N . ASP A 1 354 ? 33.820 -15.965 56.618 1.00 53.53 354 ASP A N 1
ATOM 2824 C CA . ASP A 1 354 ? 33.862 -14.811 57.520 1.00 53.53 354 ASP A CA 1
ATOM 2825 C C . ASP A 1 354 ? 32.564 -14.016 57.355 1.00 53.53 354 ASP A C 1
ATOM 2827 O O . ASP A 1 354 ? 32.438 -13.081 56.567 1.00 53.53 354 ASP A O 1
ATOM 2831 N N . GLY A 1 355 ? 31.522 -14.515 58.020 1.00 55.69 355 GLY A N 1
ATOM 2832 C CA . GLY A 1 355 ? 30.170 -13.979 57.951 1.00 55.69 355 GLY A CA 1
ATOM 2833 C C . GLY A 1 355 ? 30.007 -12.773 58.863 1.00 55.69 355 GLY A C 1
ATOM 2834 O O . GLY A 1 355 ? 29.464 -12.910 59.959 1.00 55.69 355 GLY A O 1
ATOM 2835 N N . SER A 1 356 ? 30.427 -11.590 58.411 1.00 58.59 356 SER A N 1
ATOM 2836 C CA . SER A 1 356 ? 29.895 -10.357 58.991 1.00 58.59 356 SER A CA 1
ATOM 2837 C C . SER A 1 356 ? 28.490 -10.113 58.429 1.00 58.59 356 SER A C 1
ATOM 2839 O O . SER A 1 356 ? 28.245 -10.202 57.223 1.00 58.59 356 SER A O 1
ATOM 2841 N N . GLN A 1 357 ? 27.538 -9.843 59.319 1.00 57.56 357 GLN A N 1
ATOM 2842 C CA . GLN A 1 357 ? 26.134 -9.610 58.967 1.00 57.56 357 GLN A CA 1
ATOM 2843 C C . GLN A 1 357 ? 25.980 -8.407 58.013 1.00 57.56 357 GLN A C 1
ATOM 2845 O O . GLN A 1 357 ? 25.168 -8.444 57.091 1.00 57.56 357 GLN A O 1
ATOM 2850 N N . ASP A 1 358 ? 26.882 -7.427 58.129 1.00 58.84 358 ASP A N 1
ATOM 2851 C CA . ASP A 1 358 ? 26.975 -6.251 57.258 1.00 58.84 358 ASP A CA 1
ATOM 2852 C C . ASP A 1 358 ? 27.238 -6.595 55.781 1.00 58.84 358 ASP A C 1
ATOM 2854 O O . ASP A 1 358 ? 26.739 -5.912 54.885 1.00 58.84 358 ASP A O 1
ATOM 2858 N N . GLN A 1 359 ? 28.000 -7.656 55.487 1.00 62.28 359 GLN A N 1
ATOM 2859 C CA . GLN A 1 359 ? 28.307 -8.039 54.105 1.00 62.28 359 GLN A CA 1
ATOM 2860 C C . GLN A 1 359 ? 27.113 -8.722 53.422 1.00 62.28 359 GLN A C 1
ATOM 2862 O O . GLN A 1 359 ? 26.897 -8.531 52.221 1.00 62.28 359 GLN A O 1
ATOM 2867 N N . ALA A 1 360 ? 26.317 -9.476 54.184 1.00 59.66 360 ALA A N 1
ATOM 2868 C CA . ALA A 1 360 ? 25.071 -10.072 53.710 1.00 59.66 360 ALA A CA 1
ATOM 2869 C C . ALA A 1 360 ? 23.997 -8.997 53.465 1.00 59.66 360 ALA A C 1
ATOM 2871 O O . ALA A 1 360 ? 23.389 -8.979 52.392 1.00 59.66 360 ALA A O 1
ATOM 2872 N N . ASP A 1 361 ? 23.848 -8.051 54.396 1.00 64.31 361 ASP A N 1
ATOM 2873 C CA . ASP A 1 361 ? 22.891 -6.945 54.291 1.00 64.31 361 ASP A CA 1
ATOM 2874 C C . ASP A 1 361 ? 23.252 -5.980 53.146 1.00 64.31 361 ASP A C 1
ATOM 2876 O O . ASP A 1 361 ? 22.375 -5.535 52.398 1.00 64.31 361 ASP A O 1
ATOM 2880 N N . TYR A 1 362 ? 24.546 -5.715 52.923 1.00 71.44 362 TYR A N 1
ATOM 2881 C CA . TYR A 1 362 ? 25.022 -4.954 51.763 1.00 71.44 362 TYR A CA 1
ATOM 2882 C C . TYR A 1 362 ? 24.713 -5.661 50.435 1.00 71.44 362 TYR A C 1
ATOM 2884 O O . TYR A 1 362 ? 24.250 -5.019 49.487 1.00 71.44 362 TYR A O 1
ATOM 2892 N N . LEU A 1 363 ? 24.932 -6.982 50.350 1.00 64.94 363 LEU A N 1
ATOM 2893 C CA . LEU A 1 363 ? 24.612 -7.758 49.147 1.00 64.94 363 LEU A CA 1
ATOM 2894 C C . LEU A 1 363 ? 23.113 -7.744 48.853 1.00 64.94 363 LEU A C 1
ATOM 2896 O O . LEU A 1 363 ? 22.714 -7.588 47.697 1.00 64.94 363 LEU A O 1
ATOM 2900 N N . GLU A 1 364 ? 22.284 -7.894 49.883 1.00 65.50 364 GLU A N 1
ATOM 2901 C CA . GLU A 1 364 ? 20.833 -7.858 49.743 1.00 65.50 364 GLU A CA 1
ATOM 2902 C C . GLU A 1 364 ? 20.337 -6.461 49.342 1.00 65.50 364 GLU A C 1
ATOM 2904 O O . GLU A 1 364 ? 19.530 -6.335 48.415 1.00 65.50 364 GLU A O 1
ATOM 2909 N N . GLY A 1 365 ? 20.886 -5.402 49.945 1.00 68.94 365 GLY A N 1
ATOM 2910 C CA . GLY A 1 365 ? 20.627 -4.014 49.558 1.00 68.94 365 GLY A CA 1
ATOM 2911 C C . GLY A 1 365 ? 21.009 -3.726 48.104 1.00 68.94 365 GLY A C 1
ATOM 2912 O O . GLY A 1 365 ? 20.213 -3.154 47.357 1.00 68.94 365 GLY A O 1
ATOM 2913 N N . LEU A 1 366 ? 22.179 -4.196 47.660 1.00 71.94 366 LEU A N 1
ATOM 2914 C CA . LEU A 1 366 ? 22.630 -4.064 46.274 1.00 71.94 366 LEU A CA 1
ATOM 2915 C C . LEU A 1 366 ? 21.740 -4.857 45.306 1.00 71.94 366 LEU A C 1
ATOM 2917 O O . LEU A 1 366 ? 21.400 -4.349 44.240 1.00 71.94 366 LEU A O 1
ATOM 2921 N N . CYS A 1 367 ? 21.308 -6.069 45.669 1.00 62.00 367 CYS A N 1
ATOM 2922 C CA . CYS A 1 367 ? 20.391 -6.866 44.848 1.00 62.00 367 CYS A CA 1
ATOM 2923 C C . CYS A 1 367 ? 19.027 -6.182 44.687 1.00 62.00 367 CYS A C 1
ATOM 2925 O O . CYS A 1 367 ? 18.488 -6.138 43.578 1.00 62.00 367 CYS A O 1
ATOM 2927 N N . ARG A 1 368 ? 18.480 -5.607 45.766 1.00 66.06 368 ARG A N 1
ATOM 2928 C CA . ARG A 1 368 ? 17.214 -4.857 45.740 1.00 66.06 368 ARG A CA 1
ATOM 2929 C C . ARG A 1 368 ? 17.345 -3.549 44.957 1.00 66.06 368 ARG A C 1
ATOM 2931 O O . ARG A 1 368 ? 16.475 -3.254 44.141 1.00 66.06 368 ARG A O 1
ATOM 2938 N N . PHE A 1 369 ? 18.446 -2.814 45.128 1.00 72.31 369 PHE A N 1
ATOM 2939 C CA . PHE A 1 369 ? 18.743 -1.602 44.359 1.00 72.31 369 PHE A CA 1
ATOM 2940 C C . PHE A 1 369 ? 18.885 -1.899 42.864 1.00 72.31 369 PHE A C 1
ATOM 2942 O O . PHE A 1 369 ? 18.232 -1.256 42.046 1.00 72.31 369 PHE A O 1
ATOM 2949 N N . LEU A 1 370 ? 19.675 -2.912 42.495 1.00 64.75 370 LEU A N 1
ATOM 2950 C CA . LEU A 1 370 ? 19.851 -3.309 41.100 1.00 64.75 370 LEU A CA 1
ATOM 2951 C C . LEU A 1 370 ? 18.541 -3.815 40.498 1.00 64.75 370 LEU A C 1
ATOM 2953 O O . LEU A 1 370 ? 18.257 -3.463 39.361 1.00 64.75 370 LEU A O 1
ATOM 2957 N N . SER A 1 371 ? 17.715 -4.554 41.244 1.00 59.47 371 SER A N 1
ATOM 2958 C CA . SER A 1 371 ? 16.381 -4.983 40.791 1.00 59.47 371 SER A CA 1
ATOM 2959 C C . SER A 1 371 ? 15.429 -3.800 40.596 1.00 59.47 371 SER A C 1
ATOM 2961 O O . SER A 1 371 ? 14.710 -3.760 39.602 1.0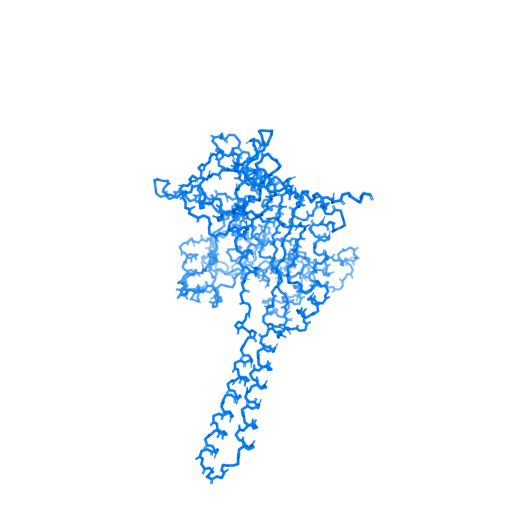0 59.47 371 SER A O 1
ATOM 2963 N N . GLY A 1 372 ? 15.460 -2.807 41.491 1.00 59.84 372 GLY A N 1
ATOM 2964 C CA . GLY A 1 372 ? 14.678 -1.574 41.372 1.00 59.84 372 GLY A CA 1
ATOM 2965 C C . GLY A 1 372 ? 15.121 -0.701 40.196 1.00 59.84 372 GLY A C 1
ATOM 2966 O O . GLY A 1 372 ? 14.286 -0.246 39.423 1.00 59.84 372 GLY A O 1
ATOM 2967 N N . MET A 1 373 ? 16.430 -0.536 39.999 1.00 63.53 373 MET A N 1
ATOM 2968 C CA . MET A 1 373 ? 17.011 0.180 38.860 1.00 63.53 373 MET A CA 1
ATOM 2969 C C . MET A 1 373 ? 16.707 -0.535 37.535 1.00 63.53 373 MET A C 1
ATOM 2971 O O . MET A 1 373 ? 16.358 0.093 36.543 1.00 63.53 373 MET A O 1
ATOM 2975 N N . THR A 1 374 ? 16.768 -1.863 37.540 1.00 57.03 374 THR A N 1
ATOM 2976 C CA . THR A 1 374 ? 16.414 -2.743 36.419 1.00 57.03 374 THR A CA 1
ATOM 2977 C C . THR A 1 374 ? 14.922 -2.600 36.081 1.00 57.03 374 THR A C 1
ATOM 2979 O O . THR A 1 374 ? 14.581 -2.293 34.943 1.00 57.03 374 THR A O 1
ATOM 2982 N N . ALA A 1 375 ? 14.027 -2.655 37.070 1.00 57.41 375 ALA A N 1
ATOM 2983 C CA . ALA A 1 375 ? 12.600 -2.390 36.876 1.00 57.41 375 ALA A CA 1
ATOM 2984 C C . ALA A 1 375 ? 12.314 -0.957 36.380 1.00 57.41 375 ALA A C 1
ATOM 2986 O O . ALA A 1 375 ? 11.465 -0.781 35.507 1.00 57.41 375 ALA A O 1
ATOM 2987 N N . ALA A 1 376 ? 13.042 0.048 36.876 1.00 57.81 376 ALA A N 1
ATOM 2988 C CA . ALA A 1 376 ? 12.885 1.448 36.476 1.00 57.81 376 ALA A CA 1
ATOM 2989 C C . ALA A 1 376 ? 13.366 1.724 35.040 1.00 57.81 376 ALA A C 1
ATOM 2991 O O . ALA A 1 376 ? 12.713 2.460 34.312 1.00 57.81 376 ALA A O 1
ATOM 2992 N N . ILE A 1 377 ? 14.470 1.105 34.607 1.00 55.94 377 ILE A N 1
ATOM 2993 C CA . ILE A 1 377 ? 15.050 1.301 33.264 1.00 55.94 377 ILE A CA 1
ATOM 2994 C C . ILE A 1 377 ? 14.373 0.401 32.212 1.00 55.94 377 ILE A C 1
ATOM 2996 O O . ILE A 1 377 ? 14.440 0.686 31.019 1.00 55.94 377 ILE A O 1
ATOM 3000 N N . SER A 1 378 ? 13.676 -0.664 32.632 1.00 52.59 378 SER A N 1
ATOM 3001 C CA . SER A 1 378 ? 13.026 -1.636 31.734 1.00 52.59 378 SER A CA 1
ATOM 3002 C C . SER A 1 378 ? 11.936 -1.065 30.816 1.00 52.59 378 SER A C 1
ATOM 3004 O O . SER A 1 378 ? 11.497 -1.767 29.905 1.00 52.59 378 SER A O 1
ATOM 3006 N N . LYS A 1 379 ? 11.492 0.179 31.043 1.00 51.59 379 LYS A N 1
ATOM 3007 C CA . LYS A 1 379 ? 10.372 0.785 30.316 1.00 51.59 379 LYS A CA 1
ATOM 3008 C C . LYS A 1 379 ? 10.766 1.788 29.227 1.00 51.59 379 LYS A C 1
ATOM 3010 O O . LYS A 1 379 ? 9.987 1.936 28.295 1.00 51.59 379 LYS A O 1
ATOM 3015 N N . ASP A 1 380 ? 11.960 2.391 29.274 1.00 53.41 380 ASP A N 1
ATOM 3016 C CA . ASP A 1 380 ? 12.226 3.634 28.523 1.00 53.41 380 ASP A CA 1
ATOM 3017 C C . ASP A 1 380 ? 13.602 3.686 27.831 1.00 53.41 380 ASP A C 1
ATOM 3019 O O . ASP A 1 380 ? 14.352 4.651 27.976 1.00 53.41 380 ASP A O 1
ATOM 3023 N N . ILE A 1 381 ? 13.967 2.667 27.044 1.00 62.81 381 ILE A N 1
ATOM 3024 C CA . ILE A 1 381 ? 15.081 2.814 26.088 1.00 62.81 381 ILE A CA 1
ATOM 3025 C C . ILE A 1 381 ? 14.499 3.050 24.699 1.00 62.81 381 ILE A C 1
ATOM 3027 O O . ILE A 1 381 ? 14.298 2.105 23.943 1.00 62.81 381 ILE A O 1
ATOM 3031 N N . VAL A 1 382 ? 14.270 4.318 24.375 1.00 69.38 382 VAL A N 1
ATOM 3032 C CA . VAL A 1 382 ? 13.912 4.780 23.028 1.00 69.38 382 VAL A CA 1
ATOM 3033 C C . VAL A 1 382 ? 15.131 5.382 22.323 1.00 69.38 382 VAL A C 1
ATOM 3035 O O . VAL A 1 382 ? 16.067 5.863 22.969 1.00 69.38 382 VAL A O 1
ATOM 3038 N N . SER A 1 383 ? 15.154 5.336 20.995 1.00 73.62 383 SER A N 1
ATOM 3039 C CA . SER A 1 383 ? 16.139 6.032 20.171 1.00 73.62 383 SER A CA 1
ATOM 3040 C C . SER A 1 383 ? 16.034 7.551 20.346 1.00 73.62 383 SER A C 1
ATOM 3042 O O . SER A 1 383 ? 15.030 8.080 20.825 1.00 73.62 383 SER A O 1
ATOM 3044 N N . SER A 1 384 ? 17.057 8.291 19.911 1.00 79.94 384 SER A N 1
ATOM 3045 C CA . SER A 1 384 ? 17.010 9.759 19.907 1.00 79.94 384 SER A CA 1
ATOM 3046 C C . SER A 1 384 ? 15.857 10.303 19.056 1.00 79.94 384 SER A C 1
ATOM 3048 O O . SER A 1 384 ? 15.232 11.294 19.433 1.00 79.94 384 SER A O 1
ATOM 3050 N N . THR A 1 385 ? 15.540 9.646 17.937 1.00 84.81 385 THR A N 1
ATOM 3051 C CA . THR A 1 385 ? 14.452 10.053 17.040 1.00 84.81 385 THR A CA 1
ATOM 3052 C C . THR A 1 385 ? 13.080 9.817 17.670 1.00 84.81 385 THR A C 1
ATOM 3054 O O . THR A 1 385 ? 12.232 10.707 17.624 1.00 84.81 385 THR A O 1
ATOM 3057 N N . MET A 1 386 ? 12.869 8.683 18.342 1.00 84.06 386 MET A N 1
ATOM 3058 C CA . MET A 1 386 ? 11.623 8.410 19.067 1.00 84.06 386 MET A CA 1
ATOM 3059 C C . MET A 1 386 ? 11.494 9.258 20.333 1.00 84.06 386 MET A C 1
ATOM 3061 O O . MET A 1 386 ? 10.407 9.739 20.632 1.00 84.06 386 MET A O 1
ATOM 3065 N N . ALA A 1 387 ? 12.587 9.513 21.058 1.00 82.50 387 ALA A N 1
ATOM 3066 C CA . ALA A 1 387 ? 12.575 10.435 22.192 1.00 82.50 387 ALA A CA 1
ATOM 3067 C C . ALA A 1 387 ? 12.112 11.834 21.761 1.00 82.50 387 ALA A C 1
ATOM 3069 O O . ALA A 1 387 ? 11.233 12.418 22.393 1.00 82.50 387 ALA A O 1
ATOM 3070 N N . HIS A 1 388 ? 12.653 12.349 20.651 1.00 86.69 388 HIS A N 1
ATOM 3071 C CA . HIS A 1 388 ? 12.219 13.623 20.083 1.00 86.69 388 HIS A CA 1
ATOM 3072 C C . HIS A 1 388 ? 10.737 13.605 19.685 1.00 86.69 388 HIS A C 1
ATOM 3074 O O . HIS A 1 388 ? 10.006 14.544 20.004 1.00 86.69 388 HIS A O 1
ATOM 3080 N N . TRP A 1 389 ? 10.277 12.526 19.042 1.00 86.75 389 TRP A N 1
ATOM 3081 C CA . TRP A 1 389 ? 8.864 12.341 18.707 1.00 86.75 389 TRP A CA 1
ATOM 3082 C C . TRP A 1 389 ? 7.970 12.406 19.952 1.00 86.75 389 TRP A C 1
ATOM 3084 O O . TRP A 1 389 ? 7.044 13.207 20.008 1.00 86.75 389 TRP A O 1
ATOM 3094 N N . LEU A 1 390 ? 8.275 11.624 20.987 1.00 84.69 390 LEU A N 1
ATOM 3095 C CA . LEU A 1 390 ? 7.482 11.575 22.216 1.00 84.69 390 LEU A CA 1
ATOM 3096 C C . LEU A 1 390 ? 7.438 12.934 22.924 1.00 84.69 390 LEU A C 1
ATOM 3098 O O . LEU A 1 390 ? 6.368 13.362 23.352 1.00 84.69 390 LEU A O 1
ATOM 3102 N N . LEU A 1 391 ? 8.571 13.636 23.006 1.00 85.19 391 LEU A N 1
ATOM 3103 C CA . LEU A 1 391 ? 8.644 14.970 23.611 1.00 85.19 391 LEU A CA 1
ATOM 3104 C C . LEU A 1 391 ? 7.786 16.002 22.871 1.00 85.19 391 LEU A C 1
ATOM 3106 O O . LEU A 1 391 ? 7.237 16.901 23.501 1.00 85.19 391 LEU A O 1
ATOM 3110 N N . THR A 1 392 ? 7.657 15.871 21.552 1.00 86.50 392 THR A N 1
ATOM 3111 C CA . THR A 1 392 ? 6.866 16.786 20.715 1.00 86.50 392 THR A CA 1
ATOM 3112 C C . THR A 1 392 ? 5.389 16.390 20.606 1.00 86.50 392 THR A C 1
ATOM 3114 O O . THR A 1 392 ? 4.587 17.198 20.151 1.00 86.50 392 THR A O 1
ATOM 3117 N N . HIS A 1 393 ? 5.008 15.192 21.069 1.00 84.62 393 HIS A N 1
ATOM 3118 C CA . HIS A 1 393 ? 3.658 14.626 20.926 1.00 84.62 393 HIS A CA 1
ATOM 3119 C C . HIS A 1 393 ? 3.079 14.119 22.260 1.00 84.62 393 HIS A C 1
ATOM 3121 O O . HIS A 1 393 ? 2.431 13.074 22.317 1.00 84.62 393 HIS A O 1
ATOM 3127 N N . ASN A 1 394 ? 3.313 14.853 23.355 1.00 82.75 394 ASN A N 1
ATOM 3128 C CA . ASN A 1 394 ? 2.749 14.579 24.688 1.00 82.75 394 ASN A CA 1
ATOM 3129 C C . ASN A 1 394 ? 2.998 13.148 25.205 1.00 82.75 394 ASN A C 1
ATOM 3131 O O . ASN A 1 394 ? 2.152 12.556 25.873 1.00 82.75 394 ASN A O 1
ATOM 3135 N N . GLY A 1 395 ? 4.154 12.569 24.879 1.00 78.69 395 GLY A N 1
ATOM 3136 C CA . GLY A 1 395 ? 4.516 11.209 25.275 1.00 78.69 395 GLY A CA 1
ATOM 3137 C C . GLY A 1 395 ? 3.766 10.109 24.518 1.00 78.69 395 GLY A C 1
ATOM 3138 O O . GLY A 1 395 ? 3.861 8.946 24.903 1.00 78.69 395 GLY A O 1
ATOM 3139 N N . SER A 1 396 ? 3.037 10.443 23.449 1.00 81.81 396 SER A N 1
ATOM 3140 C CA . SER A 1 396 ? 2.275 9.482 22.653 1.00 81.81 396 SER A CA 1
ATOM 3141 C C . SER A 1 396 ? 2.993 9.111 21.354 1.00 81.81 396 SER A C 1
ATOM 3143 O O . SER A 1 396 ? 3.479 9.960 20.608 1.00 81.81 396 SER A O 1
ATOM 3145 N N . ARG A 1 397 ? 3.000 7.812 21.038 1.00 82.69 397 ARG A N 1
ATOM 3146 C CA . ARG A 1 397 ? 3.363 7.288 19.705 1.00 82.69 397 ARG A CA 1
ATOM 3147 C C . ARG A 1 397 ? 2.200 7.362 18.713 1.00 82.69 397 ARG A C 1
ATOM 3149 O O . ARG A 1 397 ? 2.379 7.079 17.530 1.00 82.69 397 ARG A O 1
ATOM 3156 N N . PHE A 1 398 ? 1.019 7.712 19.214 1.00 84.94 398 PHE A N 1
ATOM 3157 C CA . PHE A 1 398 ? -0.234 7.699 18.482 1.00 84.94 398 PHE A CA 1
ATOM 3158 C C . PHE A 1 398 ? -0.787 9.103 18.319 1.00 84.94 398 PHE A C 1
ATOM 3160 O O . PHE A 1 398 ? -0.778 9.895 19.265 1.00 84.94 398 PHE A O 1
ATOM 3167 N N . MET A 1 399 ? -1.318 9.374 17.134 1.00 86.31 399 MET A N 1
ATOM 3168 C CA . MET A 1 399 ? -2.086 10.580 16.854 1.00 86.31 399 MET A CA 1
ATOM 3169 C C . MET A 1 399 ? -3.381 10.186 16.164 1.00 86.31 399 MET A C 1
ATOM 3171 O O . MET A 1 399 ? -3.387 9.326 15.284 1.00 86.31 399 MET A O 1
ATOM 3175 N N . PHE A 1 400 ? -4.463 10.845 16.548 1.00 87.69 400 PHE A N 1
ATOM 3176 C CA . PHE A 1 400 ? -5.784 10.622 15.983 1.00 87.69 400 PHE A CA 1
ATOM 3177 C C . PHE A 1 400 ? -6.424 11.973 15.705 1.00 87.69 400 PHE A C 1
ATOM 3179 O O . PHE A 1 400 ? -6.254 12.905 16.493 1.00 87.69 400 PHE A O 1
ATOM 3186 N N . SER A 1 401 ? -7.155 12.074 14.599 1.00 89.12 401 SER A N 1
ATOM 3187 C CA . SER A 1 401 ? -7.931 13.274 14.268 1.00 89.12 401 SER A CA 1
ATOM 3188 C C . SER A 1 401 ? -9.088 13.515 15.236 1.00 89.12 401 SER A C 1
ATOM 3190 O O . SER A 1 401 ? -9.510 14.651 15.430 1.00 89.12 401 SER A O 1
ATOM 3192 N N . CYS A 1 402 ? -9.616 12.442 15.828 1.00 82.88 402 CYS A N 1
ATOM 3193 C CA . CYS A 1 402 ? -10.823 12.456 16.643 1.00 82.88 402 CYS A CA 1
ATOM 3194 C C . CYS A 1 402 ? -10.582 11.769 17.991 1.00 82.88 402 CYS A C 1
ATOM 3196 O O . CYS A 1 402 ? -9.715 10.904 18.128 1.00 82.88 402 CYS A O 1
ATOM 3198 N N . GLY A 1 403 ? -11.383 12.147 18.988 1.00 81.06 403 GLY A N 1
ATOM 3199 C CA . GLY A 1 403 ? -11.430 11.449 20.269 1.00 81.06 403 GLY A CA 1
ATOM 3200 C C . GLY A 1 403 ? -12.079 10.067 20.158 1.00 81.06 403 GLY A C 1
ATOM 3201 O O . GLY A 1 403 ? -12.680 9.713 19.145 1.00 81.06 403 GLY A O 1
ATOM 3202 N N . PHE A 1 404 ? -11.988 9.301 21.241 1.00 81.88 404 PHE A N 1
ATOM 3203 C CA . PHE A 1 404 ? -12.593 7.977 21.349 1.00 81.88 404 PHE A CA 1
ATOM 3204 C C . PHE A 1 404 ? -13.740 7.976 22.346 1.00 81.88 404 PHE A C 1
ATOM 3206 O O . PHE A 1 404 ? -13.725 8.729 23.319 1.00 81.88 404 PHE A O 1
ATOM 3213 N N . GLN A 1 405 ? -14.681 7.061 22.128 1.00 82.31 405 GLN A N 1
ATOM 3214 C CA . GLN A 1 405 ? -15.722 6.729 23.083 1.00 82.31 405 GLN A CA 1
ATOM 3215 C C . GLN A 1 405 ? -15.733 5.223 23.327 1.00 82.31 405 GLN A C 1
ATOM 3217 O O . GLN A 1 405 ? -15.629 4.421 22.397 1.00 82.31 405 GLN A O 1
ATOM 3222 N N . GLU A 1 406 ? -15.860 4.834 24.591 1.00 79.50 406 GLU A N 1
ATOM 3223 C CA . GLU A 1 406 ? -15.889 3.429 24.978 1.00 79.50 406 GLU A CA 1
ATOM 3224 C C . GLU A 1 406 ? -17.286 2.840 24.761 1.00 79.50 406 GLU A C 1
ATOM 3226 O O . GLU A 1 406 ? -18.258 3.242 25.403 1.00 79.50 406 GLU A O 1
ATOM 3231 N N . VAL A 1 407 ? -17.385 1.842 23.880 1.00 84.38 407 VAL A N 1
ATOM 3232 C CA . VAL A 1 407 ? -18.609 1.052 23.713 1.00 84.38 407 VAL A CA 1
ATOM 3233 C C . VAL A 1 407 ? -18.506 -0.197 24.601 1.00 84.38 407 VAL A C 1
ATOM 3235 O O . VAL A 1 407 ? -17.637 -1.040 24.363 1.00 84.38 407 VAL A O 1
ATOM 3238 N N . PRO A 1 408 ? -19.372 -0.373 25.617 1.00 79.25 408 PRO A N 1
ATOM 3239 C CA . PRO A 1 408 ? -19.262 -1.434 26.623 1.00 79.25 408 PRO A CA 1
ATOM 3240 C C . PRO A 1 408 ? -19.768 -2.794 26.100 1.00 79.25 408 PRO A C 1
ATOM 3242 O O . PRO A 1 408 ? -20.675 -3.406 26.669 1.00 79.25 408 PRO A O 1
ATOM 3245 N N . LEU A 1 409 ? -19.181 -3.288 25.005 1.00 84.50 409 LEU A N 1
ATOM 3246 C CA . LEU A 1 409 ? -19.638 -4.487 24.293 1.00 84.50 409 LEU A CA 1
ATOM 3247 C C . LEU A 1 409 ? -19.673 -5.736 25.181 1.00 84.50 409 LEU A C 1
ATOM 3249 O O . LEU A 1 409 ? -20.621 -6.510 25.095 1.00 84.50 409 LEU A O 1
ATOM 3253 N N . GLY A 1 410 ? -18.688 -5.916 26.067 1.00 85.06 410 GLY A N 1
ATOM 3254 C CA . GLY A 1 410 ? -18.631 -7.079 26.960 1.00 85.06 410 GLY A CA 1
ATOM 3255 C C . GLY A 1 410 ? -19.831 -7.163 27.909 1.00 85.06 410 GLY A C 1
ATOM 3256 O O . GLY A 1 410 ? -20.492 -8.194 27.977 1.00 85.06 410 GLY A O 1
ATOM 3257 N N . GLN A 1 411 ? -20.172 -6.053 28.575 1.00 86.56 411 GLN A N 1
ATOM 3258 C CA . GLN A 1 411 ? -21.332 -5.997 29.478 1.00 86.56 411 GLN A CA 1
ATOM 3259 C C . GLN A 1 411 ? -22.643 -6.219 28.721 1.00 86.56 411 GLN A C 1
ATOM 3261 O O . GLN A 1 411 ? -23.567 -6.850 29.238 1.00 86.56 411 GLN A O 1
ATOM 3266 N N . MET A 1 412 ? -22.719 -5.711 27.489 1.00 87.38 412 MET A N 1
ATOM 3267 C CA . MET A 1 412 ? -23.899 -5.867 26.648 1.00 87.38 412 MET A CA 1
ATOM 3268 C C . MET A 1 412 ? -24.081 -7.294 26.156 1.00 87.38 412 MET A C 1
ATOM 3270 O O . MET A 1 412 ? -25.195 -7.807 26.212 1.00 87.38 412 MET A O 1
ATOM 3274 N N . LEU A 1 413 ? -22.995 -7.953 25.759 1.00 88.50 413 LEU A N 1
ATOM 3275 C CA . LEU A 1 413 ? -23.009 -9.358 25.381 1.00 88.50 413 LEU A CA 1
ATOM 3276 C C . LEU A 1 413 ? -23.407 -10.251 26.560 1.00 88.50 413 LEU A C 1
ATOM 3278 O O . LEU A 1 413 ? -24.239 -11.137 26.388 1.00 88.50 413 LEU A O 1
ATOM 3282 N N . ASP A 1 414 ? -22.865 -10.001 27.754 1.00 89.75 414 ASP A N 1
ATOM 3283 C CA . ASP A 1 414 ? -23.248 -10.748 28.955 1.00 89.75 414 ASP A CA 1
ATOM 3284 C C . ASP A 1 414 ? -24.743 -10.583 29.245 1.00 89.75 414 ASP A C 1
ATOM 3286 O O . ASP A 1 414 ? -25.443 -11.576 29.431 1.00 89.75 414 ASP A O 1
ATOM 3290 N N . THR A 1 415 ? -25.255 -9.349 29.175 1.00 89.25 415 THR A N 1
ATOM 3291 C CA . THR A 1 415 ? -26.683 -9.079 29.398 1.00 89.25 415 THR A CA 1
ATOM 3292 C C . THR A 1 415 ? -27.561 -9.768 28.347 1.00 89.25 415 THR A C 1
ATOM 3294 O O . THR A 1 415 ? -28.562 -10.390 28.694 1.00 89.25 415 THR A O 1
ATOM 3297 N N . LEU A 1 416 ? -27.170 -9.711 27.068 1.00 88.12 416 LEU A N 1
ATOM 3298 C CA . LEU A 1 416 ? -27.891 -10.347 25.960 1.00 88.12 416 LEU A CA 1
ATOM 3299 C C . LEU A 1 416 ? -27.930 -11.876 26.097 1.00 88.12 416 LEU A C 1
ATOM 3301 O O . LEU A 1 416 ? -28.943 -12.500 25.801 1.00 88.12 416 LEU A O 1
ATOM 3305 N N . LEU A 1 417 ? -26.834 -12.480 26.563 1.00 91.56 417 LEU A N 1
ATOM 3306 C CA . LEU A 1 417 ? -26.721 -13.923 26.783 1.00 91.56 417 LEU A CA 1
ATOM 3307 C C . LEU A 1 417 ? -27.319 -14.381 28.125 1.00 91.56 417 LEU A C 1
ATOM 3309 O O . LEU A 1 417 ? -27.186 -15.556 28.468 1.00 91.56 417 LEU A O 1
ATOM 3313 N N . GLY A 1 418 ? -27.928 -13.476 28.900 1.00 88.69 418 GLY A N 1
ATOM 3314 C CA . GLY A 1 418 ? -28.460 -13.774 30.232 1.00 88.69 418 GLY A CA 1
ATOM 3315 C C . GLY A 1 418 ? -27.385 -14.190 31.243 1.00 88.69 418 GLY A C 1
ATOM 3316 O O . GLY A 1 418 ? -27.682 -14.903 32.199 1.00 88.69 418 GLY A O 1
ATOM 3317 N N . LYS A 1 419 ? -26.127 -13.799 31.016 1.00 89.00 419 LYS A N 1
ATOM 3318 C CA . LYS A 1 419 ? -25.006 -14.040 31.926 1.00 89.00 419 LYS A CA 1
ATOM 3319 C C . LYS A 1 419 ? -24.925 -12.926 32.962 1.00 89.00 419 LYS A C 1
ATOM 3321 O O . LYS A 1 419 ? -25.270 -11.777 32.690 1.00 89.00 419 LYS A O 1
ATOM 3326 N N . ASP A 1 420 ? -24.376 -13.257 34.127 1.00 83.56 420 ASP A N 1
ATOM 3327 C CA . ASP A 1 420 ? -24.050 -12.253 35.135 1.00 83.56 420 ASP A CA 1
ATOM 3328 C C . ASP A 1 420 ? -23.038 -11.250 34.577 1.00 83.56 420 ASP A C 1
ATOM 3330 O O . ASP A 1 420 ? -21.908 -11.609 34.228 1.00 83.56 420 ASP A O 1
ATOM 3334 N N . VAL A 1 421 ? -23.430 -9.977 34.536 1.00 82.25 421 VAL A N 1
ATOM 3335 C CA . VAL A 1 421 ? -22.541 -8.880 34.154 1.00 82.25 421 VAL A CA 1
ATOM 3336 C C . VAL A 1 421 ? -21.475 -8.740 35.236 1.00 82.25 421 VAL A C 1
ATOM 3338 O O . VAL A 1 421 ? -21.743 -8.267 36.336 1.00 82.25 421 VAL A O 1
ATOM 3341 N N . ARG A 1 422 ? -20.242 -9.161 34.939 1.00 71.06 422 ARG A N 1
ATOM 3342 C CA . ARG A 1 422 ? -19.157 -9.220 35.940 1.00 71.06 422 ARG A CA 1
ATOM 3343 C C . ARG A 1 422 ? -18.548 -7.863 36.284 1.00 71.06 422 ARG A C 1
ATOM 3345 O O . ARG A 1 422 ? -17.870 -7.739 37.299 1.00 71.06 422 ARG A O 1
ATOM 3352 N N . THR A 1 423 ? -18.753 -6.858 35.435 1.00 74.50 423 THR A N 1
ATOM 3353 C CA . THR A 1 423 ? -18.241 -5.497 35.636 1.00 74.50 423 THR A CA 1
ATOM 3354 C C . THR A 1 423 ? -19.405 -4.525 35.777 1.00 74.50 423 THR A C 1
ATOM 3356 O O . THR A 1 423 ? -20.093 -4.212 34.814 1.00 74.50 423 THR A O 1
ATOM 3359 N N . PHE A 1 424 ? -19.633 -4.042 36.995 1.00 80.19 424 PHE A N 1
ATOM 3360 C CA . PHE A 1 424 ? -20.627 -3.015 37.300 1.00 80.19 424 PHE A CA 1
ATOM 3361 C C . PHE A 1 424 ? -20.096 -2.104 38.402 1.00 80.19 424 PHE A C 1
ATOM 3363 O O . PHE A 1 424 ? -19.259 -2.498 39.216 1.00 80.19 424 PHE A O 1
ATOM 3370 N N . ARG A 1 425 ? -20.585 -0.867 38.435 1.00 81.44 425 ARG A N 1
ATOM 3371 C CA . ARG A 1 425 ? -20.355 0.048 39.552 1.00 81.44 425 ARG A CA 1
ATOM 3372 C C . ARG A 1 425 ? -21.492 -0.121 40.542 1.00 81.44 425 ARG A C 1
ATOM 3374 O O . ARG A 1 425 ? -22.652 -0.088 40.159 1.00 81.44 425 ARG A O 1
ATOM 3381 N N . VAL A 1 426 ? -21.191 -0.282 41.823 1.00 83.75 426 VAL A N 1
ATOM 3382 C CA . VAL A 1 426 ? -22.241 -0.262 42.846 1.00 83.75 426 VAL A CA 1
ATOM 3383 C C . VAL A 1 426 ? -22.639 1.188 43.091 1.00 83.75 426 VAL A C 1
ATOM 3385 O O . VAL A 1 426 ? -21.790 2.015 43.425 1.00 83.75 426 VAL A O 1
ATOM 3388 N N . ARG A 1 427 ? -23.925 1.500 42.935 1.00 83.38 427 ARG A N 1
ATOM 3389 C CA . ARG A 1 427 ? -24.487 2.813 43.260 1.00 83.38 427 ARG A CA 1
ATOM 3390 C C . ARG A 1 427 ? -25.437 2.723 44.430 1.00 83.38 427 ARG A C 1
ATOM 3392 O O . ARG A 1 427 ? -26.072 1.697 44.647 1.00 83.38 427 ARG A O 1
ATOM 3399 N N . ARG A 1 428 ? -25.541 3.830 45.162 1.00 84.75 428 ARG A N 1
ATOM 3400 C CA . ARG A 1 428 ? -26.466 4.011 46.277 1.00 84.75 428 ARG A CA 1
ATOM 3401 C C . ARG A 1 428 ? -27.195 5.338 46.108 1.00 84.75 428 ARG A C 1
ATOM 3403 O O . ARG A 1 428 ? -26.550 6.351 45.860 1.00 84.75 428 ARG A O 1
ATOM 3410 N N . ASN A 1 429 ? -28.514 5.330 46.264 1.00 82.81 429 ASN A N 1
ATOM 3411 C CA . ASN A 1 429 ? -29.350 6.532 46.270 1.00 82.81 429 ASN A CA 1
ATOM 3412 C C . ASN A 1 429 ? -30.413 6.430 47.374 1.00 82.81 429 ASN A C 1
ATOM 3414 O O . ASN A 1 429 ? -30.794 5.330 47.767 1.00 82.81 429 ASN A O 1
ATOM 3418 N N . TYR A 1 430 ? -30.881 7.558 47.901 1.00 81.81 430 TYR A N 1
ATOM 3419 C CA . TYR A 1 430 ? -31.970 7.601 48.871 1.00 81.81 430 TYR A CA 1
ATOM 3420 C C . TYR A 1 430 ? -33.312 7.736 48.145 1.00 81.81 430 TYR A C 1
ATOM 3422 O O . TYR A 1 430 ? -33.589 8.748 47.505 1.00 81.81 430 TYR A O 1
ATOM 3430 N N . SER A 1 431 ? -34.164 6.716 48.242 1.00 78.56 431 SER A N 1
ATOM 3431 C CA . SER A 1 431 ? -35.518 6.780 47.696 1.00 78.56 431 SER A CA 1
ATOM 3432 C C . SER A 1 431 ? -36.410 7.580 48.641 1.00 78.56 431 SER A C 1
ATOM 3434 O O . SER A 1 431 ? -36.729 7.113 49.735 1.00 78.56 431 SER A O 1
ATOM 3436 N N . LYS A 1 432 ? -36.848 8.773 48.216 1.00 79.31 432 LYS A N 1
ATOM 3437 C CA . LYS A 1 432 ? -37.832 9.583 48.963 1.00 79.31 432 LYS A CA 1
ATOM 3438 C C . LYS A 1 432 ? -39.199 8.890 49.053 1.00 79.31 432 LYS A C 1
ATOM 3440 O O . LYS A 1 432 ? -39.893 9.063 50.046 1.00 79.31 432 LYS A O 1
ATOM 3445 N N . LEU A 1 433 ? -39.551 8.073 48.055 1.00 80.00 433 LEU A N 1
ATOM 3446 C CA . LEU A 1 433 ? -40.788 7.281 48.026 1.00 80.00 433 LEU A CA 1
ATOM 3447 C C . LEU A 1 433 ? -40.781 6.152 49.063 1.00 80.00 433 LEU A C 1
ATOM 3449 O O . LEU A 1 433 ? -41.795 5.906 49.706 1.00 80.00 433 LEU A O 1
ATOM 3453 N N . GLU A 1 434 ? -39.644 5.473 49.234 1.00 79.56 434 GLU A N 1
ATOM 3454 C CA . GLU A 1 434 ? -39.532 4.327 50.150 1.00 79.56 434 GLU A CA 1
ATOM 3455 C C . GLU A 1 434 ? -38.898 4.678 51.507 1.00 79.56 434 GLU A C 1
ATOM 3457 O O . GLU A 1 434 ? -38.770 3.807 52.366 1.00 79.56 434 GLU A O 1
ATOM 3462 N N . GLY A 1 435 ? -38.459 5.927 51.702 1.00 85.69 435 GLY A N 1
ATOM 3463 C CA . GLY A 1 435 ? -37.818 6.394 52.935 1.00 85.69 435 GLY A CA 1
ATOM 3464 C C . GLY A 1 435 ? -36.524 5.652 53.296 1.00 85.69 435 GLY A C 1
ATOM 3465 O O . GLY A 1 435 ? -36.174 5.566 54.471 1.00 85.69 435 GLY A O 1
ATOM 3466 N N . LYS A 1 436 ? -35.824 5.063 52.316 1.00 87.06 436 LYS A N 1
ATOM 3467 C CA . LYS A 1 436 ? -34.618 4.253 52.556 1.00 87.06 436 LYS A CA 1
ATOM 3468 C C . LYS A 1 436 ? -33.576 4.398 51.453 1.00 87.06 436 LYS A C 1
ATOM 3470 O O . LYS A 1 436 ? -33.877 4.725 50.306 1.00 87.06 436 LYS A O 1
ATOM 3475 N N . SER A 1 437 ? -32.325 4.100 51.807 1.00 85.38 437 SER A N 1
ATOM 3476 C CA . SER A 1 437 ? -31.252 3.928 50.825 1.00 85.38 437 SER A CA 1
ATOM 3477 C C . SER A 1 437 ? -31.468 2.657 50.005 1.00 85.38 437 SER A C 1
ATOM 3479 O O . SER A 1 437 ? -31.599 1.576 50.574 1.00 85.38 437 SER A O 1
ATOM 3481 N N . VAL A 1 438 ? -31.432 2.788 48.684 1.00 85.44 438 VAL A N 1
ATOM 3482 C CA . VAL A 1 438 ? -31.438 1.689 47.720 1.00 85.44 438 VAL A CA 1
ATOM 3483 C C . VAL A 1 438 ? -30.052 1.596 47.091 1.00 85.44 438 VAL A C 1
ATOM 3485 O O . VAL A 1 438 ? -29.466 2.612 46.713 1.00 85.44 438 VAL A O 1
ATOM 3488 N N . THR A 1 439 ? -29.531 0.376 46.992 1.00 85.75 439 THR A N 1
ATOM 3489 C CA . THR A 1 439 ? -28.234 0.074 46.379 1.00 85.75 439 THR A CA 1
ATOM 3490 C C . THR A 1 439 ? -28.457 -0.864 45.201 1.00 85.75 439 THR A C 1
ATOM 3492 O O . THR A 1 439 ? -29.187 -1.843 45.344 1.00 85.75 439 THR A O 1
ATOM 3495 N N . TRP A 1 440 ? -27.834 -0.595 44.055 1.00 83.56 440 TRP A N 1
ATOM 3496 C CA . TRP A 1 440 ? -27.939 -1.447 42.868 1.00 83.56 440 TRP A CA 1
ATOM 3497 C C . TRP A 1 440 ? -26.625 -1.494 42.083 1.00 83.56 440 TRP A C 1
ATOM 3499 O O . TRP A 1 440 ? -25.758 -0.627 42.228 1.00 83.56 440 TRP A O 1
ATOM 3509 N N . GLY A 1 441 ? -26.474 -2.533 41.260 1.00 84.19 441 GLY A N 1
ATOM 3510 C CA . GLY A 1 441 ? -25.397 -2.628 40.280 1.00 84.19 441 GLY A CA 1
ATOM 3511 C C . GLY A 1 441 ? -25.729 -1.800 39.042 1.00 84.19 441 GLY A C 1
ATOM 3512 O O . GLY A 1 441 ? -26.726 -2.048 38.369 1.00 84.19 441 GLY A O 1
ATOM 3513 N N . ASP A 1 442 ? -24.896 -0.811 38.751 1.00 83.19 442 ASP A N 1
ATOM 3514 C CA . ASP A 1 442 ? -24.964 0.028 37.563 1.00 83.19 442 ASP A CA 1
ATOM 3515 C C . ASP A 1 442 ? -23.959 -0.473 36.522 1.00 83.19 442 ASP A C 1
ATOM 3517 O O . ASP A 1 442 ? -22.743 -0.294 36.664 1.00 83.19 442 ASP A O 1
ATOM 3521 N N . SER A 1 443 ? -24.466 -1.142 35.491 1.00 85.75 443 SER A N 1
ATOM 3522 C CA . SER A 1 443 ? -23.708 -1.488 34.294 1.00 85.75 443 SER A CA 1
ATOM 3523 C C . SER A 1 443 ? -24.021 -0.497 33.180 1.00 85.75 443 SER A C 1
ATOM 3525 O O . SER A 1 443 ? -25.125 0.036 33.075 1.00 85.75 443 SER A O 1
ATOM 3527 N N . ALA A 1 444 ? -23.070 -0.295 32.276 1.00 80.69 444 ALA A N 1
ATOM 3528 C CA . ALA A 1 444 ? -23.288 0.546 31.112 1.00 80.69 444 ALA A CA 1
ATOM 3529 C C . ALA A 1 444 ? -24.325 -0.053 30.143 1.00 80.69 444 ALA A C 1
ATOM 3531 O O . ALA A 1 444 ? -24.876 0.668 29.317 1.00 80.69 444 ALA A O 1
ATOM 3532 N N . SER A 1 445 ? -24.651 -1.345 30.270 1.00 85.75 445 SER A N 1
ATOM 3533 C CA . SER A 1 445 ? -25.770 -1.960 29.557 1.00 85.75 445 SER A CA 1
ATOM 3534 C C . SER A 1 445 ? -27.140 -1.428 29.987 1.00 85.75 445 SER A C 1
ATOM 3536 O O . SER A 1 445 ? -28.016 -1.266 29.136 1.00 85.75 445 SER A O 1
ATOM 3538 N N . ASN A 1 446 ? -27.321 -1.083 31.268 1.00 85.88 446 ASN A N 1
ATOM 3539 C CA . ASN A 1 446 ? -28.575 -0.515 31.776 1.00 85.88 446 ASN A CA 1
ATOM 3540 C C . ASN A 1 446 ? -28.933 0.790 31.061 1.00 85.88 446 ASN A C 1
ATOM 3542 O O . ASN A 1 446 ? -30.095 1.032 30.757 1.00 85.88 446 ASN A O 1
ATOM 3546 N N . ASN A 1 447 ? -27.923 1.592 30.735 1.00 86.00 447 ASN A N 1
ATOM 3547 C CA . ASN A 1 447 ? -28.077 2.854 30.020 1.00 86.00 447 ASN A CA 1
ATOM 3548 C C . ASN A 1 447 ? -28.735 2.684 28.650 1.00 86.00 447 ASN A C 1
ATOM 3550 O O . ASN A 1 447 ? -29.530 3.520 28.235 1.00 86.00 447 ASN A O 1
ATOM 3554 N N . TYR A 1 448 ? -28.399 1.600 27.950 1.00 88.06 448 TYR A N 1
ATOM 3555 C CA . TYR A 1 448 ? -29.018 1.283 26.673 1.00 88.06 448 TYR A CA 1
ATOM 3556 C C . TYR A 1 448 ? -30.389 0.634 26.870 1.00 88.06 448 TYR A C 1
ATOM 3558 O O . TYR A 1 448 ? -31.341 1.012 26.198 1.00 88.06 448 TYR A O 1
ATOM 3566 N N . ILE A 1 449 ? -30.518 -0.315 27.799 1.00 88.38 449 ILE A N 1
ATOM 3567 C CA . ILE A 1 449 ? -31.754 -1.086 28.017 1.00 88.38 449 ILE A CA 1
ATOM 3568 C C . ILE A 1 449 ? -32.903 -0.202 28.510 1.00 88.38 449 ILE A C 1
ATOM 3570 O O . ILE A 1 449 ? -34.013 -0.319 28.004 1.00 88.38 449 ILE A O 1
ATOM 3574 N N . TYR A 1 450 ? -32.625 0.694 29.455 1.00 87.94 450 TYR A N 1
ATOM 3575 C CA . TYR A 1 450 ? -33.606 1.590 30.072 1.00 87.94 450 TYR A CA 1
ATOM 3576 C C . TYR A 1 450 ? -33.558 3.006 29.486 1.00 87.94 450 TYR A C 1
ATOM 3578 O O . TYR A 1 450 ? -33.930 3.972 30.155 1.00 87.94 450 TYR A O 1
ATOM 3586 N N . ARG A 1 451 ? -33.056 3.151 28.254 1.00 90.06 451 ARG A N 1
ATOM 3587 C CA . ARG A 1 451 ? -33.067 4.439 27.554 1.00 90.06 451 ARG A CA 1
ATOM 3588 C C . ARG A 1 451 ? -34.514 4.930 27.364 1.00 90.06 451 ARG A C 1
ATOM 3590 O O . ARG A 1 451 ? -35.400 4.094 27.192 1.00 90.06 451 ARG A O 1
ATOM 3597 N N . PRO A 1 452 ? -34.755 6.252 27.354 1.00 91.19 452 PRO A N 1
ATOM 3598 C CA . PRO A 1 452 ? -36.070 6.812 27.051 1.00 91.19 452 PRO A CA 1
ATOM 3599 C C . PRO A 1 452 ? -36.615 6.338 25.698 1.00 91.19 452 PRO A C 1
ATOM 3601 O O . PRO A 1 452 ? -35.838 6.096 24.767 1.00 91.19 452 PRO A O 1
ATOM 3604 N N . ASP A 1 453 ? -37.940 6.258 25.571 1.00 91.81 453 ASP A N 1
ATOM 3605 C CA . ASP A 1 453 ? -38.614 5.780 24.356 1.00 91.81 453 ASP A CA 1
ATOM 3606 C C . ASP A 1 453 ? -38.263 6.633 23.124 1.00 91.81 453 ASP A C 1
ATOM 3608 O O . ASP A 1 453 ? -38.136 6.113 22.014 1.00 91.81 453 ASP A O 1
ATOM 3612 N N . GLU A 1 454 ? -37.994 7.930 23.310 1.00 91.81 454 GLU A N 1
ATOM 3613 C CA . GLU A 1 454 ? -37.554 8.846 22.250 1.00 91.81 454 GLU A CA 1
ATOM 3614 C C . GLU A 1 454 ? -36.194 8.442 21.652 1.00 91.81 454 GLU A C 1
ATOM 3616 O O . GLU A 1 454 ? -35.903 8.721 20.484 1.00 91.81 454 GLU A O 1
ATOM 3621 N N . LEU A 1 455 ? -35.364 7.756 22.445 1.00 90.50 455 LEU A N 1
ATOM 3622 C CA . LEU A 1 455 ? -34.071 7.196 22.049 1.00 90.50 455 LEU A CA 1
ATOM 3623 C C . LEU A 1 455 ? -34.184 5.726 21.608 1.00 90.50 455 LEU A C 1
ATOM 3625 O O . LEU A 1 455 ? -33.177 5.101 21.263 1.00 90.50 455 LEU A O 1
ATOM 3629 N N . GLY A 1 456 ? -35.395 5.160 21.573 1.00 86.25 456 GLY A N 1
ATOM 3630 C CA . GLY A 1 456 ? -35.651 3.758 21.238 1.00 86.25 456 GLY A CA 1
ATOM 3631 C C . GLY A 1 456 ? -35.097 3.341 19.873 1.00 86.25 456 GLY A C 1
ATOM 3632 O O . GLY A 1 456 ? -34.589 2.228 19.737 1.00 86.25 456 GLY A O 1
ATOM 3633 N N . ARG A 1 457 ? -35.104 4.263 18.899 1.00 86.88 457 ARG A N 1
ATOM 3634 C CA . ARG A 1 457 ? -34.621 4.047 17.522 1.00 86.88 457 ARG A CA 1
ATOM 3635 C C . ARG A 1 457 ? -33.101 3.956 17.366 1.00 86.88 457 ARG A C 1
ATOM 3637 O O . ARG A 1 457 ? -32.640 3.610 16.288 1.00 86.88 457 ARG A O 1
ATOM 3644 N N . LEU A 1 458 ? -32.334 4.331 18.387 1.00 87.12 458 LEU A N 1
ATOM 3645 C CA . LEU A 1 458 ? -30.877 4.389 18.299 1.00 87.12 458 LEU A CA 1
ATOM 3646 C C . LEU A 1 458 ? -30.268 3.026 18.614 1.00 87.12 458 LEU A C 1
ATOM 3648 O O . LEU A 1 458 ? -30.650 2.370 19.592 1.00 87.12 458 LEU A O 1
ATOM 3652 N N . CYS A 1 459 ? -29.276 2.616 17.827 1.00 86.62 459 CYS A N 1
ATOM 3653 C CA . CYS A 1 459 ? -28.456 1.464 18.190 1.00 86.62 459 CYS A CA 1
ATOM 3654 C C . CYS A 1 459 ? -27.473 1.829 19.322 1.00 86.62 459 CYS A C 1
ATOM 3656 O O . CYS A 1 459 ? -27.277 3.005 19.642 1.00 86.62 459 CYS A O 1
ATOM 3658 N N . LEU A 1 460 ? -26.858 0.825 19.961 1.00 86.19 460 LEU A N 1
ATOM 3659 C CA . LEU A 1 460 ? -25.937 1.041 21.088 1.00 86.19 460 LEU A CA 1
ATOM 3660 C C . LEU A 1 460 ? -24.809 2.011 20.724 1.00 86.19 460 LEU A C 1
ATOM 3662 O O . LEU A 1 460 ? -24.525 2.933 21.485 1.00 86.19 460 LEU A O 1
ATOM 3666 N N . TYR A 1 461 ? -24.212 1.816 19.547 1.00 86.94 461 TYR A N 1
ATOM 3667 C CA . TYR A 1 461 ? -23.151 2.672 19.028 1.00 86.94 461 TYR A CA 1
ATOM 3668 C C . TYR A 1 461 ? -23.605 4.134 18.946 1.00 86.94 461 TYR A C 1
ATOM 3670 O O . TYR A 1 461 ? -22.975 5.013 19.534 1.00 86.94 461 TYR A O 1
ATOM 3678 N N . GLU A 1 462 ? -24.743 4.395 18.298 1.00 87.56 462 GLU A N 1
ATOM 3679 C CA . GLU A 1 462 ? -25.272 5.751 18.163 1.00 87.56 462 GLU A CA 1
ATOM 3680 C C . GLU A 1 462 ? -25.587 6.395 19.508 1.00 87.56 462 GLU A C 1
ATOM 3682 O O . GLU A 1 462 ? -25.264 7.567 19.698 1.00 87.56 462 GLU A O 1
ATOM 3687 N N . LEU A 1 463 ? -26.182 5.641 20.442 1.00 88.38 463 LEU A N 1
ATOM 3688 C CA . LEU A 1 463 ? -26.472 6.149 21.779 1.00 88.38 463 LEU A CA 1
ATOM 3689 C C . LEU A 1 463 ? -25.177 6.584 22.473 1.00 88.38 463 LEU A C 1
ATOM 3691 O O . LEU A 1 463 ? -25.097 7.707 22.961 1.00 88.38 463 LEU A O 1
ATOM 3695 N N . THR A 1 464 ? -24.158 5.719 22.474 1.00 87.31 464 THR A N 1
ATOM 3696 C CA . THR A 1 464 ? -22.882 5.993 23.151 1.00 87.31 464 THR A CA 1
ATOM 3697 C C . THR A 1 464 ? -22.110 7.158 22.541 1.00 87.31 464 THR A C 1
ATOM 3699 O O . THR A 1 464 ? -21.464 7.896 23.281 1.00 87.31 464 THR A O 1
ATOM 3702 N N . MET A 1 465 ? -22.182 7.334 21.219 1.00 85.56 465 MET A N 1
ATOM 3703 C CA . MET A 1 465 ? -21.455 8.382 20.498 1.00 85.56 465 MET A CA 1
ATOM 3704 C C . MET A 1 465 ? -22.106 9.760 20.624 1.00 85.56 465 MET A C 1
ATOM 3706 O O . MET A 1 465 ? -21.405 10.765 20.681 1.00 85.56 465 MET A O 1
ATOM 3710 N N . LYS A 1 466 ? -23.442 9.820 20.620 1.00 85.69 466 LYS A N 1
ATOM 3711 C CA . LYS A 1 466 ? -24.196 11.081 20.532 1.00 85.69 466 LYS A CA 1
ATOM 3712 C C . LYS A 1 466 ? -24.728 11.565 21.890 1.00 85.69 466 LYS A C 1
ATOM 3714 O O . LYS A 1 466 ? -25.038 12.747 22.017 1.00 85.69 466 LYS A O 1
ATOM 3719 N N . TRP A 1 467 ? -24.834 10.692 22.898 1.00 86.75 467 TRP A N 1
ATOM 3720 C CA . TRP A 1 467 ? -25.344 11.040 24.229 1.00 86.75 467 TRP A CA 1
ATOM 3721 C C . TRP A 1 467 ? -24.389 10.615 25.344 1.00 86.75 467 TRP A C 1
ATOM 3723 O O . TRP A 1 467 ? -23.811 9.531 25.329 1.00 86.75 467 TRP A O 1
ATOM 3733 N N . ALA A 1 468 ? -24.281 11.468 26.363 1.00 80.56 468 ALA A N 1
ATOM 3734 C CA . ALA A 1 468 ? -23.567 11.181 27.599 1.00 80.56 468 ALA A CA 1
ATOM 3735 C C . ALA A 1 468 ? -24.550 11.126 28.770 1.00 80.56 468 ALA A C 1
ATOM 3737 O O . ALA A 1 468 ? -25.501 11.905 28.839 1.00 80.56 468 ALA A O 1
ATOM 3738 N N . ILE A 1 469 ? -24.303 10.217 29.711 1.00 78.81 469 ILE A N 1
ATOM 3739 C CA . ILE A 1 469 ? -25.121 10.094 30.917 1.00 78.81 469 ILE A CA 1
ATOM 3740 C C . ILE A 1 469 ? -24.469 10.872 32.044 1.00 78.81 469 ILE A C 1
ATOM 3742 O O . ILE A 1 469 ? -23.380 10.540 32.511 1.00 78.81 469 ILE A O 1
ATOM 3746 N N . SER A 1 470 ? -25.178 11.896 32.500 1.00 78.19 470 SER A N 1
ATOM 3747 C CA . SER A 1 470 ? -24.828 12.674 33.678 1.00 78.19 470 SER A CA 1
ATOM 3748 C C . SER A 1 470 ? -25.723 12.282 34.847 1.00 78.19 470 SER A C 1
ATOM 3750 O O . SER A 1 470 ? -26.947 12.271 34.730 1.00 78.19 470 SER A O 1
ATOM 3752 N N . PHE A 1 471 ? -25.112 12.022 35.997 1.00 74.81 471 PHE A N 1
ATOM 3753 C CA . PHE A 1 471 ? -25.835 11.875 37.252 1.00 74.81 471 PHE A CA 1
ATOM 3754 C C . PHE A 1 471 ? -25.852 13.236 37.935 1.00 74.81 471 PHE A C 1
ATOM 3756 O O . PHE A 1 471 ? -24.793 13.783 38.236 1.00 74.81 471 PHE A O 1
ATOM 3763 N N . LEU A 1 472 ? -27.042 13.785 38.166 1.00 73.12 472 LEU A N 1
ATOM 3764 C CA . LEU A 1 472 ? -27.183 15.001 38.954 1.00 73.12 472 LEU A CA 1
ATOM 3765 C C . LEU A 1 472 ? -26.903 14.651 40.419 1.00 73.12 472 LEU A C 1
ATOM 3767 O O . LEU A 1 472 ? -27.604 13.826 41.006 1.00 73.12 472 LEU A O 1
ATOM 3771 N N . GLN A 1 473 ? -25.868 15.251 41.007 1.00 60.72 473 GLN A N 1
ATOM 3772 C CA . GLN A 1 473 ? -25.792 15.344 42.461 1.00 60.72 473 GLN A CA 1
ATOM 3773 C C . GLN A 1 473 ? -26.858 16.350 42.896 1.00 60.72 473 GLN A C 1
ATOM 3775 O O . GLN A 1 473 ? -26.872 17.475 42.397 1.00 60.72 473 GLN A O 1
ATOM 3780 N N . GLU A 1 474 ? -27.755 15.960 43.806 1.00 56.12 474 GLU A N 1
ATOM 3781 C CA . GLU A 1 474 ? -28.528 16.952 44.554 1.00 56.12 474 GLU A CA 1
ATOM 3782 C C . GLU A 1 474 ? -27.506 17.821 45.299 1.00 56.12 474 GLU A C 1
ATOM 3784 O O . GLU A 1 474 ? -26.867 17.368 46.250 1.00 56.12 474 GLU A O 1
ATOM 3789 N N . VAL A 1 475 ? -27.309 19.053 44.824 1.00 47.38 475 VAL A N 1
ATOM 3790 C CA . VAL A 1 475 ? -26.683 20.103 45.621 1.00 47.38 475 VAL A CA 1
ATOM 3791 C C . VAL A 1 475 ? -27.594 20.260 46.830 1.00 47.38 475 VAL A C 1
ATOM 3793 O O . VAL A 1 475 ? -28.762 20.621 46.679 1.00 47.38 475 VAL A O 1
ATOM 3796 N N . GLN A 1 476 ? -27.091 19.907 48.012 1.00 45.25 476 GLN A N 1
ATOM 3797 C CA . GLN A 1 476 ? -27.737 20.301 49.255 1.00 45.25 476 GLN A CA 1
ATOM 3798 C C . GLN A 1 476 ? -27.803 21.825 49.220 1.00 45.25 476 GLN A C 1
ATOM 3800 O O . GLN A 1 476 ? -26.767 22.482 49.237 1.00 45.25 476 GLN A O 1
ATOM 3805 N N . GLY A 1 477 ? -29.007 22.369 49.042 1.00 38.72 477 GLY A N 1
ATOM 3806 C CA . GLY A 1 477 ? -29.224 23.797 49.185 1.00 38.72 477 GLY A CA 1
ATOM 3807 C C . GLY A 1 477 ? -28.818 24.187 50.598 1.00 38.72 477 GLY A C 1
ATOM 3808 O O . GLY A 1 477 ? -29.288 23.566 51.551 1.00 38.72 477 GLY A O 1
ATOM 3809 N N . ASP A 1 478 ? -27.919 25.163 50.698 1.00 39.97 478 ASP A N 1
ATOM 3810 C CA . ASP A 1 478 ? -27.693 25.899 51.933 1.00 39.97 478 ASP A CA 1
ATOM 3811 C C . ASP A 1 478 ? -29.048 26.466 52.394 1.00 39.97 478 ASP A C 1
ATOM 3813 O O . ASP A 1 478 ? -29.731 27.156 51.628 1.00 39.97 478 ASP A O 1
ATOM 3817 N N . GLU A 1 479 ? -29.451 26.089 53.610 1.00 35.25 479 GLU A N 1
ATOM 3818 C CA . GLU A 1 479 ? -30.565 26.696 54.353 1.00 35.25 479 GLU A CA 1
ATOM 3819 C C . GLU A 1 479 ? -30.271 28.151 54.733 1.00 35.25 479 GLU A C 1
ATOM 3821 O O . GLU A 1 479 ? -29.114 28.452 55.118 1.00 35.25 479 GLU A O 1
#

Foldseek 3Di:
DVCCVCPAQQADLVVLFHPQHLLGGFNKKKKFWDDDPQPDIDIDMDTDHPCLVVLLVQCQDPDPVSNVVSQVVNQVSCLSFKDLELDQPQWFFDAPFPNGDTDIDTLQQKDFDPVVFQQLQFLVRLVVCQQQGIAHPGRRDTDHLLNSLQRRLVVQCVVQVFPDDPDDDPVRLVVLLQCLLVVVVCVVPDPVPDPDTRSSNDNSNSLSSLQVNAFFQRSNHDPVLCPPNNRGGPLSAQADADQGKDKAFCCDPPNVQWDWDADLLRDITTGTDIDIDHHYGRSSRRGHMAGSVCCSNRSHGHNDDDDDPCSVVVVVVSVVPDPLVVVCPVLCVVVVVVVVVLVVVVVVVVVDPPDDVVVVVVSVVVVVVVVVVSVVSSPDDHRPVVVVVCVVVVNDSMDISDDDFDQPVQQQVCVVVVHPRPDFDWDWDQDPPVRGIDIDTHDPNCCVVVPDPVCVSHGSVRCRVPDDDDDDDPPPDDD

Secondary structure (DSSP, 8-state):
-HHIIIIIS-EETTTTEE--BTTB-EEEEEEEEEEETTTEEEEEEEEEETTHHHHHHHTT-SSHHHHHHHHHHHHHHHHHH-B--S-TT-EEEEEEHHHHEEEEEEGGG-EE-HHHHHHHHBTTTHHHHTT--EE-TTT--EE-HHHHHHHHHHHHHHHHT----SSPPHHHHHHHHHHHHHHHHHTTS-GGG--S-HHHH-HHHHHHHHHHHHTB--TT--GGGGTTT-SB-TT--S---BSS-EEEE---GGGTT-EEEEPTTS-EEEE--EEEE--B-TT-TTBPPB-HHHHHHHTS------S-THHHHHHHHHHH--THHHHHHHHHHHHHHHHHHHHHHHHHHHHS----HHHHHHHHHHHHHHHHHHHHHTT----HHHHHHHHHTTT-SEEESS------HHHHHHHHTT---S--EEEEEEETTTTEEEEEEE-HHHHHHT--GGGTT--HHHHHHH--PPPPP------

pLDDT: mean 83.87, std 12.79, range [35.25, 97.19]

Radius of gyration: 31.19 Å; chains: 1; bounding box: 76×50×95 Å